Protein AF-A0A150T7B7-F1 (afdb_monomer_lite)

Organism: Sorangium cellulosum (NCBI:txid56)

Foldseek 3Di:
DDDDDDDDDPPDDDDDDDDWAKAKQWQFLVLADPPALQGALLSLLSLLLVLVVCVVVVQKAKAKEFFDAPPDDQLVLQQVRQLNSVVSLCLQALNCPSVVVRCVVVVVALLSVLRLLQLLPDPPPPQDRDDSPRDLDPSQLVSLLVQCVVVVHDSPSDCDPVSSSVSSSSSSCSNHVHHRDLVRQADAANDSYGYPGNQKAQDPDGPDRRRRIMMMMMTRNVLRDPDHQGDRSDCVSQVVQFDCPPDDDDPPPPGDRNRGNSVQVSQCSHPLHRNAPWDKDKDFDADPLRQTQAQWWKWKQFPSRRIDIDTAHRRRMDIDIDHAAWGWIWMWTAGPPGPDIDIAIQTDHPDDCQDPVVLLNLLVRLPLDDPVGDQLSSLQLQCVLVVHDRPSDCDPVNSVVSVCVVVDDDDRSSSSPPVVVD

Secondary structure (DSSP, 8-state):
---------TTS------PPPPEEEEEEGGGBPTTS-PBPHHHHHHHHHHHHHHHH-TT-EEEEEEE--S-S-HHHHHHHHHHHHHHHHHHHTT--HHHHHHHHHHT-HHHHHHHHHHHH--TT--PPPPP-SS---HHHHHHHHHHHHHHT----S---HHHHHHHHHHHHHHH-SSPPPGGGBPPBTTBS-EE-TTSS-SSSSTT-TTTSEEEEEEE-GGG-------BTTB-TTTGGGBS-SSSPPPTTS-S----BHHHHHHHTT-TTTTT--EEEEEEE-B-TTS-B-TT-EEEEE-TTS-EEEEE--TTSEEEEEEESSSEEEEEEE--TT-SS-EEEEEEE--S-TTSHHHHHHHHHHTT---TT--HHHHHHHHHHHTT----SS--HHHHHHHHHHHHT-TTSHHHHTSGGG-

pLDDT: mean 78.97, std 18.2, range [25.98, 98.62]

Sequence (422 aa):
MTDKQVSVATGKQHRFILAPKLECSELPGPHFDFDTTFIRPDGMAALGAITDTLRRKRDKRAAIFGHTDTVGDEAYNKKLSEERARIVLAALTHDPAPWEDRYQAERWGARVVQAMLNDVQPREDRSPRLAEDGVSGPLTRASIRRFQERAGLDQDGDAGPATRKELFLAYMKRSIEEPVDPGQLVDIGGAKYMGCGEYNPFTERSADDASRRVVVILFSPATVPSGLPCAIGDTGPCQPNLRGKDAPPAPADKTPHFRCNVYRGIAERCPCGPGTELMSFRVQLHDEIYAPCGGVAYRLTLPSGSVIHGEADASGWLRNAVPKGRQVVLVTYTPEGYDHEISLRVRLTDADPASDDAMLCHLFNFGFAHDDGSDRGMILRFQAAKGLELTGEIDDPTRAAIRQIVEGDDGSMRECLREDAA

Structure (mmCIF, N/CA/C/O backbone):
data_AF-A0A150T7B7-F1
#
_entry.id   AF-A0A150T7B7-F1
#
loop_
_atom_site.group_PDB
_atom_site.id
_atom_site.type_symbol
_atom_site.label_atom_id
_atom_site.label_alt_id
_atom_site.label_comp_id
_atom_site.label_asym_id
_atom_site.label_entity_id
_atom_site.label_seq_id
_atom_site.pdbx_PDB_ins_code
_atom_site.Cartn_x
_atom_site.Cartn_y
_atom_site.Cartn_z
_atom_site.occupancy
_atom_site.B_iso_or_equiv
_atom_site.auth_seq_id
_atom_site.auth_comp_id
_atom_site.auth_asym_id
_atom_site.auth_atom_id
_atom_site.pdbx_PDB_model_num
ATOM 1 N N . MET A 1 1 ? -0.469 -10.884 -21.287 1.00 25.98 1 MET A N 1
ATOM 2 C CA . MET A 1 1 ? -0.163 -12.313 -21.059 1.00 25.98 1 MET A CA 1
ATOM 3 C C . MET A 1 1 ? 0.941 -12.676 -22.029 1.00 25.98 1 MET A C 1
ATOM 5 O O . MET A 1 1 ? 0.778 -12.392 -23.203 1.00 25.98 1 MET A O 1
ATOM 9 N N . THR A 1 2 ? 2.073 -13.182 -21.558 1.00 27.16 2 THR A N 1
ATOM 10 C CA . THR A 1 2 ? 3.147 -13.689 -22.421 1.00 27.16 2 THR A CA 1
ATOM 11 C C . THR A 1 2 ? 2.935 -15.186 -22.629 1.00 27.16 2 THR A C 1
ATOM 13 O O . THR A 1 2 ? 2.843 -15.936 -21.653 1.00 27.16 2 THR A O 1
ATOM 16 N N . ASP A 1 3 ? 2.815 -15.611 -23.886 1.00 27.78 3 ASP A N 1
ATOM 17 C CA . ASP A 1 3 ? 2.698 -17.022 -24.254 1.00 27.78 3 ASP A CA 1
ATOM 18 C C . ASP A 1 3 ? 4.019 -17.743 -23.970 1.00 27.78 3 ASP A C 1
ATOM 20 O O . ASP A 1 3 ? 5.035 -17.513 -24.624 1.00 27.78 3 ASP A O 1
ATOM 24 N N . LYS A 1 4 ? 4.018 -18.633 -22.972 1.00 32.22 4 LYS A N 1
ATOM 25 C CA . LYS A 1 4 ? 5.113 -19.586 -22.766 1.00 32.22 4 LYS A CA 1
ATOM 26 C C . LYS A 1 4 ? 4.915 -20.754 -23.727 1.00 32.22 4 LYS A C 1
ATOM 28 O O . LYS A 1 4 ? 4.061 -21.604 -23.486 1.00 32.22 4 LYS A O 1
ATOM 33 N N . GLN A 1 5 ? 5.717 -20.818 -24.786 1.00 36.22 5 GLN A N 1
ATOM 34 C CA . GLN A 1 5 ? 5.813 -22.026 -25.603 1.00 36.22 5 GLN A CA 1
ATOM 35 C C . GLN A 1 5 ? 6.513 -23.135 -24.803 1.00 36.22 5 GLN A C 1
ATOM 37 O O . GLN A 1 5 ? 7.546 -22.906 -24.174 1.00 36.22 5 GLN A O 1
ATOM 42 N N . VAL A 1 6 ? 5.930 -24.337 -24.800 1.00 37.69 6 VAL A N 1
ATOM 43 C CA . VAL A 1 6 ? 6.494 -25.526 -24.145 1.00 37.69 6 VAL A CA 1
ATOM 44 C C . VAL A 1 6 ? 6.728 -26.594 -25.206 1.00 37.69 6 VAL A C 1
ATOM 46 O O . VAL A 1 6 ? 5.782 -27.068 -25.831 1.00 37.69 6 VAL A O 1
ATOM 49 N N . SER A 1 7 ? 7.985 -26.987 -25.395 1.00 38.31 7 SER A N 1
ATOM 50 C CA . SER A 1 7 ? 8.357 -28.068 -26.311 1.00 38.31 7 SER A CA 1
ATOM 51 C C . SER A 1 7 ? 8.071 -29.431 -25.676 1.00 38.31 7 SER A C 1
ATOM 53 O O . SER A 1 7 ? 8.529 -29.708 -24.567 1.00 38.31 7 SER A O 1
ATOM 55 N N . VAL A 1 8 ? 7.336 -30.299 -26.377 1.00 40.00 8 VAL A N 1
ATOM 56 C CA . VAL A 1 8 ? 7.019 -31.666 -25.929 1.00 40.00 8 VAL A CA 1
ATOM 57 C C . VAL A 1 8 ? 7.508 -32.720 -26.913 1.00 40.00 8 VAL A C 1
ATOM 59 O O . VAL A 1 8 ? 7.489 -32.521 -28.123 1.00 40.00 8 VAL A O 1
ATOM 62 N N . ALA A 1 9 ? 7.938 -33.868 -26.386 1.00 35.50 9 ALA A N 1
ATOM 63 C CA . ALA A 1 9 ? 8.411 -34.981 -27.203 1.00 35.50 9 ALA A CA 1
ATOM 64 C C . ALA A 1 9 ? 7.247 -35.689 -27.918 1.00 35.50 9 ALA A C 1
ATOM 66 O O . ALA A 1 9 ? 6.304 -36.15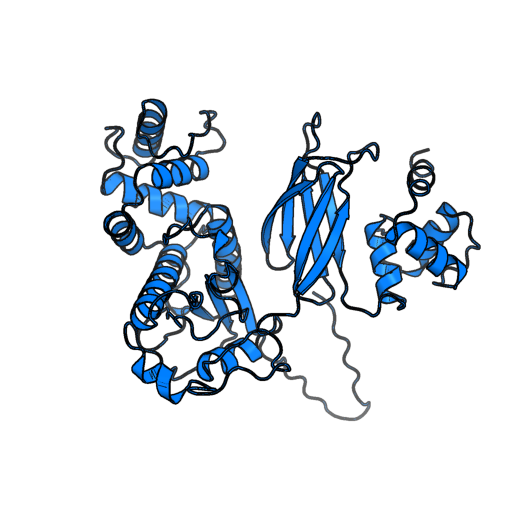6 -27.271 1.00 35.50 9 ALA A O 1
ATOM 67 N N . THR A 1 10 ? 7.340 -35.821 -29.239 1.00 31.45 10 THR A N 1
ATOM 68 C CA . THR A 1 10 ? 6.354 -36.500 -30.088 1.00 31.45 10 THR A CA 1
ATOM 69 C C . THR A 1 10 ? 6.228 -37.986 -29.718 1.00 31.45 10 THR A C 1
ATOM 71 O O . THR A 1 10 ? 7.227 -38.652 -29.452 1.00 31.45 10 THR A O 1
ATOM 74 N N . GLY A 1 11 ? 5.001 -38.522 -29.682 1.00 40.25 11 GLY A N 1
ATOM 75 C CA . GLY A 1 11 ? 4.739 -39.947 -29.407 1.00 40.25 11 GLY A CA 1
ATOM 76 C C . GLY A 1 11 ? 4.709 -40.357 -27.927 1.00 40.25 11 GLY A C 1
ATOM 77 O O . GLY A 1 11 ? 4.576 -41.542 -27.629 1.00 40.25 11 GLY A O 1
ATOM 78 N N . LYS A 1 12 ? 4.802 -39.406 -26.988 1.00 34.44 12 LYS A N 1
ATOM 79 C CA . LYS A 1 12 ? 4.625 -39.644 -25.545 1.00 34.44 12 LYS A CA 1
ATOM 80 C C . LYS A 1 12 ? 3.392 -38.913 -25.016 1.00 34.44 12 LYS A C 1
ATOM 82 O O . LYS A 1 12 ? 3.046 -37.841 -25.506 1.00 34.44 12 LYS A O 1
ATOM 87 N N . GLN A 1 13 ? 2.745 -39.475 -23.996 1.00 33.25 13 GLN A N 1
ATOM 88 C CA . GLN A 1 13 ? 1.724 -38.753 -23.236 1.00 33.25 13 GLN A CA 1
ATOM 89 C C . GLN A 1 13 ? 2.395 -37.769 -22.276 1.00 33.25 13 GLN A C 1
ATOM 91 O O . GLN A 1 13 ? 3.267 -38.151 -21.497 1.00 33.25 13 GLN A O 1
ATOM 96 N N . HIS A 1 14 ? 1.954 -36.512 -22.314 1.00 32.44 14 HIS A N 1
ATOM 97 C CA . HIS A 1 14 ? 2.411 -35.448 -21.421 1.00 32.44 14 HIS A CA 1
ATOM 98 C C . HIS A 1 14 ? 1.234 -34.940 -20.596 1.00 32.44 14 HIS A C 1
ATOM 100 O O . HIS A 1 14 ? 0.127 -34.787 -21.112 1.00 32.44 14 HIS A O 1
ATOM 106 N N . ARG A 1 15 ? 1.469 -34.660 -19.313 1.00 36.31 15 ARG A N 1
ATOM 107 C CA . ARG A 1 15 ? 0.502 -33.997 -18.434 1.00 36.31 15 ARG A CA 1
ATOM 108 C C . ARG A 1 15 ? 1.045 -32.622 -18.079 1.00 36.31 15 ARG A C 1
ATOM 110 O O . ARG A 1 15 ? 2.054 -32.520 -17.388 1.00 36.31 15 ARG A O 1
ATOM 117 N N . PHE A 1 16 ? 0.355 -31.579 -18.519 1.00 37.97 16 PHE A N 1
ATOM 118 C CA . PHE A 1 16 ? 0.671 -30.209 -18.138 1.00 37.97 16 PHE A CA 1
ATOM 119 C C . PHE A 1 16 ? -0.047 -29.879 -16.836 1.00 37.97 16 PHE A C 1
ATOM 121 O O . PHE A 1 16 ? -1.275 -29.872 -16.775 1.00 37.97 16 PHE A O 1
ATOM 128 N N . ILE A 1 17 ? 0.723 -29.630 -15.783 1.00 40.84 17 ILE A N 1
ATOM 129 C CA . ILE A 1 17 ? 0.203 -29.120 -14.518 1.00 40.84 17 ILE A CA 1
ATOM 130 C C . ILE A 1 17 ? 0.492 -27.624 -14.520 1.00 40.84 17 ILE A C 1
ATOM 132 O O . ILE A 1 17 ? 1.652 -27.213 -14.509 1.00 40.84 17 ILE A O 1
ATOM 136 N N . LEU A 1 18 ? -0.558 -26.804 -14.564 1.00 43.00 18 LEU A N 1
ATOM 137 C CA . LEU A 1 18 ? -0.406 -25.371 -14.348 1.00 43.00 18 LEU A CA 1
ATOM 138 C C . LEU A 1 18 ? 0.021 -25.170 -12.895 1.00 43.00 18 LEU A C 1
ATOM 140 O O . LEU A 1 18 ? -0.763 -25.407 -11.976 1.00 43.00 18 LEU A O 1
ATOM 144 N N . ALA A 1 19 ? 1.276 -24.770 -12.692 1.00 45.50 19 ALA A N 1
ATOM 145 C CA . ALA A 1 19 ? 1.755 -24.435 -11.364 1.00 45.50 19 ALA A CA 1
ATOM 146 C C . ALA A 1 19 ? 0.889 -23.288 -10.809 1.00 45.50 19 ALA A C 1
ATOM 148 O O . ALA A 1 19 ? 0.690 -22.283 -11.506 1.00 45.50 19 ALA A O 1
ATOM 149 N N . PRO A 1 20 ? 0.340 -23.425 -9.592 1.00 54.41 20 PRO A N 1
ATOM 150 C CA . PRO A 1 20 ? -0.451 -22.369 -8.984 1.00 54.41 20 PRO A CA 1
ATOM 151 C C . PRO A 1 20 ? 0.380 -21.085 -8.901 1.00 54.41 20 PRO A C 1
ATOM 153 O O . PRO A 1 20 ? 1.513 -21.088 -8.423 1.00 54.41 20 PRO A O 1
ATOM 156 N N . LYS A 1 21 ? -0.183 -19.982 -9.401 1.00 57.34 21 LYS A N 1
ATOM 157 C CA . LYS A 1 21 ? 0.488 -18.679 -9.411 1.00 57.34 21 LYS A CA 1
ATOM 158 C C . LYS A 1 21 ? 0.300 -17.992 -8.061 1.00 57.34 21 LYS A C 1
ATOM 160 O O . LYS A 1 21 ? -0.843 -17.842 -7.609 1.00 57.34 21 LYS A O 1
ATOM 165 N N . LEU A 1 22 ? 1.408 -17.578 -7.459 1.00 64.50 22 LEU A N 1
ATOM 166 C CA . LEU A 1 22 ? 1.449 -16.612 -6.367 1.00 64.50 22 LEU A CA 1
ATOM 167 C C . LEU A 1 22 ? 1.643 -15.222 -6.984 1.00 64.50 22 LEU A C 1
ATOM 169 O O . LEU A 1 22 ? 2.399 -15.073 -7.939 1.00 64.50 22 LEU A O 1
ATOM 173 N N . GLU A 1 23 ? 0.918 -14.229 -6.495 1.00 68.69 23 GLU A N 1
ATOM 174 C CA . GLU A 1 23 ? 1.043 -12.828 -6.907 1.00 68.69 23 GLU A CA 1
ATOM 175 C C . GLU A 1 23 ? 1.297 -12.034 -5.618 1.00 68.69 23 GLU A C 1
ATOM 177 O O . GLU A 1 23 ? 0.667 -12.307 -4.602 1.00 68.69 23 GLU A O 1
ATOM 182 N N . CYS A 1 24 ? 2.238 -11.097 -5.610 1.00 67.38 24 CYS A N 1
ATOM 183 C CA . CYS A 1 24 ? 2.499 -10.254 -4.444 1.00 67.38 24 CYS A CA 1
ATOM 184 C C . CYS A 1 24 ? 2.290 -8.808 -4.844 1.00 67.38 24 CYS A C 1
ATOM 186 O O . CYS A 1 24 ? 2.732 -8.395 -5.918 1.00 67.38 24 CYS A O 1
ATOM 188 N N . SER A 1 25 ? 1.624 -8.070 -3.970 1.00 67.38 25 SER A N 1
ATOM 189 C CA . SER A 1 25 ? 1.490 -6.634 -4.079 1.00 67.38 25 SER A CA 1
ATOM 190 C C . SER A 1 25 ? 2.004 -6.018 -2.794 1.00 67.38 25 SER A C 1
ATOM 192 O O . SER A 1 25 ? 1.561 -6.359 -1.698 1.00 67.38 25 SER A O 1
ATOM 194 N N . GLU A 1 26 ? 2.959 -5.119 -2.939 1.00 68.62 26 GLU A N 1
ATOM 195 C CA . GLU A 1 26 ? 3.577 -4.428 -1.825 1.00 68.62 26 GLU A CA 1
ATOM 196 C C . GLU A 1 26 ? 3.054 -2.999 -1.748 1.00 68.62 26 GLU A C 1
ATOM 198 O O . GLU A 1 26 ? 2.880 -2.338 -2.772 1.00 68.62 26 GLU A O 1
ATOM 203 N N . LEU A 1 27 ? 2.817 -2.544 -0.522 1.00 64.81 27 LEU A N 1
ATOM 204 C CA . LEU A 1 27 ? 2.579 -1.157 -0.175 1.00 64.81 27 LEU A CA 1
ATOM 205 C C . LEU A 1 27 ? 3.822 -0.624 0.565 1.00 64.81 27 LEU A C 1
ATOM 207 O O . LEU A 1 27 ? 3.949 -0.858 1.775 1.00 64.81 27 LEU A O 1
ATOM 211 N N . PRO A 1 28 ? 4.747 0.045 -0.149 1.00 62.12 28 PRO A N 1
ATOM 212 C CA . PRO A 1 28 ? 5.922 0.682 0.438 1.00 62.12 28 PRO A CA 1
ATOM 213 C C . PRO A 1 28 ? 5.609 1.675 1.561 1.00 62.12 28 PRO A C 1
ATOM 215 O O . PRO A 1 28 ? 4.551 2.301 1.600 1.00 62.12 28 PRO A O 1
ATOM 218 N N . GLY A 1 29 ? 6.584 1.875 2.440 1.00 58.47 29 GLY A N 1
ATOM 219 C CA . GLY A 1 29 ? 6.534 2.768 3.600 1.00 58.47 29 GLY A CA 1
ATOM 220 C C . GLY A 1 29 ? 6.203 4.219 3.300 1.00 58.47 29 GLY A C 1
ATOM 221 O O . GLY A 1 29 ? 5.428 4.790 4.059 1.00 58.47 29 GLY A O 1
ATOM 222 N N . PRO A 1 30 ? 6.702 4.806 2.198 1.00 56.56 30 PRO A N 1
ATOM 223 C CA . PRO A 1 30 ? 6.349 6.166 1.796 1.00 56.56 30 PRO A CA 1
ATOM 224 C C . PRO A 1 30 ? 4.851 6.403 1.546 1.00 56.56 30 PRO A C 1
ATOM 226 O O . PRO A 1 30 ? 4.427 7.552 1.494 1.00 56.56 30 PRO A O 1
ATOM 229 N N . HIS A 1 31 ? 4.039 5.347 1.418 1.00 66.75 31 HIS A N 1
ATOM 230 C CA . HIS A 1 31 ? 2.580 5.473 1.358 1.00 66.75 31 HIS A CA 1
ATOM 231 C C . HIS A 1 31 ? 1.922 5.684 2.728 1.00 66.75 31 HIS A C 1
ATOM 233 O O . HIS A 1 31 ? 0.708 5.883 2.798 1.00 66.75 31 HIS A O 1
ATOM 239 N N . PHE A 1 32 ? 2.695 5.630 3.811 1.00 68.19 32 PHE A N 1
ATOM 240 C CA . PHE A 1 32 ? 2.270 6.021 5.146 1.00 68.19 32 PHE A CA 1
ATOM 241 C C . PHE A 1 32 ? 2.823 7.415 5.465 1.00 68.19 32 PHE A C 1
ATOM 243 O O . PHE A 1 32 ? 3.975 7.713 5.145 1.00 68.19 32 PHE A O 1
ATOM 250 N N . ASP A 1 33 ? 2.026 8.274 6.106 1.00 62.03 33 ASP A N 1
ATOM 251 C CA . ASP A 1 33 ? 2.541 9.551 6.623 1.00 62.03 33 ASP A CA 1
ATOM 252 C C . ASP A 1 33 ? 3.641 9.293 7.672 1.00 62.03 33 ASP A C 1
ATOM 254 O O . ASP A 1 33 ? 3.581 8.313 8.422 1.00 62.03 33 ASP A O 1
ATOM 258 N N . PHE A 1 34 ? 4.640 10.183 7.737 1.00 61.16 34 PHE A N 1
ATOM 259 C CA . PHE A 1 34 ? 5.810 10.033 8.614 1.00 61.16 34 PHE A CA 1
ATOM 260 C C . PHE A 1 34 ? 5.412 9.716 10.062 1.00 61.16 34 PHE A C 1
ATOM 262 O O . PHE A 1 34 ? 4.670 10.477 10.675 1.00 61.16 34 PHE A O 1
ATOM 269 N N . ASP A 1 35 ? 5.949 8.614 10.595 1.00 65.69 35 ASP A N 1
ATOM 270 C CA . ASP A 1 35 ? 5.711 8.129 11.964 1.00 65.69 35 ASP A CA 1
ATOM 271 C C . ASP A 1 35 ? 4.229 7.881 12.314 1.00 65.69 35 ASP A C 1
ATOM 273 O O . ASP A 1 35 ? 3.823 7.915 13.473 1.00 65.69 35 ASP A O 1
ATOM 277 N N . THR A 1 36 ? 3.397 7.614 11.303 1.00 79.56 36 THR A N 1
ATOM 278 C CA . THR A 1 36 ? 1.982 7.275 11.491 1.00 79.56 36 THR A CA 1
ATOM 279 C C . THR A 1 36 ? 1.597 6.023 10.717 1.00 79.56 36 THR A C 1
ATOM 281 O O . THR A 1 36 ? 2.343 5.491 9.889 1.00 79.56 36 THR A O 1
ATOM 284 N N . THR A 1 37 ? 0.387 5.548 10.980 1.00 85.06 37 THR A N 1
ATOM 285 C CA . THR A 1 37 ? -0.280 4.531 10.181 1.00 85.06 37 THR A CA 1
ATOM 286 C C . THR A 1 37 ? -1.184 5.142 9.100 1.00 85.06 37 THR A C 1
ATOM 288 O O . THR A 1 37 ? -1.726 4.411 8.291 1.00 85.06 37 THR A O 1
ATOM 291 N N . PHE A 1 38 ? -1.350 6.460 8.970 1.00 90.88 38 PHE A N 1
ATOM 292 C CA . PHE A 1 38 ? -2.264 6.988 7.946 1.00 90.88 38 PHE A CA 1
ATOM 293 C C . PHE A 1 38 ? -1.811 6.644 6.510 1.00 90.88 38 PHE A C 1
ATOM 295 O O . PHE A 1 38 ? -0.705 7.000 6.111 1.00 90.88 38 PHE A O 1
ATOM 302 N N . ILE A 1 39 ? -2.680 5.983 5.728 1.00 89.88 39 ILE A N 1
ATOM 303 C CA . ILE A 1 39 ? -2.423 5.611 4.324 1.00 89.88 39 ILE A CA 1
ATOM 304 C C . ILE A 1 39 ? -2.760 6.785 3.401 1.00 89.88 39 ILE A C 1
ATOM 306 O O . ILE A 1 39 ? -3.919 7.202 3.302 1.00 89.88 39 ILE A O 1
ATOM 310 N N . ARG A 1 40 ? -1.757 7.281 2.680 1.00 86.25 40 ARG A N 1
ATOM 311 C CA . ARG A 1 40 ? -1.876 8.369 1.703 1.00 86.25 40 ARG A CA 1
ATOM 312 C C . ARG A 1 40 ? -2.679 7.950 0.458 1.00 86.25 40 ARG A C 1
ATOM 314 O O . ARG A 1 40 ? -2.852 6.752 0.217 1.00 86.25 40 ARG A O 1
ATOM 321 N N . PRO A 1 41 ? -3.197 8.908 -0.338 1.00 84.19 41 PRO A N 1
ATOM 322 C CA . PRO A 1 41 ? -4.088 8.590 -1.460 1.00 84.19 41 PRO A CA 1
ATOM 323 C C . PRO A 1 41 ? -3.481 7.648 -2.510 1.00 84.19 41 PRO A C 1
ATOM 325 O O . PRO A 1 41 ? -4.154 6.758 -3.022 1.00 84.19 41 PRO A O 1
ATOM 328 N N . ASP A 1 42 ? -2.192 7.798 -2.798 1.00 74.19 42 ASP A N 1
ATOM 329 C CA . ASP A 1 42 ? -1.419 6.906 -3.667 1.00 74.19 42 ASP A CA 1
ATOM 330 C C . ASP A 1 42 ? -1.336 5.477 -3.104 1.00 74.19 42 ASP A C 1
ATOM 332 O O . ASP A 1 42 ? -1.491 4.502 -3.844 1.00 74.19 42 ASP A O 1
ATOM 336 N N . GLY A 1 43 ? -1.202 5.341 -1.783 1.00 77.75 43 GLY A N 1
ATOM 337 C CA . GLY A 1 43 ? -1.282 4.049 -1.112 1.00 77.75 43 GLY A CA 1
ATOM 338 C C . GLY A 1 43 ? -2.668 3.408 -1.186 1.00 77.75 43 GLY A C 1
ATOM 339 O O . GLY A 1 43 ? -2.793 2.208 -1.439 1.00 77.75 43 GLY A O 1
ATOM 340 N N . MET A 1 44 ? -3.727 4.206 -1.032 1.00 85.19 44 MET A N 1
ATOM 341 C CA . MET A 1 44 ? -5.106 3.737 -1.196 1.00 85.19 44 MET A CA 1
ATOM 342 C C . MET A 1 44 ? -5.385 3.264 -2.626 1.00 85.19 44 MET A C 1
ATOM 344 O O . MET A 1 44 ? -6.015 2.219 -2.809 1.00 85.19 44 MET A O 1
ATOM 348 N N . ALA A 1 45 ? -4.859 3.961 -3.637 1.00 79.69 45 ALA A N 1
ATOM 349 C CA . ALA A 1 45 ? -4.967 3.548 -5.034 1.00 79.69 45 ALA A CA 1
ATOM 350 C C . ALA A 1 45 ? -4.311 2.174 -5.282 1.00 79.69 45 ALA A C 1
ATOM 352 O O . ALA A 1 45 ? -4.886 1.330 -5.977 1.00 79.69 45 ALA A O 1
ATOM 353 N N . ALA A 1 46 ? -3.159 1.901 -4.655 1.00 75.94 46 ALA A N 1
ATOM 354 C CA . ALA A 1 46 ? -2.515 0.587 -4.719 1.00 75.94 46 ALA A CA 1
ATOM 355 C C . ALA A 1 46 ? -3.386 -0.525 -4.096 1.00 75.94 46 ALA A C 1
ATOM 357 O O . ALA A 1 46 ? -3.495 -1.618 -4.660 1.00 75.94 46 ALA A O 1
ATOM 358 N N . LEU A 1 47 ? -4.071 -0.249 -2.977 1.00 84.81 47 LEU A N 1
ATOM 359 C CA . LEU A 1 47 ? -5.034 -1.187 -2.376 1.00 84.81 47 LEU A CA 1
ATOM 360 C C . LEU A 1 47 ? -6.259 -1.437 -3.270 1.00 84.81 47 LEU A C 1
ATOM 362 O O . LEU A 1 47 ? -6.784 -2.558 -3.302 1.00 84.81 47 LEU A O 1
ATOM 366 N N . GLY A 1 48 ? -6.683 -0.430 -4.036 1.00 81.44 48 GLY A N 1
ATOM 367 C CA . GLY A 1 48 ? -7.728 -0.560 -5.051 1.00 81.44 48 GLY A CA 1
ATOM 368 C C . GLY A 1 48 ? -7.408 -1.644 -6.080 1.00 81.44 48 GLY A C 1
ATOM 369 O O . GLY A 1 48 ? -8.199 -2.567 -6.272 1.00 81.44 48 GLY A O 1
ATOM 370 N N . ALA A 1 49 ? -6.202 -1.619 -6.659 1.00 74.50 49 ALA A N 1
ATOM 371 C CA . ALA A 1 49 ? -5.759 -2.604 -7.655 1.00 74.50 49 ALA A CA 1
ATOM 372 C C . ALA A 1 49 ? -5.724 -4.053 -7.114 1.00 74.50 49 ALA A C 1
ATOM 374 O O . ALA A 1 49 ? -6.065 -5.015 -7.821 1.00 74.50 49 ALA A O 1
ATOM 375 N N . ILE A 1 50 ? -5.347 -4.217 -5.841 1.00 78.12 50 ILE A N 1
ATOM 376 C CA . ILE A 1 50 ? -5.359 -5.510 -5.142 1.00 78.12 50 ILE A CA 1
ATOM 377 C C . ILE A 1 50 ? -6.794 -6.018 -4.989 1.00 78.12 50 ILE A C 1
ATOM 379 O O . ILE A 1 50 ? -7.086 -7.172 -5.322 1.00 78.12 50 ILE A O 1
ATOM 383 N N . THR A 1 51 ? -7.694 -5.156 -4.513 1.00 84.31 51 THR A N 1
ATOM 384 C CA . THR A 1 51 ? -9.099 -5.510 -4.278 1.00 84.31 51 THR A CA 1
ATOM 385 C C . THR A 1 51 ? -9.794 -5.888 -5.575 1.00 84.31 51 THR A C 1
ATOM 387 O O . THR A 1 51 ? -10.473 -6.908 -5.649 1.00 84.31 51 THR A O 1
ATOM 390 N N . ASP A 1 52 ? -9.532 -5.144 -6.639 1.00 79.44 52 ASP A N 1
ATOM 391 C CA . ASP A 1 52 ? -9.975 -5.437 -7.995 1.00 79.44 52 ASP A CA 1
ATOM 392 C C . ASP A 1 52 ? -9.563 -6.835 -8.475 1.00 79.44 52 ASP A C 1
ATOM 394 O O . ASP A 1 52 ? -10.343 -7.572 -9.089 1.00 79.44 52 ASP A O 1
ATOM 398 N N . THR A 1 53 ? -8.332 -7.239 -8.161 1.00 79.94 53 THR A N 1
ATOM 399 C CA . THR A 1 53 ? -7.831 -8.578 -8.483 1.00 79.94 53 THR A CA 1
ATOM 400 C C . THR A 1 53 ? -8.551 -9.654 -7.674 1.00 79.94 53 THR A C 1
ATOM 402 O O . THR A 1 53 ? -8.982 -10.656 -8.250 1.00 79.94 53 THR A O 1
ATOM 405 N N . LEU A 1 54 ? -8.733 -9.442 -6.368 1.00 85.06 54 LEU A N 1
ATOM 406 C CA . LEU A 1 54 ? -9.486 -10.344 -5.490 1.00 85.06 54 LEU A CA 1
ATOM 407 C C . LEU A 1 54 ? -10.962 -10.452 -5.894 1.00 85.06 54 LEU A C 1
ATOM 409 O O . LEU A 1 54 ? -11.532 -11.545 -5.828 1.00 85.06 54 LEU A O 1
ATOM 413 N N . ARG A 1 55 ? -11.558 -9.354 -6.379 1.00 84.62 55 ARG A N 1
ATOM 414 C CA . ARG A 1 55 ? -12.932 -9.321 -6.887 1.00 84.62 55 ARG A CA 1
ATOM 415 C C . ARG A 1 55 ? -13.091 -10.135 -8.161 1.00 84.62 55 ARG A C 1
ATOM 417 O O . ARG A 1 55 ? -14.005 -10.951 -8.265 1.00 84.62 55 ARG A O 1
ATOM 424 N N . ARG A 1 56 ? -12.185 -9.957 -9.123 1.00 80.88 56 ARG A N 1
ATOM 425 C CA . ARG A 1 56 ? -12.219 -10.701 -10.392 1.00 80.88 56 ARG A CA 1
ATOM 426 C C . ARG A 1 56 ? -11.868 -12.181 -10.221 1.00 80.88 56 ARG A C 1
ATOM 428 O O . ARG A 1 56 ? -12.375 -13.012 -10.968 1.00 80.88 56 ARG A O 1
ATOM 435 N N . LYS A 1 57 ? -11.016 -12.523 -9.249 1.00 82.25 57 LYS A N 1
ATOM 436 C CA . LYS A 1 57 ? -10.538 -13.891 -8.993 1.00 82.25 57 LYS A CA 1
ATOM 437 C C . LYS A 1 57 ? -10.972 -14.371 -7.599 1.00 82.25 57 LYS A C 1
ATOM 439 O O . LYS A 1 57 ? -10.166 -14.422 -6.673 1.00 82.25 57 LYS A O 1
ATOM 444 N N . ARG A 1 58 ? -12.253 -14.730 -7.442 1.00 85.94 58 ARG A N 1
ATOM 445 C CA . ARG A 1 58 ? -12.873 -15.114 -6.147 1.00 85.94 58 ARG A CA 1
ATOM 446 C C . ARG A 1 58 ? -12.241 -16.341 -5.469 1.00 85.94 58 ARG A C 1
ATOM 448 O O . ARG A 1 58 ? -12.387 -16.551 -4.265 1.00 85.94 58 ARG A O 1
ATOM 455 N N . ASP A 1 59 ? -11.532 -17.170 -6.226 1.00 84.25 59 ASP A N 1
ATOM 456 C CA . ASP A 1 59 ? -10.774 -18.310 -5.712 1.00 84.25 59 ASP A CA 1
ATOM 457 C C . ASP A 1 59 ? -9.459 -17.889 -5.040 1.00 84.25 59 ASP A C 1
ATOM 459 O O . ASP A 1 59 ? -8.932 -18.621 -4.204 1.00 84.25 59 ASP A O 1
ATOM 463 N N . LYS A 1 60 ? -8.930 -16.699 -5.342 1.00 87.38 60 LYS A N 1
ATOM 464 C CA . LYS A 1 60 ? -7.714 -16.201 -4.700 1.00 87.38 60 LYS A CA 1
ATOM 465 C C . LYS A 1 60 ? -7.932 -15.951 -3.213 1.00 87.38 60 LYS A C 1
ATOM 467 O O . LYS A 1 60 ? -9.042 -15.660 -2.754 1.00 87.38 60 LYS A O 1
ATOM 472 N N . ARG A 1 61 ? -6.839 -16.075 -2.465 1.00 91.31 61 ARG A N 1
ATOM 473 C CA . ARG A 1 61 ? -6.757 -15.752 -1.039 1.00 91.31 61 ARG A CA 1
ATOM 474 C C . ARG A 1 61 ? -5.678 -14.712 -0.794 1.00 91.31 61 ARG A C 1
ATOM 476 O O . ARG A 1 61 ? -4.661 -14.766 -1.471 1.00 91.31 61 ARG A O 1
ATOM 483 N N . ALA A 1 62 ? -5.868 -13.812 0.162 1.00 91.75 62 ALA A N 1
ATOM 484 C CA . ALA A 1 62 ? -4.912 -12.763 0.505 1.00 91.75 62 ALA A CA 1
ATOM 485 C C . ALA A 1 62 ? -4.386 -12.929 1.933 1.00 91.75 62 ALA A C 1
ATOM 487 O O . ALA A 1 62 ? -5.175 -13.084 2.862 1.00 91.75 62 ALA A O 1
ATOM 488 N N . ALA A 1 63 ? -3.068 -12.871 2.115 1.00 92.56 63 ALA A N 1
ATOM 489 C CA . ALA A 1 63 ? -2.435 -12.731 3.426 1.00 92.56 63 ALA A CA 1
ATOM 490 C C . ALA A 1 63 ? -1.794 -11.346 3.538 1.00 92.56 63 ALA A C 1
ATOM 492 O O . ALA A 1 63 ? -1.148 -10.901 2.591 1.00 92.56 63 ALA A O 1
ATOM 493 N N . ILE A 1 64 ? -1.966 -10.688 4.685 1.00 94.81 64 ILE A N 1
ATOM 494 C CA . ILE A 1 64 ? -1.509 -9.315 4.926 1.00 94.81 64 ILE A CA 1
ATOM 495 C C . ILE A 1 64 ? -0.402 -9.350 5.980 1.00 94.81 64 ILE A C 1
ATOM 497 O O . ILE A 1 64 ? -0.643 -9.777 7.112 1.00 94.81 64 ILE A O 1
ATOM 501 N N . PHE A 1 65 ? 0.793 -8.889 5.612 1.00 93.62 65 PHE A N 1
ATOM 502 C CA . PHE A 1 65 ? 1.968 -8.852 6.480 1.00 93.62 65 PHE A CA 1
ATOM 503 C C . PHE A 1 65 ? 2.511 -7.433 6.619 1.00 93.62 65 PHE A C 1
ATOM 505 O O . PHE A 1 65 ? 2.826 -6.794 5.622 1.00 93.62 65 PHE A O 1
ATOM 512 N N . GLY A 1 66 ? 2.643 -6.937 7.844 1.00 92.62 66 GLY A N 1
ATOM 513 C CA . GLY A 1 66 ? 3.300 -5.664 8.129 1.00 92.62 66 GLY A CA 1
ATOM 514 C C . GLY A 1 66 ? 4.770 -5.850 8.486 1.00 92.62 66 GLY A C 1
ATOM 515 O O . GLY A 1 66 ? 5.145 -6.850 9.102 1.00 92.62 66 GLY A O 1
ATOM 516 N N . HIS A 1 67 ? 5.591 -4.861 8.155 1.00 89.38 67 HIS A N 1
ATOM 517 C CA . HIS A 1 67 ? 7.027 -4.845 8.418 1.00 89.38 67 HIS A CA 1
ATOM 518 C C . HIS A 1 67 ? 7.489 -3.463 8.901 1.00 89.38 67 HIS A C 1
ATOM 520 O O . HIS A 1 67 ? 6.898 -2.427 8.561 1.00 89.38 67 HIS A O 1
ATOM 526 N N . THR A 1 68 ? 8.554 -3.455 9.697 1.00 85.62 68 THR A N 1
ATOM 527 C CA . THR A 1 68 ? 9.295 -2.253 10.097 1.00 85.62 68 THR A CA 1
ATOM 528 C C . THR A 1 68 ? 10.734 -2.329 9.592 1.00 85.62 68 THR A C 1
ATOM 530 O O . THR A 1 68 ? 11.190 -3.371 9.116 1.00 85.62 68 THR A O 1
ATOM 533 N N . ASP A 1 69 ? 11.452 -1.212 9.700 1.00 78.94 69 ASP A N 1
ATOM 534 C CA . ASP A 1 69 ? 12.913 -1.242 9.688 1.00 78.94 69 ASP A CA 1
ATOM 535 C C . ASP A 1 69 ? 13.447 -1.783 11.032 1.00 78.94 69 ASP A C 1
ATOM 537 O O . ASP A 1 69 ? 12.686 -2.292 11.860 1.00 78.94 69 ASP A O 1
ATOM 541 N N . THR A 1 70 ? 14.762 -1.698 11.224 1.00 81.12 70 THR A N 1
ATOM 542 C CA . THR A 1 70 ? 15.479 -2.166 12.422 1.00 81.12 70 THR A CA 1
ATOM 543 C C . THR A 1 70 ? 15.662 -1.091 13.498 1.00 81.12 70 THR A C 1
ATOM 545 O O . THR A 1 70 ? 16.508 -1.236 14.380 1.00 81.12 70 THR A O 1
ATOM 548 N N . VAL A 1 71 ? 14.931 0.026 13.422 1.00 78.88 71 VAL A N 1
ATOM 549 C CA . VAL A 1 71 ? 14.976 1.082 14.442 1.00 78.88 71 VAL A CA 1
ATOM 550 C C . VAL A 1 71 ? 13.938 0.789 15.520 1.00 78.88 71 VAL A C 1
ATOM 552 O O . VAL A 1 71 ? 12.779 0.527 15.219 1.00 78.88 71 VAL A O 1
ATOM 555 N N . GLY A 1 72 ? 14.342 0.889 16.787 1.00 80.38 72 GLY A N 1
ATOM 556 C CA . GLY A 1 72 ? 13.485 0.577 17.935 1.00 80.38 72 GLY A CA 1
ATOM 557 C C . GLY A 1 72 ? 13.708 -0.839 18.460 1.00 80.38 72 GLY A C 1
ATOM 558 O O . GLY A 1 72 ? 14.529 -1.585 17.937 1.00 80.38 72 GLY A O 1
ATOM 559 N N . ASP A 1 73 ? 13.031 -1.192 19.552 1.00 88.81 73 ASP A N 1
ATOM 560 C CA . ASP A 1 73 ? 13.054 -2.564 20.054 1.00 88.81 73 ASP A CA 1
ATOM 561 C C . ASP A 1 73 ? 12.039 -3.443 19.311 1.00 88.81 73 ASP A C 1
ATOM 563 O O . ASP A 1 73 ? 11.003 -2.985 18.829 1.00 88.81 73 ASP A O 1
ATOM 567 N N . GLU A 1 74 ? 12.313 -4.741 19.246 1.00 88.94 74 GLU A N 1
ATOM 568 C CA . GLU A 1 74 ? 11.492 -5.657 18.458 1.00 88.94 74 GLU A CA 1
ATOM 569 C C . GLU A 1 74 ? 10.067 -5.843 19.010 1.00 88.94 74 GLU A C 1
ATOM 571 O O . GLU A 1 74 ? 9.150 -6.137 18.248 1.00 88.94 74 GLU A O 1
ATOM 576 N N . ALA A 1 75 ? 9.820 -5.640 20.310 1.00 89.69 75 ALA A N 1
ATOM 577 C CA . ALA A 1 75 ? 8.452 -5.697 20.832 1.00 89.69 75 ALA A CA 1
ATOM 578 C C . ALA A 1 75 ? 7.633 -4.487 20.353 1.00 89.69 75 ALA A C 1
ATOM 580 O O . ALA A 1 75 ? 6.470 -4.631 19.960 1.00 89.69 75 ALA A O 1
ATOM 581 N N . TYR A 1 76 ? 8.256 -3.308 20.319 1.00 88.44 76 TYR A N 1
ATOM 582 C CA . TYR A 1 76 ? 7.696 -2.119 19.688 1.00 88.44 76 TYR A CA 1
ATOM 583 C C . TYR A 1 76 ? 7.468 -2.329 18.181 1.00 88.44 76 TYR A C 1
ATOM 585 O O . TYR A 1 76 ? 6.353 -2.120 17.698 1.00 88.44 76 TYR A O 1
ATOM 593 N N . ASN A 1 77 ? 8.467 -2.827 17.447 1.00 89.25 77 ASN A N 1
ATOM 594 C CA . ASN A 1 77 ? 8.376 -3.077 16.003 1.00 89.25 77 ASN A CA 1
ATOM 595 C C . ASN A 1 77 ? 7.314 -4.125 15.641 1.00 89.25 77 ASN A C 1
ATOM 597 O O . ASN A 1 77 ? 6.570 -3.976 14.661 1.00 89.25 77 ASN A O 1
ATOM 601 N N . LYS A 1 78 ? 7.164 -5.161 16.470 1.00 92.81 78 LYS A N 1
ATOM 602 C CA . LYS A 1 78 ? 6.079 -6.139 16.370 1.00 92.81 78 LYS A CA 1
ATOM 603 C C . LYS A 1 78 ? 4.712 -5.467 16.447 1.00 92.81 78 LYS A C 1
ATOM 605 O O . LYS A 1 78 ? 3.879 -5.689 15.570 1.00 92.81 78 LYS A O 1
ATOM 610 N N . LYS A 1 79 ? 4.500 -4.602 17.438 1.00 92.44 79 LYS A N 1
ATOM 611 C CA . LYS A 1 79 ? 3.245 -3.859 17.576 1.00 92.44 79 LYS A CA 1
ATOM 612 C C . LYS A 1 79 ? 3.020 -2.924 16.384 1.00 92.44 79 LYS A C 1
ATOM 614 O O . LYS A 1 79 ? 1.971 -2.996 15.756 1.00 92.44 79 LYS A O 1
ATOM 619 N N . LEU A 1 80 ? 4.003 -2.105 16.018 1.00 89.44 80 LEU A N 1
ATOM 620 C CA . LEU A 1 80 ? 3.861 -1.138 14.925 1.00 89.44 80 LEU A CA 1
ATOM 621 C C . LEU A 1 80 ? 3.544 -1.818 13.582 1.00 89.44 80 LEU A C 1
ATOM 623 O O . LEU A 1 80 ? 2.648 -1.392 12.851 1.00 89.44 80 LEU A O 1
ATOM 627 N N . SER A 1 81 ? 4.241 -2.911 13.259 1.00 92.19 81 SER A N 1
ATOM 628 C CA . SER A 1 81 ? 3.955 -3.687 12.046 1.00 92.19 81 SER A CA 1
ATOM 629 C C . SER A 1 81 ? 2.550 -4.302 12.049 1.00 92.19 81 SER A C 1
ATOM 631 O O . SER A 1 81 ? 1.895 -4.336 11.006 1.00 92.19 81 SER A O 1
ATOM 633 N N . GLU A 1 82 ? 2.048 -4.753 13.200 1.00 95.56 82 GLU A N 1
ATOM 634 C CA . GLU A 1 82 ? 0.668 -5.233 13.340 1.00 95.56 82 GLU A CA 1
ATOM 635 C C . GLU A 1 82 ? -0.352 -4.121 13.136 1.00 95.56 82 GLU A C 1
ATOM 637 O O . GLU A 1 82 ? -1.362 -4.338 12.470 1.00 95.56 82 GLU A O 1
ATOM 642 N N . GLU A 1 83 ? -0.092 -2.932 13.672 1.00 94.38 83 GLU A N 1
ATOM 643 C CA . GLU A 1 83 ? -0.979 -1.781 13.526 1.00 94.38 83 GLU A CA 1
ATOM 644 C C . GLU A 1 83 ? -1.072 -1.349 12.060 1.00 94.38 83 GLU A C 1
ATOM 646 O O . GLU A 1 83 ? -2.186 -1.193 11.559 1.00 94.38 83 GLU A O 1
ATOM 651 N N . ARG A 1 84 ? 0.060 -1.302 11.341 1.00 92.44 84 ARG A N 1
ATOM 652 C CA . ARG A 1 84 ? 0.108 -1.073 9.883 1.00 92.44 84 ARG A CA 1
ATOM 653 C C . ARG A 1 84 ? -0.659 -2.134 9.093 1.00 92.44 84 ARG A C 1
ATOM 655 O O . ARG A 1 84 ? -1.411 -1.812 8.181 1.00 92.44 84 ARG A O 1
ATOM 662 N N . ALA A 1 85 ? -0.509 -3.410 9.431 1.00 95.75 85 ALA A N 1
ATOM 663 C CA . ALA A 1 85 ? -1.239 -4.473 8.740 1.00 95.75 85 ALA A CA 1
ATOM 664 C C . ALA A 1 85 ? -2.752 -4.430 9.044 1.00 95.75 85 ALA A C 1
ATOM 666 O O . ALA A 1 85 ? -3.575 -4.677 8.160 1.00 95.75 85 ALA A O 1
ATOM 667 N N . ARG A 1 86 ? -3.130 -4.060 10.275 1.00 96.94 86 ARG A N 1
ATOM 668 C CA . ARG A 1 86 ? -4.525 -3.944 10.720 1.00 96.94 86 ARG A CA 1
ATOM 669 C C . ARG A 1 86 ? -5.279 -2.842 9.987 1.00 96.94 86 ARG A C 1
ATOM 671 O O . ARG A 1 86 ? -6.427 -3.052 9.614 1.00 96.94 86 ARG A O 1
ATOM 678 N N . ILE A 1 87 ? -4.671 -1.680 9.775 1.00 96.12 87 ILE A N 1
ATOM 679 C CA . ILE A 1 87 ? -5.342 -0.585 9.059 1.00 96.12 87 ILE A CA 1
ATOM 680 C C . ILE A 1 87 ? -5.516 -0.874 7.563 1.00 96.12 87 ILE A C 1
ATOM 682 O O . ILE A 1 87 ? -6.504 -0.430 6.983 1.00 96.12 87 ILE A O 1
ATOM 686 N N . VAL A 1 88 ? -4.610 -1.651 6.956 1.00 95.88 88 VAL A N 1
ATOM 687 C CA . VAL A 1 88 ? -4.740 -2.123 5.573 1.00 95.88 88 VAL A CA 1
ATOM 688 C C . VAL A 1 88 ? -5.885 -3.119 5.491 1.00 95.88 88 VAL A C 1
ATOM 690 O O . VAL A 1 88 ? -6.736 -2.987 4.619 1.00 95.88 88 VAL A O 1
ATOM 693 N N . LEU A 1 89 ? -5.967 -4.061 6.436 1.00 97.06 89 LEU A N 1
ATOM 694 C CA . LEU A 1 89 ? -7.130 -4.936 6.561 1.00 97.06 89 LEU A CA 1
ATOM 695 C C . LEU A 1 89 ? -8.427 -4.120 6.669 1.00 97.06 89 LEU A C 1
ATOM 697 O O . LEU A 1 89 ? -9.360 -4.367 5.914 1.00 97.06 89 LEU A O 1
ATOM 701 N N . ALA A 1 90 ? -8.457 -3.131 7.563 1.00 97.44 90 ALA A N 1
ATOM 702 C CA . ALA A 1 90 ? -9.618 -2.281 7.794 1.00 97.44 90 ALA A CA 1
ATOM 703 C C . ALA A 1 90 ? -10.049 -1.524 6.524 1.00 97.44 90 ALA A C 1
ATOM 705 O O . ALA A 1 90 ? -11.236 -1.488 6.203 1.00 97.44 90 ALA A O 1
ATOM 706 N N . ALA A 1 91 ? -9.088 -1.004 5.753 1.00 96.62 91 ALA A N 1
ATOM 707 C CA . ALA A 1 91 ? -9.348 -0.391 4.454 1.00 96.62 91 ALA A CA 1
ATOM 708 C C . ALA A 1 91 ? -9.932 -1.394 3.451 1.00 96.62 91 ALA A C 1
ATOM 710 O O . ALA A 1 91 ? -10.954 -1.113 2.832 1.00 96.62 91 ALA A O 1
ATOM 711 N N . LEU A 1 92 ? -9.334 -2.585 3.333 1.00 95.50 92 LEU A N 1
ATOM 712 C CA . LEU A 1 92 ? -9.801 -3.638 2.428 1.00 95.50 92 LEU A CA 1
ATOM 713 C C . LEU A 1 92 ? -11.209 -4.139 2.776 1.00 95.50 92 LEU A C 1
ATOM 715 O O . LEU A 1 92 ? -11.925 -4.577 1.882 1.00 95.50 92 LEU A O 1
ATOM 719 N N . THR A 1 93 ? -11.623 -4.087 4.045 1.00 96.50 93 THR A N 1
ATOM 720 C CA . THR A 1 93 ? -12.943 -4.560 4.498 1.00 96.50 93 THR A CA 1
ATOM 721 C C . THR A 1 93 ? -13.949 -3.442 4.770 1.00 96.50 93 THR A C 1
ATOM 723 O O . THR A 1 93 ? -15.045 -3.729 5.247 1.00 96.50 93 THR A O 1
ATOM 726 N N . HIS A 1 94 ? -13.606 -2.183 4.481 1.00 97.19 94 HIS A N 1
ATOM 727 C CA . HIS A 1 94 ? -14.420 -1.001 4.803 1.00 97.19 94 HIS A CA 1
ATOM 728 C C . HIS A 1 94 ? -14.824 -0.911 6.283 1.00 97.19 94 HIS A C 1
ATOM 730 O O . HIS A 1 94 ? -15.956 -0.547 6.607 1.00 97.19 94 HIS A O 1
ATOM 736 N N . ASP A 1 95 ? -13.903 -1.244 7.186 1.00 97.44 95 ASP A N 1
ATOM 737 C CA . ASP A 1 95 ? -14.098 -1.089 8.624 1.00 97.44 95 ASP A CA 1
ATOM 738 C C . ASP A 1 95 ? -13.445 0.219 9.109 1.00 97.44 95 ASP A C 1
ATOM 740 O O . ASP A 1 95 ? -12.219 0.306 9.183 1.00 97.44 95 ASP A O 1
ATOM 744 N N . PRO A 1 96 ? -14.222 1.261 9.455 1.00 97.81 96 PRO A N 1
ATOM 745 C CA . PRO A 1 96 ? -13.661 2.524 9.916 1.00 97.81 96 PRO A CA 1
ATOM 746 C C . PRO A 1 96 ? -13.187 2.475 11.376 1.00 97.81 96 PRO A C 1
ATOM 748 O O . PRO A 1 96 ? -12.473 3.383 11.800 1.00 97.81 96 PRO A O 1
ATOM 751 N N . ALA A 1 97 ? -13.565 1.465 12.171 1.00 98.06 97 ALA A N 1
ATOM 752 C CA . ALA A 1 97 ? -13.288 1.465 13.609 1.00 98.06 97 ALA A CA 1
ATOM 753 C C . ALA A 1 97 ? -11.781 1.412 13.939 1.00 98.06 97 ALA A C 1
ATOM 755 O O . ALA A 1 97 ? -11.328 2.246 14.725 1.00 98.06 97 ALA A O 1
ATOM 756 N N . PRO A 1 98 ? -10.954 0.557 13.298 1.00 97.62 98 PRO A N 1
ATOM 757 C CA . PRO A 1 98 ? -9.507 0.588 13.508 1.00 97.62 98 PRO A CA 1
ATOM 758 C C . PRO A 1 98 ? -8.856 1.925 13.128 1.00 97.62 98 PRO A C 1
ATOM 760 O O . PRO A 1 98 ? -7.855 2.305 13.730 1.00 97.62 98 PRO A O 1
ATOM 763 N N . TRP A 1 99 ? -9.409 2.641 12.144 1.00 97.50 99 TRP A N 1
ATOM 764 C CA . TRP A 1 99 ? -8.906 3.958 11.743 1.00 97.50 99 TRP A CA 1
ATOM 765 C C . TRP A 1 99 ? -9.260 5.030 12.774 1.00 97.50 99 TRP A C 1
ATOM 767 O O . TRP A 1 99 ? -8.426 5.882 13.060 1.00 97.50 99 TRP A O 1
ATOM 777 N N . GLU A 1 100 ? -10.437 4.958 13.400 1.00 98.00 100 GLU A N 1
ATOM 778 C CA . GLU A 1 100 ? -10.783 5.827 14.533 1.00 98.00 100 GLU A CA 1
ATOM 779 C C . GLU A 1 100 ? -9.859 5.578 15.733 1.00 98.00 100 GLU A C 1
ATOM 781 O O . GLU A 1 100 ? -9.340 6.533 16.313 1.00 98.00 100 GLU A O 1
ATOM 786 N N . ASP A 1 101 ? -9.568 4.313 16.054 1.00 97.06 101 ASP A N 1
ATOM 787 C CA . ASP A 1 101 ? -8.621 3.969 17.121 1.00 97.06 101 ASP A CA 1
ATOM 788 C C . ASP A 1 101 ? -7.232 4.581 16.865 1.00 97.06 101 ASP A C 1
ATOM 790 O O . ASP A 1 101 ? -6.580 5.065 17.794 1.00 97.06 101 ASP A O 1
ATOM 794 N N . ARG A 1 102 ? -6.749 4.552 15.612 1.00 95.00 102 ARG A N 1
ATOM 795 C CA . ARG A 1 102 ? -5.459 5.157 15.224 1.00 95.00 102 ARG A CA 1
ATOM 796 C C . ARG A 1 102 ? -5.502 6.671 15.197 1.00 95.00 102 ARG A C 1
ATOM 798 O O . ARG A 1 102 ? -4.594 7.291 15.743 1.00 95.00 102 ARG A O 1
ATOM 805 N N . TYR A 1 103 ? -6.575 7.262 14.680 1.00 95.44 103 TYR A N 1
ATOM 806 C CA . TYR A 1 103 ? -6.770 8.708 14.692 1.00 95.44 103 TYR A CA 1
ATOM 807 C C . TYR A 1 103 ? -6.599 9.283 16.106 1.00 95.44 103 TYR A C 1
ATOM 809 O O . TYR A 1 103 ? -5.915 10.294 16.281 1.00 95.44 103 TYR A O 1
ATOM 817 N N . GLN A 1 104 ? -7.173 8.621 17.119 1.00 96.12 104 GLN A N 1
ATOM 818 C CA . GLN A 1 104 ? -7.040 9.035 18.519 1.00 96.12 104 GLN A CA 1
ATOM 819 C C . GLN A 1 104 ? -5.647 8.757 19.092 1.00 96.12 104 GLN A C 1
ATOM 821 O O . GLN A 1 104 ? -5.052 9.637 19.716 1.00 96.12 104 GLN A O 1
ATOM 826 N N . ALA A 1 105 ? -5.129 7.540 18.896 1.00 94.25 105 ALA A N 1
ATOM 827 C CA . ALA A 1 105 ? -3.864 7.113 19.490 1.00 94.25 105 ALA A CA 1
ATOM 828 C C . ALA A 1 105 ? -2.660 7.899 18.943 1.00 94.25 105 ALA A C 1
ATOM 830 O O . ALA A 1 105 ? -1.798 8.315 19.714 1.00 94.25 105 ALA A O 1
ATOM 831 N N . GLU A 1 106 ? -2.631 8.135 17.632 1.00 92.19 106 GLU A N 1
ATOM 832 C CA . GLU A 1 106 ? -1.534 8.805 16.920 1.00 92.19 106 GLU A CA 1
ATOM 833 C C . GLU A 1 106 ? -1.786 10.304 16.714 1.00 92.19 106 GLU A C 1
ATOM 835 O O . G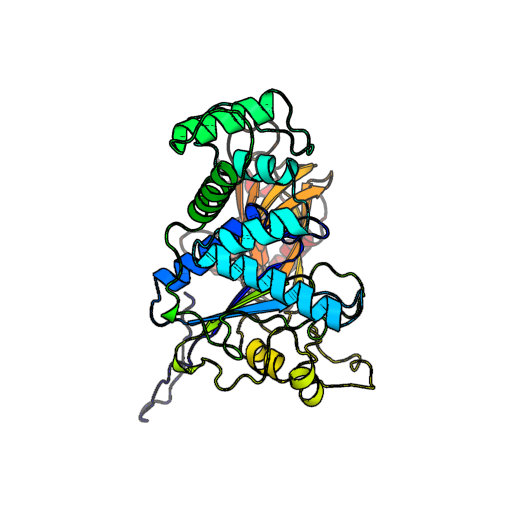LU A 1 106 ? -0.922 11.016 16.212 1.00 92.19 106 GLU A O 1
ATOM 840 N N . ARG A 1 107 ? -2.962 10.808 17.114 1.00 93.00 107 ARG A N 1
ATOM 841 C CA . ARG A 1 107 ? -3.348 12.223 16.991 1.00 93.00 107 ARG A CA 1
ATOM 842 C C . ARG A 1 107 ? -3.214 12.759 15.561 1.00 93.00 107 ARG A C 1
ATOM 844 O O . ARG A 1 107 ? -2.729 13.870 15.359 1.00 93.00 107 ARG A O 1
ATOM 851 N N . TRP A 1 108 ? -3.708 11.998 14.586 1.00 93.06 108 TRP A N 1
ATOM 852 C CA . TRP A 1 108 ? -3.698 12.348 13.155 1.00 93.06 108 TRP A CA 1
ATOM 853 C C . TRP A 1 108 ? -4.162 13.787 12.870 1.00 93.06 108 TRP A C 1
ATOM 855 O O . TRP A 1 108 ? -3.593 14.490 12.032 1.00 93.06 108 TRP A O 1
ATOM 865 N N . GLY A 1 109 ? -5.185 14.244 13.598 1.00 93.69 109 GLY A N 1
ATOM 866 C CA . GLY A 1 109 ? -5.603 15.642 13.611 1.00 93.69 109 GLY A CA 1
ATOM 867 C C . GLY A 1 109 ? -6.102 16.161 12.259 1.00 93.69 109 GLY A C 1
ATOM 868 O O . GLY A 1 109 ? -6.499 15.409 11.366 1.00 93.69 109 GLY A O 1
ATOM 869 N N . ALA A 1 110 ? -6.107 17.488 12.111 1.00 96.19 110 ALA A N 1
ATOM 870 C CA . ALA A 1 110 ? -6.703 18.143 10.948 1.00 96.19 110 ALA A CA 1
ATOM 871 C C . ALA A 1 110 ? -5.939 17.890 9.640 1.00 96.19 110 ALA A C 1
ATOM 873 O O . ALA A 1 110 ? -6.558 17.926 8.583 1.00 96.19 110 ALA A O 1
ATOM 874 N N . ARG A 1 111 ? -4.634 17.588 9.694 1.00 94.81 111 ARG A N 1
ATOM 875 C CA . ARG A 1 111 ? -3.819 17.348 8.493 1.00 94.81 111 ARG A CA 1
ATOM 876 C C . ARG A 1 111 ? -4.319 16.134 7.715 1.00 94.81 111 ARG A C 1
ATOM 878 O O . ARG A 1 111 ? -4.527 16.211 6.508 1.00 94.81 111 ARG A O 1
ATOM 885 N N . VAL A 1 112 ? -4.584 15.039 8.420 1.00 95.12 112 VAL A N 1
ATOM 886 C CA . VAL A 1 112 ? -5.129 13.821 7.813 1.00 95.12 112 VAL A CA 1
ATOM 887 C C . VAL A 1 112 ? -6.553 14.044 7.302 1.00 95.12 112 VAL A C 1
ATOM 889 O O . VAL A 1 112 ? -6.892 13.614 6.202 1.00 95.12 112 VAL A O 1
ATOM 892 N N . VAL A 1 113 ? -7.374 14.795 8.045 1.00 97.81 113 VAL A N 1
ATOM 893 C CA . VAL A 1 113 ? -8.717 15.189 7.588 1.00 97.81 113 VAL A CA 1
ATOM 894 C C . VAL A 1 113 ? -8.640 16.002 6.290 1.00 97.81 113 VAL A C 1
ATOM 896 O O . VAL A 1 113 ? -9.408 15.741 5.368 1.00 97.81 113 VAL A O 1
ATOM 899 N N . GLN A 1 114 ? -7.705 16.950 6.181 1.00 97.44 114 GLN A N 1
ATOM 900 C CA . GLN A 1 114 ? -7.482 17.742 4.966 1.00 97.44 114 GLN A CA 1
ATOM 901 C C . GLN A 1 114 ? -7.079 16.857 3.781 1.00 97.44 114 GLN A C 1
ATOM 903 O O . GLN A 1 114 ? -7.654 17.006 2.703 1.00 97.44 114 GLN A O 1
ATOM 908 N N . ALA A 1 115 ? -6.154 15.914 3.986 1.00 94.31 115 ALA A N 1
ATOM 909 C CA . ALA A 1 115 ? -5.725 14.969 2.956 1.00 94.31 115 ALA A CA 1
ATOM 910 C C . ALA A 1 115 ? -6.896 14.112 2.442 1.00 94.31 115 ALA A C 1
ATOM 912 O O . ALA A 1 115 ? -7.114 14.014 1.235 1.00 94.31 115 ALA A O 1
ATOM 913 N N . MET A 1 116 ? -7.706 13.561 3.352 1.00 97.19 116 MET A N 1
ATOM 914 C CA . MET A 1 116 ? -8.896 12.787 2.988 1.00 97.19 116 MET A CA 1
ATOM 915 C C . MET A 1 116 ? -9.928 13.641 2.251 1.00 97.19 116 MET A C 1
ATOM 917 O O . MET A 1 116 ? -10.432 13.215 1.218 1.00 97.19 116 MET A O 1
ATOM 921 N N . LEU A 1 117 ? -10.228 14.851 2.738 1.00 97.56 117 LEU A N 1
ATOM 922 C CA . LEU A 1 117 ? -11.177 15.767 2.094 1.00 97.56 117 LEU A CA 1
ATOM 923 C C . LEU A 1 117 ? -10.736 16.147 0.676 1.00 97.56 117 LEU A C 1
ATOM 925 O O . LEU A 1 117 ? -11.569 16.157 -0.227 1.00 97.56 117 LEU A O 1
ATOM 929 N N . ASN A 1 118 ? -9.442 16.412 0.479 1.00 94.94 118 ASN A N 1
ATOM 930 C CA . ASN A 1 118 ? -8.855 16.682 -0.834 1.00 94.94 118 ASN A CA 1
ATOM 931 C C . ASN A 1 118 ? -9.003 15.507 -1.803 1.00 94.94 118 ASN A C 1
ATOM 933 O O . ASN A 1 118 ? -9.103 15.723 -3.013 1.00 94.94 118 ASN A O 1
ATOM 937 N N . ASP A 1 119 ? -8.959 14.277 -1.291 1.00 93.88 119 ASP A N 1
ATOM 938 C CA . ASP A 1 119 ? -9.101 13.081 -2.109 1.00 93.88 119 ASP A CA 1
ATOM 939 C C . ASP A 1 119 ? -10.571 12.791 -2.429 1.00 93.88 119 ASP A C 1
ATOM 941 O O . ASP A 1 119 ? -10.925 12.654 -3.598 1.00 93.88 119 ASP A O 1
ATOM 945 N N . VAL A 1 120 ? -11.459 12.800 -1.427 1.00 95.44 120 VAL A N 1
ATOM 946 C CA . VAL A 1 120 ? -12.886 12.457 -1.594 1.00 95.44 120 VAL A CA 1
ATOM 947 C C . VAL A 1 120 ? -13.734 13.573 -2.204 1.00 95.44 120 VAL A C 1
ATOM 949 O O . VAL A 1 120 ? -14.928 13.370 -2.437 1.00 95.44 120 VAL A O 1
ATOM 952 N N . GLN A 1 121 ? -13.158 14.746 -2.473 1.00 92.88 121 GLN A N 1
ATOM 953 C CA . GLN A 1 121 ? -13.853 15.838 -3.150 1.00 92.88 121 GLN A CA 1
ATOM 954 C C . GLN A 1 121 ? -14.393 15.361 -4.519 1.00 92.88 121 GLN A C 1
ATOM 956 O O . GLN A 1 121 ? -13.624 14.807 -5.317 1.00 92.88 121 GLN A O 1
ATOM 961 N N . PRO A 1 122 ? -15.703 15.528 -4.802 1.00 90.44 122 PRO A N 1
ATOM 962 C CA . PRO A 1 122 ? -16.279 15.220 -6.111 1.00 90.44 122 PRO A CA 1
ATOM 963 C C . PRO A 1 122 ? -15.644 16.061 -7.220 1.00 90.44 122 PRO A C 1
ATOM 965 O O . PRO A 1 122 ? -15.246 17.200 -6.985 1.00 90.44 122 PRO A O 1
ATOM 968 N N . ARG A 1 123 ? -15.592 15.537 -8.449 1.00 85.56 123 ARG A N 1
ATOM 969 C CA . ARG A 1 123 ? -14.976 16.242 -9.592 1.00 85.56 123 ARG A CA 1
ATOM 970 C C . ARG A 1 123 ? -15.724 17.520 -9.974 1.00 85.56 123 ARG A C 1
ATOM 972 O O . ARG A 1 123 ? -15.132 18.446 -10.519 1.00 85.56 123 ARG A O 1
ATOM 979 N N . GLU A 1 124 ? -17.021 17.564 -9.698 1.00 88.62 124 GLU A N 1
ATOM 980 C CA . GLU A 1 124 ? -17.897 18.700 -9.965 1.00 88.62 124 GLU A CA 1
ATOM 981 C C . GLU A 1 124 ? -17.704 19.825 -8.936 1.00 88.62 124 GLU A C 1
ATOM 983 O O . GLU A 1 124 ? -18.000 20.987 -9.227 1.00 88.62 124 GLU A O 1
ATOM 988 N N . ASP A 1 125 ? -17.185 19.499 -7.747 1.00 87.69 125 ASP A N 1
ATOM 989 C CA . ASP A 1 125 ? -16.846 20.478 -6.720 1.00 87.69 125 ASP A CA 1
ATOM 990 C C . ASP A 1 125 ? -15.530 21.168 -7.102 1.00 87.69 125 ASP A C 1
ATOM 992 O O . ASP A 1 125 ? -14.445 20.600 -6.990 1.00 87.69 125 ASP A O 1
ATOM 996 N N . ARG A 1 126 ? -15.626 22.420 -7.563 1.00 88.00 126 ARG A N 1
ATOM 997 C CA . ARG A 1 126 ? -14.480 23.250 -7.977 1.00 88.00 126 ARG A CA 1
ATOM 998 C C . ARG A 1 126 ? -13.842 24.024 -6.820 1.00 88.00 126 ARG A C 1
ATOM 1000 O O . ARG A 1 126 ? -13.112 24.988 -7.058 1.00 88.00 126 ARG A O 1
ATOM 1007 N N . SER A 1 127 ? -14.139 23.657 -5.572 1.00 89.06 127 SER A N 1
ATOM 1008 C CA . SER A 1 127 ? -13.491 24.264 -4.410 1.00 89.06 127 SER A CA 1
ATOM 1009 C C . SER A 1 127 ? -11.967 24.081 -4.485 1.00 89.06 127 SER A C 1
ATOM 1011 O O . SER A 1 127 ? -11.507 23.008 -4.885 1.00 89.06 127 SER A O 1
ATOM 1013 N N . PRO A 1 128 ? -11.168 25.091 -4.090 1.00 87.44 128 PRO A N 1
ATOM 1014 C CA . PRO A 1 128 ? -9.719 24.946 -4.028 1.00 87.44 128 PRO A CA 1
ATOM 1015 C C . PRO A 1 128 ? -9.311 23.789 -3.116 1.00 87.44 128 PRO A C 1
ATOM 1017 O O . PRO A 1 128 ? -9.927 23.581 -2.067 1.00 87.44 128 PRO A O 1
ATOM 1020 N N . ARG A 1 129 ? -8.232 23.090 -3.487 1.00 91.19 129 ARG A N 1
ATOM 1021 C CA . ARG A 1 129 ? -7.607 22.100 -2.607 1.00 91.19 129 ARG A CA 1
ATOM 1022 C C . ARG A 1 129 ? -7.151 22.757 -1.306 1.00 91.19 129 ARG A C 1
ATOM 1024 O O . ARG A 1 129 ? -6.633 23.873 -1.303 1.00 91.19 129 ARG A O 1
ATOM 1031 N N . LEU A 1 130 ? -7.346 22.046 -0.205 1.00 93.12 130 LEU A N 1
ATOM 1032 C CA . LEU A 1 130 ? -6.887 22.449 1.114 1.00 93.12 130 LEU A CA 1
ATOM 1033 C C . LEU A 1 130 ? -5.367 22.305 1.191 1.00 93.12 130 LEU A C 1
ATOM 1035 O O . LEU A 1 130 ? -4.815 21.294 0.753 1.00 93.12 130 LEU A O 1
ATOM 1039 N N . ALA A 1 131 ? -4.706 23.282 1.807 1.00 91.75 131 ALA A N 1
ATOM 1040 C CA . ALA A 1 131 ? -3.362 23.068 2.317 1.00 91.75 131 ALA A CA 1
ATOM 1041 C C . ALA A 1 131 ? -3.429 22.035 3.453 1.00 91.75 131 ALA A C 1
ATOM 1043 O O . ALA A 1 131 ? -4.271 22.148 4.341 1.00 91.75 131 ALA A O 1
ATOM 1044 N N . GLU A 1 132 ? -2.553 21.033 3.430 1.00 93.50 132 GLU A N 1
ATOM 1045 C CA . GLU A 1 132 ? -2.433 20.012 4.484 1.00 93.50 132 GLU A CA 1
ATOM 1046 C C . GLU A 1 132 ? -1.565 20.537 5.643 1.00 93.50 132 GLU A C 1
ATOM 1048 O O . GLU A 1 132 ? -0.536 19.964 6.016 1.00 93.50 132 GLU A O 1
ATOM 1053 N N . ASP A 1 133 ? -1.953 21.697 6.167 1.00 91.88 133 ASP A N 1
ATOM 1054 C CA . ASP A 1 133 ? -1.218 22.469 7.172 1.00 91.88 133 ASP A CA 1
ATOM 1055 C C . ASP A 1 133 ? -1.533 22.051 8.619 1.00 91.88 133 ASP A C 1
ATOM 1057 O O . ASP A 1 133 ? -0.904 22.537 9.557 1.00 91.88 133 ASP A O 1
ATOM 1061 N N . GLY A 1 134 ? -2.495 21.145 8.821 1.00 94.88 134 GLY A N 1
ATOM 1062 C CA . GLY A 1 134 ? -2.922 20.717 10.150 1.00 94.88 134 GLY A CA 1
ATOM 1063 C C . GLY A 1 134 ? -3.753 21.754 10.906 1.00 94.88 134 GLY A C 1
ATOM 1064 O O . GLY A 1 134 ? -4.051 21.552 12.084 1.00 94.88 134 GLY A O 1
ATOM 1065 N N . VAL A 1 135 ? -4.170 22.838 10.249 1.00 96.12 135 VAL A N 1
ATOM 1066 C CA . VAL A 1 135 ? -4.977 23.902 10.843 1.00 96.12 135 VAL A CA 1
ATOM 1067 C C . VAL A 1 135 ? -6.422 23.783 10.363 1.00 96.12 135 VAL A C 1
ATOM 1069 O O . VAL A 1 135 ? -6.749 23.924 9.182 1.00 96.12 135 VAL A O 1
ATOM 1072 N N . SER A 1 136 ? -7.352 23.596 11.304 1.00 94.50 136 SER A N 1
ATOM 1073 C CA . SER A 1 136 ? -8.791 23.622 11.004 1.00 94.50 136 SER A CA 1
ATOM 1074 C C . SER A 1 136 ? -9.298 25.062 10.820 1.00 94.50 136 SER A C 1
ATOM 1076 O O . SER A 1 136 ? -10.087 25.580 11.612 1.00 94.50 136 SER A O 1
ATOM 1078 N N . GLY A 1 137 ? -8.784 25.754 9.798 1.00 96.12 137 GLY A N 1
ATOM 1079 C CA . GLY A 1 137 ? -9.134 27.127 9.436 1.00 96.12 137 GLY A CA 1
ATOM 1080 C C . GLY A 1 137 ? -10.483 27.250 8.708 1.00 96.12 137 GLY A C 1
ATOM 1081 O O . GLY A 1 137 ? -11.191 26.259 8.522 1.00 96.12 137 GLY A O 1
ATOM 1082 N N . PRO A 1 138 ? -10.865 28.462 8.261 1.00 96.94 138 PRO A N 1
ATOM 1083 C CA . PRO A 1 138 ? -12.152 28.699 7.601 1.00 96.94 138 PRO A CA 1
ATOM 1084 C C . PRO A 1 138 ? -12.399 27.820 6.367 1.00 96.94 138 PRO A C 1
ATOM 1086 O O . PRO A 1 138 ? -13.515 27.333 6.194 1.00 96.94 138 PRO A O 1
ATOM 1089 N N . LEU A 1 139 ? -11.367 27.580 5.547 1.00 95.94 139 LEU A N 1
ATOM 1090 C CA . LEU A 1 139 ? -11.461 26.719 4.362 1.00 95.94 139 LEU A CA 1
ATOM 1091 C C . LEU A 1 139 ? -11.660 25.248 4.742 1.00 95.94 139 LEU A C 1
ATOM 1093 O O . LEU A 1 139 ? -12.561 24.605 4.209 1.00 95.94 139 LEU A O 1
ATOM 1097 N N . THR A 1 140 ? -10.890 24.744 5.713 1.00 97.56 140 THR A N 1
ATOM 1098 C CA . THR A 1 140 ? -11.040 23.378 6.236 1.00 97.56 140 THR A CA 1
ATOM 1099 C C . THR A 1 140 ? -12.447 23.166 6.794 1.00 97.56 140 THR A C 1
ATOM 1101 O O . THR A 1 140 ? -13.137 22.247 6.366 1.00 97.56 140 THR A O 1
ATOM 1104 N N . ARG A 1 141 ? -12.936 24.068 7.659 1.00 98.06 141 ARG A N 1
ATOM 1105 C CA . ARG A 1 141 ? -14.294 23.977 8.231 1.00 98.06 141 ARG A CA 1
ATOM 1106 C C . ARG A 1 141 ? -15.394 24.074 7.173 1.00 98.06 141 ARG A C 1
ATOM 1108 O O . ARG A 1 141 ? -16.417 23.408 7.285 1.00 98.06 141 ARG A O 1
ATOM 1115 N N . ALA A 1 142 ? -15.206 24.894 6.137 1.00 97.56 142 ALA A N 1
ATOM 1116 C CA . ALA A 1 142 ? -16.143 24.958 5.018 1.00 97.56 142 ALA A CA 1
ATOM 1117 C C . ALA A 1 142 ? -16.162 23.651 4.209 1.00 97.56 142 ALA A C 1
ATOM 1119 O O . ALA A 1 142 ? -17.238 23.188 3.838 1.00 97.56 142 ALA A O 1
ATOM 1120 N N . SER A 1 143 ? -14.999 23.038 3.973 1.00 97.94 143 SER A N 1
ATOM 1121 C CA . SER A 1 143 ? -14.900 21.733 3.309 1.00 97.94 143 SER A CA 1
ATOM 1122 C C . SER A 1 143 ? -15.537 20.617 4.144 1.00 97.94 143 SER A C 1
ATOM 1124 O O . SER A 1 143 ? -16.305 19.818 3.608 1.00 97.94 143 SER A O 1
ATOM 1126 N N . ILE A 1 144 ? -15.330 20.630 5.469 1.00 98.44 144 ILE A N 1
ATOM 1127 C CA . ILE A 1 144 ? -15.997 19.710 6.399 1.00 98.44 144 ILE A CA 1
ATOM 1128 C C . ILE A 1 144 ? -17.522 19.857 6.308 1.00 98.44 144 ILE A C 1
ATOM 1130 O O . ILE A 1 144 ? -18.194 18.850 6.119 1.00 98.44 144 ILE A O 1
ATOM 1134 N N . ARG A 1 145 ? -18.075 21.081 6.337 1.00 98.44 145 ARG A N 1
ATOM 1135 C CA . ARG A 1 145 ? -19.531 21.294 6.194 1.00 98.44 145 ARG A CA 1
ATOM 1136 C C . ARG A 1 145 ? -20.095 20.747 4.888 1.00 98.44 145 ARG A C 1
ATOM 1138 O O . ARG A 1 145 ? -21.130 20.092 4.904 1.00 98.44 145 ARG A O 1
ATOM 1145 N N . ARG A 1 146 ? -19.402 20.962 3.766 1.00 97.62 146 ARG A N 1
ATOM 1146 C CA . ARG A 1 146 ? -19.811 20.401 2.465 1.00 97.62 146 ARG A CA 1
ATOM 1147 C C . ARG A 1 146 ? -19.775 18.877 2.469 1.00 97.62 146 ARG A C 1
ATOM 1149 O O . ARG A 1 146 ? -20.645 18.236 1.890 1.00 97.62 146 ARG A O 1
ATOM 1156 N N . PHE A 1 147 ? -18.762 18.285 3.099 1.00 98.12 147 PHE A N 1
ATOM 1157 C CA . PHE A 1 147 ? -18.703 16.838 3.264 1.00 98.12 147 PHE A CA 1
ATOM 1158 C C . PHE A 1 147 ? -19.856 16.327 4.138 1.00 98.12 147 PHE A C 1
ATOM 1160 O O . PHE A 1 147 ? -20.542 15.395 3.732 1.00 98.12 147 PHE A O 1
ATOM 1167 N N . GLN A 1 148 ? -20.106 16.968 5.282 1.00 98.62 148 GLN A N 1
ATOM 1168 C CA . GLN A 1 148 ? -21.207 16.647 6.193 1.00 98.62 148 GLN A CA 1
ATOM 1169 C C . GLN A 1 148 ? -22.563 16.719 5.492 1.00 98.62 148 GLN A C 1
ATOM 1171 O O . GLN A 1 148 ? -23.343 15.782 5.606 1.00 98.62 148 GLN A O 1
ATOM 1176 N N . GLU A 1 149 ? -22.810 17.764 4.699 1.00 97.88 149 GLU A N 1
ATOM 1177 C CA . GLU A 1 149 ? -24.023 17.900 3.888 1.00 97.88 149 GLU A CA 1
ATOM 1178 C C . GLU A 1 149 ? -24.233 16.688 2.971 1.00 97.88 149 GLU A C 1
ATOM 1180 O O . GLU A 1 149 ? -25.292 16.062 2.998 1.00 97.88 149 GLU A O 1
ATOM 1185 N N . ARG A 1 150 ? -23.202 16.301 2.208 1.00 96.38 150 ARG A N 1
ATOM 1186 C CA . ARG A 1 150 ? -23.261 15.133 1.311 1.00 96.38 150 ARG A CA 1
ATOM 1187 C C . ARG A 1 150 ? -23.411 13.811 2.062 1.00 96.38 150 ARG A C 1
ATOM 1189 O O . ARG A 1 150 ? -24.007 12.879 1.530 1.00 96.38 150 ARG A O 1
ATOM 1196 N N . ALA A 1 151 ? -22.854 13.725 3.265 1.00 97.19 151 ALA A N 1
ATOM 1197 C CA . ALA A 1 151 ? -22.934 12.553 4.129 1.00 97.19 151 ALA A CA 1
ATOM 1198 C C . ALA A 1 151 ? -24.234 12.498 4.958 1.00 97.19 151 ALA A C 1
ATOM 1200 O O . ALA A 1 151 ? -24.451 11.518 5.667 1.00 97.19 151 ALA A O 1
ATOM 1201 N N . GLY A 1 152 ? -25.098 13.520 4.885 1.00 97.88 152 GLY A N 1
ATOM 1202 C CA . GLY A 1 152 ? -26.330 13.595 5.677 1.00 97.88 152 GLY A CA 1
ATOM 1203 C C . GLY A 1 152 ? -26.089 13.805 7.177 1.00 97.88 152 GLY A C 1
ATOM 1204 O O . GLY A 1 152 ? -26.859 13.306 7.995 1.00 97.88 152 GLY A O 1
ATOM 1205 N N . LEU A 1 153 ? -25.012 14.505 7.536 1.00 98.31 153 LEU A N 1
ATOM 1206 C CA . LEU A 1 153 ? -24.612 14.817 8.909 1.00 98.31 153 LEU A CA 1
ATOM 1207 C C . LEU A 1 153 ? -24.918 16.278 9.272 1.00 98.31 153 LEU A C 1
ATOM 1209 O O . LEU A 1 153 ? -25.083 17.132 8.396 1.00 98.31 153 LEU A O 1
ATOM 1213 N N . ASP A 1 154 ? -24.914 16.576 10.573 1.00 97.50 154 ASP A N 1
ATOM 1214 C CA . ASP A 1 154 ? -24.961 17.951 11.073 1.00 97.50 154 ASP A CA 1
ATOM 1215 C C . ASP A 1 154 ? -23.758 18.748 10.546 1.00 97.50 154 ASP A C 1
ATOM 1217 O O . ASP A 1 154 ? -22.610 18.322 10.653 1.00 97.50 154 ASP A O 1
ATOM 1221 N N . GLN A 1 155 ? -24.022 19.917 9.961 1.00 98.19 155 GLN A N 1
ATOM 1222 C CA . GLN A 1 155 ? -23.012 20.753 9.304 1.00 98.19 155 GLN A CA 1
ATOM 1223 C C . GLN A 1 155 ? -22.329 21.714 10.293 1.00 98.19 155 GLN A C 1
ATOM 1225 O O . GLN A 1 155 ? -22.313 22.932 10.090 1.00 98.19 155 GLN A O 1
ATOM 1230 N N . ASP A 1 156 ? -21.776 21.189 11.385 1.00 97.69 156 ASP A N 1
ATOM 1231 C CA . ASP A 1 156 ? -21.062 21.991 12.391 1.00 97.69 156 ASP A CA 1
ATOM 1232 C C . ASP A 1 156 ? -19.685 22.488 11.892 1.00 97.69 156 ASP A C 1
ATOM 1234 O O . ASP A 1 156 ? -19.179 23.523 12.333 1.00 97.69 156 ASP A O 1
ATOM 1238 N N . GLY A 1 157 ? -19.126 21.845 10.862 1.00 97.69 157 GLY A N 1
ATOM 1239 C CA . GLY A 1 157 ? -17.799 22.141 10.328 1.00 97.69 157 GLY A CA 1
ATOM 1240 C C . GLY A 1 157 ? -16.651 21.559 11.143 1.00 97.69 157 GLY A C 1
ATOM 1241 O O . GLY A 1 157 ? -15.503 21.922 10.879 1.00 97.69 157 GLY A O 1
ATOM 1242 N N . ASP A 1 158 ? -16.949 20.652 12.070 1.00 97.81 158 ASP A N 1
ATOM 1243 C CA . ASP A 1 158 ? -15.991 19.941 12.896 1.00 97.81 158 ASP A CA 1
ATOM 1244 C C . ASP A 1 158 ? -15.903 18.461 12.489 1.00 97.81 158 ASP A C 1
ATOM 1246 O O . ASP A 1 158 ? -16.882 17.745 12.264 1.00 97.81 158 ASP A O 1
ATOM 1250 N N . ALA A 1 159 ? -14.675 17.953 12.406 1.00 97.44 159 ALA A N 1
ATOM 1251 C CA . ALA A 1 159 ? -14.426 16.550 12.099 1.00 97.44 159 ALA A CA 1
ATOM 1252 C C . ALA A 1 159 ? -14.566 15.683 13.362 1.00 97.44 159 ALA A C 1
ATOM 1254 O O . ALA A 1 159 ? -13.594 15.067 13.796 1.00 97.44 159 ALA A O 1
ATOM 1255 N N . GLY A 1 160 ? -15.752 15.671 13.982 1.00 97.88 160 GLY A N 1
ATOM 1256 C CA . GLY A 1 160 ? -16.094 14.815 15.127 1.00 97.88 160 GLY A CA 1
ATOM 1257 C C . GLY A 1 160 ? -16.172 13.318 14.770 1.00 97.88 160 GLY A C 1
ATOM 1258 O O . GLY A 1 160 ? -16.040 12.967 13.598 1.00 97.88 160 GLY A O 1
ATOM 1259 N N . PRO A 1 161 ? -16.399 12.411 15.744 1.00 98.19 161 PRO A N 1
ATOM 1260 C CA . PRO A 1 161 ? -16.418 10.962 15.496 1.00 98.19 161 PRO A CA 1
ATOM 1261 C C . PRO A 1 161 ? -17.387 10.520 14.389 1.00 98.19 161 PRO A C 1
ATOM 1263 O O . PRO A 1 161 ? -17.038 9.672 13.571 1.00 98.19 161 PRO A O 1
ATOM 1266 N N . ALA A 1 162 ? -18.581 11.123 14.320 1.00 98.31 162 ALA A N 1
ATOM 1267 C CA . ALA A 1 162 ? -19.553 10.835 13.263 1.00 98.31 162 ALA A CA 1
ATOM 1268 C C . ALA A 1 162 ? -19.032 11.264 11.880 1.00 98.31 162 ALA A C 1
ATOM 1270 O O . ALA A 1 162 ? -19.028 10.463 10.948 1.00 98.31 162 ALA A O 1
ATOM 1271 N N . THR A 1 163 ? -18.503 12.488 11.772 1.00 98.62 163 THR A N 1
ATOM 1272 C CA . THR A 1 163 ? -17.875 13.001 10.546 1.00 98.62 163 THR A CA 1
ATOM 1273 C C . THR A 1 163 ? -16.697 12.134 10.109 1.00 98.62 163 THR A C 1
ATOM 1275 O O . THR A 1 163 ? -16.597 11.787 8.935 1.00 98.62 163 THR A O 1
ATOM 1278 N N . ARG A 1 164 ? -15.813 11.748 11.038 1.00 98.56 164 ARG A N 1
ATOM 1279 C CA . ARG A 1 164 ? -14.636 10.922 10.738 1.00 98.56 164 ARG A CA 1
ATOM 1280 C C . ARG A 1 164 ? -15.013 9.535 10.254 1.00 98.56 164 ARG A C 1
ATOM 1282 O O . ARG A 1 164 ? -14.449 9.092 9.264 1.00 98.56 164 ARG A O 1
ATOM 1289 N N . LYS A 1 165 ? -15.992 8.881 10.884 1.00 98.62 165 LYS A N 1
ATOM 1290 C CA . LYS A 1 165 ? -16.485 7.574 10.435 1.00 98.62 165 LYS A CA 1
ATOM 1291 C C . LYS A 1 165 ? -16.906 7.614 8.964 1.00 98.62 165 LYS A C 1
ATOM 1293 O O . LYS A 1 165 ? -16.448 6.785 8.178 1.00 98.62 165 LYS A O 1
ATOM 1298 N N . GLU A 1 166 ? -17.746 8.579 8.591 1.00 98.62 166 GLU A N 1
ATOM 1299 C CA . GLU A 1 166 ? -18.206 8.707 7.205 1.00 98.62 166 GLU A CA 1
ATOM 1300 C C . GLU A 1 166 ? -17.073 9.137 6.266 1.00 98.62 166 GLU A C 1
ATOM 1302 O O . GLU A 1 166 ? -16.997 8.653 5.138 1.00 98.62 166 GLU A O 1
ATOM 1307 N N . LEU A 1 167 ? -16.144 9.982 6.726 1.00 98.62 167 LEU A N 1
ATOM 1308 C CA . LEU A 1 167 ? -14.975 10.393 5.945 1.00 98.62 167 LEU A CA 1
ATOM 1309 C C . LEU A 1 167 ? -14.026 9.223 5.666 1.00 98.62 167 LEU A C 1
ATOM 1311 O O . LEU A 1 167 ? -13.601 9.056 4.526 1.00 98.62 167 LEU A O 1
ATOM 1315 N N . PHE A 1 168 ? -13.738 8.381 6.662 1.00 98.56 168 PHE A N 1
ATOM 1316 C CA . PHE A 1 168 ? -12.927 7.173 6.494 1.00 98.56 168 PHE A CA 1
ATOM 1317 C C . PHE A 1 168 ? -13.582 6.217 5.500 1.00 98.56 168 PHE A C 1
ATOM 1319 O O . PHE A 1 168 ? -12.922 5.748 4.578 1.00 98.56 168 PHE A O 1
ATOM 1326 N N . LEU A 1 169 ? -14.893 5.986 5.629 1.00 98.31 169 LEU A N 1
ATOM 1327 C CA . LEU A 1 169 ? -15.640 5.151 4.689 1.00 98.31 169 LEU A CA 1
ATOM 1328 C C . LEU A 1 169 ? -15.628 5.723 3.268 1.00 98.31 169 LEU A C 1
ATOM 1330 O O . LEU A 1 169 ? -15.429 4.969 2.319 1.00 98.31 169 LEU A O 1
ATOM 1334 N N . ALA A 1 170 ? -15.830 7.032 3.103 1.00 98.00 170 ALA A N 1
ATOM 1335 C CA . ALA A 1 170 ? -15.775 7.686 1.799 1.00 98.00 170 ALA A CA 1
ATOM 1336 C C . ALA A 1 170 ? -14.375 7.584 1.174 1.00 98.00 170 ALA A C 1
ATOM 1338 O O . ALA A 1 170 ? -14.251 7.303 -0.016 1.00 98.00 170 ALA A O 1
ATOM 1339 N N . TYR A 1 171 ? -13.331 7.759 1.984 1.00 97.38 171 TYR A N 1
ATOM 1340 C CA . TYR A 1 171 ? -11.937 7.664 1.562 1.00 97.38 171 TYR A CA 1
ATOM 1341 C C . TYR A 1 171 ? -11.549 6.239 1.153 1.00 97.38 171 TYR A C 1
ATOM 1343 O O . TYR A 1 171 ? -10.973 6.038 0.087 1.00 97.38 171 TYR A O 1
ATOM 1351 N N . MET A 1 172 ? -11.955 5.229 1.929 1.00 97.12 172 MET A N 1
ATOM 1352 C CA . MET A 1 172 ? -11.790 3.820 1.556 1.00 97.12 172 MET A CA 1
ATOM 1353 C C . MET A 1 172 ? -12.502 3.513 0.235 1.00 97.12 172 MET A C 1
ATOM 1355 O O . MET A 1 172 ? -11.872 3.036 -0.709 1.00 97.12 172 MET A O 1
ATOM 1359 N N . LYS A 1 173 ? -13.784 3.887 0.130 1.00 95.69 173 LYS A N 1
ATOM 1360 C CA . LYS A 1 173 ? -14.627 3.614 -1.043 1.00 95.69 173 LYS A CA 1
ATOM 1361 C C . LYS A 1 173 ? -14.169 4.308 -2.321 1.00 95.69 173 LYS A C 1
ATOM 1363 O O . LYS A 1 173 ? -14.489 3.851 -3.415 1.00 95.69 173 LYS A O 1
ATOM 1368 N N . ARG A 1 174 ? -13.427 5.411 -2.198 1.00 93.62 174 ARG A N 1
ATOM 1369 C CA . ARG A 1 174 ? -12.889 6.153 -3.341 1.00 93.62 174 ARG A CA 1
ATOM 1370 C C . ARG A 1 174 ? -11.903 5.318 -4.158 1.00 93.62 174 ARG A C 1
ATOM 1372 O O . ARG A 1 174 ? -11.905 5.430 -5.380 1.00 93.62 174 ARG A O 1
ATOM 1379 N N . SER A 1 175 ? -11.088 4.498 -3.492 1.00 86.75 175 SER A N 1
ATOM 1380 C CA . SER A 1 175 ? -10.114 3.615 -4.150 1.00 86.75 175 SER A CA 1
ATOM 1381 C C . SER A 1 175 ? -10.544 2.147 -4.163 1.00 86.75 175 SER A C 1
ATOM 1383 O O . SER A 1 175 ? -10.096 1.384 -5.014 1.00 86.75 175 SER A O 1
ATOM 1385 N N . ILE A 1 176 ? -11.411 1.743 -3.234 1.00 91.62 176 ILE A N 1
ATOM 1386 C CA . ILE A 1 176 ? -11.875 0.368 -3.052 1.00 91.62 176 ILE A CA 1
ATOM 1387 C C . ILE A 1 176 ? -13.400 0.369 -3.192 1.00 91.62 176 ILE A C 1
ATOM 1389 O O . ILE A 1 176 ? -14.124 0.609 -2.241 1.00 91.62 176 ILE A O 1
ATOM 1393 N N . GLU A 1 177 ? -13.922 0.139 -4.395 1.00 88.75 177 GLU A N 1
ATOM 1394 C CA . GLU A 1 177 ? -15.370 0.263 -4.645 1.00 88.75 177 GLU A CA 1
ATOM 1395 C C . GLU A 1 177 ? -16.212 -0.698 -3.777 1.00 88.75 177 GLU A C 1
ATOM 1397 O O . GLU A 1 177 ? -17.228 -0.313 -3.195 1.00 88.75 177 GLU A O 1
ATOM 1402 N N . GLU A 1 178 ? -15.761 -1.946 -3.642 1.00 90.88 178 GLU A N 1
ATOM 1403 C CA . GLU A 1 178 ? -16.394 -2.974 -2.813 1.00 90.88 178 GLU A CA 1
ATOM 1404 C C . GLU A 1 178 ? -15.374 -3.591 -1.855 1.00 90.88 178 GLU A C 1
ATOM 1406 O O . GLU A 1 178 ? -14.237 -3.842 -2.267 1.00 90.88 178 GLU A O 1
ATOM 1411 N N . PRO A 1 179 ? -15.781 -3.915 -0.614 1.00 94.81 179 PRO A N 1
ATOM 1412 C CA . PRO A 1 179 ? -14.886 -4.541 0.342 1.00 94.81 179 PRO A CA 1
ATOM 1413 C C . PRO A 1 179 ? -14.518 -5.965 -0.091 1.00 94.81 179 PRO A C 1
ATOM 1415 O O . PRO A 1 179 ? -15.297 -6.686 -0.722 1.00 94.81 179 PRO A O 1
ATOM 1418 N N . VAL A 1 180 ? -13.326 -6.395 0.307 1.00 93.19 180 VAL A N 1
ATOM 1419 C CA . VAL A 1 180 ? -12.860 -7.774 0.177 1.00 93.19 180 VAL A CA 1
ATOM 1420 C C . VAL A 1 180 ? -13.714 -8.691 1.054 1.00 93.19 180 VAL A C 1
ATOM 1422 O O . VAL A 1 180 ? -13.957 -8.402 2.226 1.00 93.19 180 VAL A O 1
ATOM 1425 N N . ASP A 1 181 ? -14.127 -9.834 0.500 1.00 92.62 181 ASP A N 1
ATOM 1426 C CA . ASP A 1 181 ? -14.798 -10.892 1.257 1.00 92.62 181 ASP A CA 1
ATOM 1427 C C . ASP A 1 181 ? -13.847 -11.442 2.344 1.00 92.62 181 ASP A C 1
ATOM 1429 O O . ASP A 1 181 ? -12.768 -11.947 2.009 1.00 92.62 181 ASP A O 1
ATOM 1433 N N . PRO A 1 182 ? -14.224 -11.412 3.639 1.00 91.56 182 PRO A N 1
ATOM 1434 C CA . PRO A 1 182 ? -13.416 -11.980 4.716 1.00 91.56 182 PRO A CA 1
ATOM 1435 C C . PRO A 1 182 ? -13.040 -13.458 4.517 1.00 91.56 182 PRO A C 1
ATOM 1437 O O . PRO A 1 182 ? -12.009 -13.902 5.027 1.00 91.56 182 PRO A O 1
ATOM 1440 N N . GLY A 1 183 ? -13.831 -14.223 3.755 1.00 92.31 183 GLY A N 1
ATOM 1441 C CA . GLY A 1 183 ? -13.524 -15.603 3.366 1.00 92.31 183 GLY A CA 1
ATOM 1442 C C . GLY A 1 183 ? -12.330 -15.732 2.412 1.00 92.31 183 GLY A C 1
ATOM 1443 O O . GLY A 1 183 ? -11.717 -16.801 2.323 1.00 92.31 183 GLY A O 1
ATOM 1444 N N . GLN A 1 184 ? -11.952 -14.647 1.730 1.00 93.38 184 GLN A N 1
ATOM 1445 C CA . GLN A 1 184 ? -10.737 -14.578 0.921 1.00 93.38 184 GLN A CA 1
ATOM 1446 C C . GLN A 1 184 ? -9.490 -14.253 1.758 1.00 93.38 184 GLN A C 1
ATOM 1448 O O . GLN A 1 184 ? -8.376 -14.439 1.272 1.00 93.38 184 GLN A O 1
ATOM 1453 N N . LEU A 1 185 ? -9.632 -13.815 3.010 1.00 94.62 185 LEU A N 1
ATOM 1454 C CA . LEU A 1 185 ? -8.500 -13.453 3.862 1.00 94.62 185 LEU A CA 1
ATOM 1455 C C . LEU A 1 185 ? -7.944 -14.674 4.605 1.00 94.62 185 LEU A C 1
ATOM 1457 O O . LEU A 1 185 ? -8.661 -15.389 5.317 1.00 94.62 185 LEU A O 1
ATOM 1461 N N . VAL A 1 186 ? -6.641 -14.899 4.451 1.00 93.94 186 VAL A N 1
ATOM 1462 C CA . VAL A 1 186 ? -5.903 -15.987 5.099 1.00 93.94 186 VAL A CA 1
ATOM 1463 C C . VAL A 1 186 ? -5.869 -15.756 6.607 1.00 93.94 186 VAL A C 1
ATOM 1465 O O . VAL A 1 186 ? -5.643 -14.643 7.073 1.00 93.94 186 VAL A O 1
ATOM 1468 N N . ASP A 1 187 ? -6.116 -16.823 7.363 1.00 93.69 187 ASP A N 1
ATOM 1469 C CA . ASP A 1 187 ? -5.944 -16.821 8.812 1.00 93.69 187 ASP A CA 1
ATOM 1470 C C . ASP A 1 187 ? -4.467 -17.010 9.177 1.00 93.69 187 ASP A C 1
ATOM 1472 O O . ASP A 1 187 ? -3.796 -17.915 8.672 1.00 93.69 187 ASP A O 1
ATOM 1476 N N . ILE A 1 188 ? -3.965 -16.137 10.041 1.00 93.00 188 ILE A N 1
ATOM 1477 C CA . ILE A 1 188 ? -2.595 -16.117 10.530 1.00 93.00 188 ILE A CA 1
ATOM 1478 C C . ILE A 1 188 ? -2.668 -16.027 12.054 1.00 93.00 188 ILE A C 1
ATOM 1480 O O . ILE A 1 188 ? -2.836 -14.945 12.614 1.00 93.00 188 ILE A O 1
ATOM 1484 N N . GLY A 1 189 ? -2.590 -17.174 12.728 1.00 87.81 189 GLY A N 1
ATOM 1485 C CA . GLY A 1 189 ? -2.646 -17.227 14.190 1.00 87.81 189 GLY A CA 1
ATOM 1486 C C . GLY A 1 189 ? -3.963 -16.730 14.788 1.00 87.81 189 GLY A C 1
ATOM 1487 O O . GLY A 1 189 ? -3.944 -16.101 15.843 1.00 87.81 189 GLY A O 1
ATOM 1488 N N . GLY A 1 190 ? -5.093 -16.953 14.109 1.00 90.25 190 GLY A N 1
ATOM 1489 C CA . GLY A 1 190 ? -6.412 -16.477 14.533 1.00 90.25 190 GLY A CA 1
ATOM 1490 C C . GLY A 1 190 ? -6.731 -15.031 14.138 1.00 90.25 190 GLY A C 1
ATOM 1491 O O . GLY A 1 190 ? -7.792 -14.523 14.500 1.00 90.25 190 GLY A O 1
ATOM 1492 N N . ALA A 1 191 ? -5.840 -14.357 13.403 1.00 93.69 191 ALA A N 1
ATOM 1493 C CA . ALA A 1 191 ? -6.060 -13.023 12.847 1.00 93.69 191 ALA A CA 1
ATOM 1494 C C . ALA A 1 191 ? -6.073 -13.047 11.309 1.00 93.69 191 ALA A C 1
ATOM 1496 O O . ALA A 1 191 ? -5.559 -13.965 10.678 1.00 93.69 191 ALA A O 1
ATOM 1497 N N . LYS A 1 192 ? -6.638 -12.011 10.676 1.00 95.69 192 LYS A N 1
ATOM 1498 C CA . LYS A 1 192 ? -6.628 -11.830 9.204 1.00 95.69 192 LYS A CA 1
ATOM 1499 C C . LYS A 1 192 ? -5.457 -10.985 8.689 1.00 95.69 192 LYS A C 1
ATOM 1501 O O . LYS A 1 192 ? -5.439 -10.564 7.536 1.00 95.69 192 LYS A O 1
ATOM 1506 N N . TYR A 1 193 ? -4.498 -10.715 9.563 1.00 96.50 193 TYR A N 1
ATOM 1507 C CA . TYR A 1 193 ? -3.303 -9.924 9.313 1.00 96.50 193 TYR A CA 1
ATOM 1508 C C . TYR A 1 193 ? -2.214 -10.355 10.297 1.00 96.50 193 TYR A C 1
ATOM 1510 O O . TYR A 1 193 ? -2.509 -10.993 11.309 1.00 96.50 193 TYR A O 1
ATOM 1518 N N . MET A 1 194 ? -0.963 -9.993 10.027 1.00 96.25 194 MET A N 1
ATOM 1519 C CA . MET A 1 194 ? 0.138 -10.245 10.951 1.00 96.25 194 MET A CA 1
ATOM 1520 C C . MET A 1 194 ? 1.240 -9.200 10.805 1.00 96.25 194 MET A C 1
ATOM 1522 O O . MET A 1 194 ? 1.591 -8.827 9.692 1.00 96.25 194 MET A O 1
ATOM 1526 N N . GLY A 1 195 ? 1.828 -8.752 11.912 1.00 94.50 195 GLY A N 1
ATOM 1527 C CA . GLY A 1 195 ? 3.079 -7.993 11.885 1.00 94.50 195 GLY A CA 1
ATOM 1528 C C . GLY A 1 195 ? 4.281 -8.914 12.047 1.00 94.50 195 GLY A C 1
ATOM 1529 O O . GLY A 1 195 ? 4.277 -9.834 12.873 1.00 94.50 195 GLY A O 1
ATOM 1530 N N . CYS A 1 196 ? 5.306 -8.685 11.237 1.00 92.56 196 CYS A N 1
ATOM 1531 C CA . CYS A 1 196 ? 6.549 -9.446 11.235 1.00 92.56 196 CYS A CA 1
ATOM 1532 C C . CYS A 1 196 ? 7.727 -8.696 11.875 1.00 92.56 196 CYS A C 1
ATOM 1534 O O . CYS A 1 196 ? 8.847 -9.207 11.791 1.00 92.56 196 CYS A O 1
ATOM 1536 N N . GLY A 1 197 ? 7.475 -7.526 12.474 1.00 90.19 197 GLY A N 1
ATOM 1537 C CA . GLY A 1 197 ? 8.490 -6.696 13.120 1.00 90.19 197 GLY A CA 1
ATOM 1538 C C . GLY A 1 197 ? 9.641 -6.340 12.183 1.00 90.19 197 GLY A C 1
ATOM 1539 O O . GLY A 1 197 ? 9.451 -6.195 10.967 1.00 90.19 197 GLY A O 1
ATOM 1540 N N . GLU A 1 198 ? 10.839 -6.275 12.756 1.00 87.00 198 GLU A N 1
ATOM 1541 C CA . GLU A 1 198 ? 12.074 -5.928 12.051 1.00 87.00 198 GLU A CA 1
ATOM 1542 C C . GLU A 1 198 ? 12.752 -7.134 11.387 1.00 87.00 198 GLU A C 1
ATOM 1544 O O . GLU A 1 198 ? 13.828 -7.018 10.808 1.00 87.00 198 GLU A O 1
ATOM 1549 N N . TYR A 1 199 ? 12.170 -8.335 11.477 1.00 87.44 199 TYR A N 1
ATOM 1550 C CA . TYR A 1 199 ? 12.854 -9.574 11.091 1.00 87.44 199 TYR A CA 1
ATOM 1551 C C . TYR A 1 199 ? 13.010 -9.790 9.582 1.00 87.44 199 TYR A C 1
ATOM 1553 O O . TYR A 1 199 ? 13.638 -10.767 9.172 1.00 87.44 199 TYR A O 1
ATOM 1561 N N . ASN A 1 200 ? 12.414 -8.949 8.737 1.00 83.25 200 ASN A N 1
ATOM 1562 C CA . ASN A 1 200 ? 12.438 -9.140 7.284 1.00 83.25 200 ASN A CA 1
ATOM 1563 C C . ASN A 1 200 ? 12.739 -7.834 6.521 1.00 83.25 200 ASN A C 1
ATOM 1565 O O . ASN A 1 200 ? 11.918 -7.434 5.678 1.00 83.25 200 ASN A O 1
ATOM 1569 N N . PRO A 1 201 ? 13.875 -7.166 6.804 1.00 76.06 201 PRO A N 1
ATOM 1570 C CA . PRO A 1 201 ? 14.237 -5.927 6.140 1.00 76.06 201 PRO A CA 1
ATOM 1571 C C . PRO A 1 201 ? 14.691 -6.193 4.699 1.00 76.06 201 PRO A C 1
ATOM 1573 O O . PRO A 1 201 ? 15.222 -7.262 4.374 1.00 76.06 201 PRO A O 1
ATOM 1576 N N . PHE A 1 202 ? 14.472 -5.214 3.821 1.00 68.56 202 PHE A N 1
ATOM 1577 C CA . PHE A 1 202 ? 14.983 -5.266 2.448 1.00 68.56 202 PHE A CA 1
ATOM 1578 C C . PHE A 1 202 ? 16.471 -4.948 2.374 1.00 68.56 202 PHE A C 1
ATOM 1580 O O . PHE A 1 202 ? 17.156 -5.465 1.493 1.00 68.56 202 PHE A O 1
ATOM 1587 N N . THR A 1 203 ? 16.967 -4.131 3.301 1.00 63.09 203 THR A N 1
ATOM 1588 C CA . THR A 1 203 ? 18.353 -3.667 3.321 1.00 63.09 203 THR A CA 1
ATOM 1589 C C . THR A 1 203 ? 19.015 -3.977 4.660 1.00 63.09 203 THR A C 1
ATOM 1591 O O . THR A 1 203 ? 18.341 -4.188 5.664 1.00 63.09 203 THR A O 1
ATOM 1594 N N . GLU A 1 204 ? 20.347 -3.986 4.692 1.00 62.16 204 GLU A N 1
ATOM 1595 C CA . GLU A 1 204 ? 21.108 -4.043 5.951 1.00 62.16 204 GLU A CA 1
ATOM 1596 C C . GLU A 1 204 ? 21.159 -2.685 6.670 1.00 62.16 204 GLU A C 1
ATOM 1598 O O . GLU A 1 204 ? 21.673 -2.591 7.785 1.00 62.16 204 GLU A O 1
ATOM 1603 N N . ARG A 1 205 ? 20.668 -1.611 6.035 1.00 59.09 205 ARG A N 1
ATOM 1604 C CA . ARG A 1 205 ? 20.690 -0.271 6.620 1.00 59.09 205 ARG A CA 1
ATOM 1605 C C . ARG A 1 205 ? 19.605 -0.167 7.682 1.00 59.09 205 ARG A C 1
ATOM 1607 O O . ARG A 1 205 ? 18.473 -0.588 7.472 1.00 59.09 205 ARG A O 1
ATOM 1614 N N . SER A 1 206 ? 19.944 0.445 8.810 1.00 60.88 206 SER A N 1
ATOM 1615 C CA . SER A 1 206 ? 18.926 0.933 9.732 1.00 60.88 206 SER A CA 1
ATOM 1616 C C . SER A 1 206 ? 18.192 2.129 9.122 1.00 60.88 206 SER A C 1
ATOM 1618 O O . SER A 1 206 ? 18.738 2.844 8.278 1.00 60.88 206 SER A O 1
ATOM 1620 N N . ALA A 1 207 ? 16.954 2.343 9.570 1.00 68.38 207 ALA A N 1
ATOM 1621 C CA . ALA A 1 207 ? 16.112 3.469 9.168 1.00 68.38 207 ALA A CA 1
ATOM 1622 C C . ALA A 1 207 ? 15.812 3.544 7.655 1.00 68.38 207 ALA A C 1
ATOM 1624 O O . ALA A 1 207 ? 15.773 4.639 7.095 1.00 68.38 207 ALA A O 1
ATOM 1625 N N . ASP A 1 208 ? 15.619 2.403 6.984 1.00 69.75 208 ASP A N 1
ATOM 1626 C CA . ASP A 1 208 ? 15.320 2.369 5.551 1.00 69.75 208 ASP A CA 1
ATOM 1627 C C . ASP A 1 208 ? 13.808 2.342 5.251 1.00 69.75 208 ASP A C 1
ATOM 1629 O O . ASP A 1 208 ? 13.038 1.587 5.849 1.00 69.75 208 ASP A O 1
ATOM 1633 N N . ASP A 1 209 ? 13.381 3.163 4.289 1.00 67.62 209 ASP A N 1
ATOM 1634 C CA . ASP A 1 209 ? 11.964 3.304 3.929 1.00 67.62 209 ASP A CA 1
ATOM 1635 C C . ASP A 1 209 ? 11.388 2.084 3.200 1.00 67.62 209 ASP A C 1
ATOM 1637 O O . ASP A 1 209 ? 10.177 1.873 3.233 1.00 67.62 209 ASP A O 1
ATOM 1641 N N . ALA A 1 210 ? 12.230 1.260 2.567 1.00 67.56 210 ALA A N 1
ATOM 1642 C CA . ALA A 1 210 ? 11.776 0.060 1.867 1.00 67.56 210 ALA A CA 1
ATOM 1643 C C . ALA A 1 210 ? 11.317 -1.026 2.859 1.00 67.56 210 ALA A C 1
ATOM 1645 O O . ALA A 1 210 ? 10.357 -1.757 2.612 1.00 67.56 210 ALA A O 1
ATOM 1646 N N . SER A 1 211 ? 11.971 -1.138 4.015 1.00 72.12 211 SER A N 1
ATOM 1647 C CA . SER A 1 211 ? 11.626 -2.118 5.049 1.00 72.12 211 SER A CA 1
ATOM 1648 C C . SER A 1 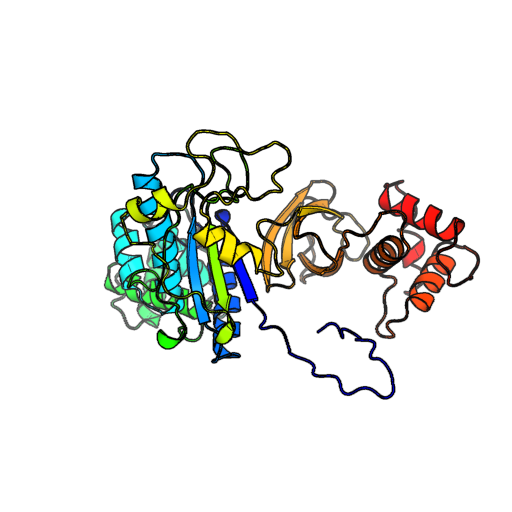211 ? 10.331 -1.784 5.790 1.00 72.12 211 SER A C 1
ATOM 1650 O O . SER A 1 211 ? 9.622 -2.690 6.232 1.00 72.12 211 SER A O 1
ATOM 1652 N N . ARG A 1 212 ? 9.973 -0.501 5.885 1.00 80.38 212 ARG A N 1
ATOM 1653 C CA . ARG A 1 212 ? 8.677 -0.050 6.406 1.00 80.38 212 ARG A CA 1
ATOM 1654 C C . ARG A 1 212 ? 7.627 -0.378 5.354 1.00 80.38 212 ARG A C 1
ATOM 1656 O O . ARG A 1 212 ? 7.577 0.309 4.360 1.00 80.38 212 ARG A O 1
ATOM 1663 N N . ARG A 1 213 ? 6.809 -1.418 5.490 1.00 84.94 213 ARG A N 1
ATOM 1664 C CA . ARG A 1 213 ? 5.836 -1.757 4.428 1.00 84.94 213 ARG A CA 1
ATOM 1665 C C . ARG A 1 213 ? 4.698 -2.625 4.922 1.00 84.94 213 ARG A C 1
ATOM 1667 O O . ARG A 1 213 ? 4.802 -3.264 5.970 1.00 84.94 213 ARG A O 1
ATOM 1674 N N . VAL A 1 214 ? 3.651 -2.720 4.111 1.00 88.44 214 VAL A N 1
ATOM 1675 C CA . VAL A 1 214 ? 2.657 -3.791 4.213 1.00 88.44 214 VAL A CA 1
ATOM 1676 C C . VAL A 1 214 ? 2.640 -4.574 2.911 1.00 88.44 214 VAL A C 1
ATOM 1678 O O . VAL A 1 214 ? 2.547 -4.009 1.830 1.00 88.44 214 VAL A O 1
ATOM 1681 N N . VAL A 1 215 ? 2.731 -5.892 3.006 1.00 86.75 215 VAL A N 1
ATOM 1682 C CA . VAL A 1 215 ? 2.721 -6.797 1.863 1.00 86.75 215 VAL A CA 1
ATOM 1683 C C . VAL A 1 215 ? 1.408 -7.563 1.859 1.00 86.75 215 VAL A C 1
ATOM 1685 O O . VAL A 1 215 ? 1.066 -8.224 2.842 1.00 86.75 215 VAL A O 1
ATOM 1688 N N . VAL A 1 216 ? 0.687 -7.506 0.742 1.00 87.81 216 VAL A N 1
ATOM 1689 C CA . VAL A 1 216 ? -0.485 -8.343 0.490 1.00 87.81 216 VAL A CA 1
ATOM 1690 C C . VAL A 1 216 ? -0.105 -9.419 -0.517 1.00 87.81 216 VAL A C 1
ATOM 1692 O O . VAL A 1 216 ? 0.149 -9.154 -1.693 1.00 87.81 216 VAL A O 1
ATOM 1695 N N . ILE A 1 217 ? -0.074 -10.663 -0.052 1.00 86.38 217 ILE A N 1
ATOM 1696 C CA . ILE A 1 217 ? 0.280 -11.814 -0.879 1.00 86.38 217 ILE A CA 1
ATOM 1697 C C . ILE A 1 217 ? -0.992 -12.531 -1.310 1.00 86.38 217 ILE A C 1
ATOM 1699 O O . ILE A 1 217 ? -1.766 -12.990 -0.471 1.00 86.38 217 ILE A O 1
ATOM 1703 N N . LEU A 1 218 ? -1.189 -12.650 -2.620 1.00 85.56 218 LEU A N 1
ATOM 1704 C CA . LEU A 1 218 ? -2.304 -13.348 -3.242 1.00 85.56 218 LEU A CA 1
ATOM 1705 C C . LEU A 1 218 ? -1.910 -14.783 -3.611 1.00 85.56 218 LEU A C 1
ATOM 1707 O O . LEU A 1 218 ? -1.031 -15.039 -4.437 1.00 85.56 218 LEU A O 1
ATOM 1711 N N . PHE A 1 219 ? -2.633 -15.741 -3.049 1.00 84.00 219 PHE A N 1
ATOM 1712 C CA . PHE A 1 219 ? -2.441 -17.169 -3.240 1.00 84.00 219 PHE A CA 1
ATOM 1713 C C . PHE A 1 219 ? -3.535 -17.742 -4.126 1.00 84.00 219 PHE A C 1
ATOM 1715 O O . PHE A 1 219 ? -4.710 -17.397 -4.000 1.00 84.00 219 PHE A O 1
ATOM 1722 N N . SER A 1 220 ? -3.160 -18.694 -4.976 1.00 82.62 220 SER A N 1
ATOM 1723 C CA . SER A 1 220 ? -4.136 -19.673 -5.463 1.00 82.62 220 SER A CA 1
ATOM 1724 C C . SER A 1 220 ? -4.500 -20.618 -4.302 1.00 82.62 220 SER A C 1
ATOM 1726 O O . SER A 1 220 ? -3.625 -20.866 -3.464 1.00 82.62 220 SER A O 1
ATOM 1728 N N . PRO A 1 221 ? -5.715 -21.198 -4.241 1.00 80.88 221 PRO A N 1
ATOM 1729 C CA . PRO A 1 221 ? -6.144 -22.053 -3.125 1.00 80.88 221 PRO A CA 1
ATOM 1730 C C . PRO A 1 221 ? -5.127 -23.128 -2.716 1.00 80.88 221 PRO A C 1
ATOM 1732 O O . PRO A 1 221 ? -4.851 -23.308 -1.536 1.00 80.88 221 PRO A O 1
ATOM 1735 N N . ALA A 1 222 ? -4.498 -23.784 -3.695 1.00 78.06 222 ALA A N 1
ATOM 1736 C CA . ALA A 1 222 ? -3.517 -24.849 -3.470 1.00 78.06 222 ALA A CA 1
ATOM 1737 C C . ALA A 1 222 ? -2.180 -24.382 -2.854 1.00 78.06 222 ALA A C 1
ATOM 1739 O O . ALA A 1 222 ? -1.360 -25.210 -2.471 1.00 78.06 222 ALA A O 1
ATOM 1740 N N . THR A 1 223 ? -1.931 -23.072 -2.796 1.00 80.06 223 THR A N 1
ATOM 1741 C CA . THR A 1 223 ? -0.674 -22.475 -2.296 1.00 80.06 223 THR A CA 1
ATOM 1742 C C . THR 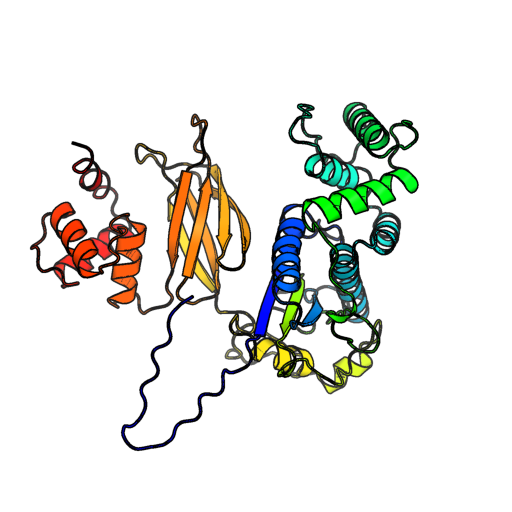A 1 223 ? -0.836 -21.723 -0.989 1.00 80.06 223 THR A C 1
ATOM 1744 O O . THR A 1 223 ? 0.145 -21.175 -0.491 1.00 80.06 223 THR A O 1
ATOM 1747 N N . VAL A 1 224 ? -2.055 -21.675 -0.447 1.00 86.50 224 VAL A N 1
ATOM 1748 C CA . VAL A 1 224 ? -2.333 -20.977 0.806 1.00 86.50 224 VAL A CA 1
ATOM 1749 C C . VAL A 1 224 ? -1.508 -21.624 1.919 1.00 86.50 224 VAL A C 1
ATOM 1751 O O . VAL A 1 224 ? -1.603 -22.839 2.111 1.00 86.50 224 VAL A O 1
ATOM 1754 N N . PRO A 1 225 ? -0.681 -20.855 2.644 1.00 84.38 225 PRO A N 1
ATOM 1755 C CA . PRO A 1 225 ? 0.058 -21.396 3.768 1.00 84.38 225 PRO A CA 1
ATOM 1756 C C . PRO A 1 225 ? -0.914 -21.820 4.874 1.00 84.38 225 PRO A C 1
ATOM 1758 O O . PRO A 1 225 ? -1.855 -21.101 5.201 1.00 84.38 225 PRO A O 1
ATOM 1761 N N . SER A 1 226 ? -0.672 -22.987 5.463 1.00 82.56 226 SER A N 1
ATOM 1762 C CA . SER A 1 226 ? -1.451 -23.523 6.582 1.00 82.56 226 SER A CA 1
ATOM 1763 C C . SER A 1 226 ? -0.597 -23.603 7.842 1.00 82.56 226 SER A C 1
ATOM 1765 O O . SER A 1 226 ? 0.590 -23.915 7.752 1.00 82.56 226 SER A O 1
ATOM 1767 N N . GLY A 1 227 ? -1.207 -23.400 9.013 1.00 84.00 227 GLY A N 1
ATOM 1768 C CA . GLY A 1 227 ? -0.534 -23.606 10.301 1.00 84.00 227 GLY A CA 1
ATOM 1769 C C . GLY A 1 227 ? 0.593 -22.609 10.568 1.00 84.00 227 GLY A C 1
ATOM 1770 O O . GLY A 1 227 ? 1.632 -22.983 11.107 1.00 84.00 227 GLY A O 1
ATOM 1771 N N . LEU A 1 228 ? 0.414 -21.351 10.154 1.00 90.81 228 LEU A N 1
ATOM 1772 C CA . LEU A 1 228 ? 1.380 -20.296 10.442 1.00 90.81 228 LEU A CA 1
ATOM 1773 C C . LEU A 1 228 ? 1.486 -20.101 11.966 1.00 90.81 228 LEU A C 1
ATOM 1775 O O . LEU A 1 228 ? 0.463 -19.844 12.597 1.00 90.81 228 LEU A O 1
ATOM 1779 N N . PRO A 1 229 ? 2.689 -20.205 12.565 1.00 92.25 229 PRO A N 1
ATOM 1780 C CA . PRO A 1 229 ? 2.856 -20.173 14.019 1.00 92.25 229 PRO A CA 1
ATOM 1781 C C . PRO A 1 229 ? 2.750 -18.759 14.607 1.00 92.25 229 PRO A C 1
ATOM 1783 O O . PRO A 1 229 ? 2.807 -18.596 15.818 1.00 92.25 229 PRO A O 1
ATOM 1786 N N . CYS A 1 230 ? 2.672 -17.732 13.759 1.00 93.50 230 CYS A N 1
ATOM 1787 C CA . CYS A 1 230 ? 2.700 -16.332 14.159 1.00 93.50 230 CYS A CA 1
ATOM 1788 C C . CYS A 1 230 ? 1.522 -15.986 15.077 1.00 93.50 230 CYS A C 1
ATOM 1790 O O . CYS A 1 230 ? 0.409 -16.432 14.826 1.00 93.50 230 CYS A O 1
ATOM 1792 N N . ALA A 1 231 ? 1.752 -15.135 16.076 1.00 95.56 231 ALA A N 1
ATOM 1793 C CA . ALA A 1 231 ? 0.722 -14.650 16.989 1.00 95.56 231 ALA A CA 1
ATOM 1794 C C . ALA A 1 231 ? 0.776 -13.119 17.099 1.00 95.56 231 ALA A C 1
ATOM 1796 O O . ALA A 1 231 ? 1.846 -12.518 16.961 1.00 95.56 231 ALA A O 1
ATOM 1797 N N . ILE A 1 232 ? -0.387 -12.495 17.305 1.00 96.12 232 ILE A N 1
ATOM 1798 C CA . ILE A 1 232 ? -0.508 -11.044 17.498 1.00 96.12 232 ILE A CA 1
ATOM 1799 C C . ILE A 1 232 ? 0.079 -10.655 18.859 1.00 96.12 232 ILE A C 1
ATOM 1801 O O . ILE A 1 232 ? -0.213 -11.303 19.862 1.00 96.12 232 ILE A O 1
ATOM 1805 N N . GLY A 1 233 ? 0.901 -9.608 18.895 1.00 95.00 233 GLY A N 1
ATOM 1806 C CA . GLY A 1 233 ? 1.534 -9.077 20.102 1.00 95.00 233 GLY A CA 1
ATOM 1807 C C . GLY A 1 233 ? 2.620 -9.966 20.715 1.00 95.00 233 GLY A C 1
ATOM 1808 O O . GLY A 1 233 ? 3.164 -9.606 21.756 1.00 95.00 233 GLY A O 1
ATOM 1809 N N . ASP A 1 234 ? 2.951 -11.104 20.096 1.00 93.94 234 ASP A N 1
ATOM 1810 C CA . ASP A 1 234 ? 3.900 -12.079 20.637 1.00 93.94 234 ASP A CA 1
ATOM 1811 C C . ASP A 1 234 ? 4.998 -12.424 19.619 1.00 93.94 234 ASP A C 1
ATOM 1813 O O . ASP A 1 234 ? 4.741 -12.883 18.501 1.00 93.94 234 ASP A O 1
ATOM 1817 N N . THR A 1 235 ? 6.251 -12.197 20.014 1.00 91.75 235 THR A N 1
ATOM 1818 C CA . THR A 1 235 ? 7.444 -12.535 19.224 1.00 91.75 235 THR A CA 1
ATOM 1819 C C . THR A 1 235 ? 7.978 -13.933 19.543 1.00 91.75 235 THR A C 1
ATOM 1821 O O . THR A 1 235 ? 8.817 -14.447 18.801 1.00 91.75 235 THR A O 1
ATOM 1824 N N . GLY A 1 236 ? 7.474 -14.594 20.589 1.00 91.94 236 GLY A N 1
ATOM 1825 C CA . GLY A 1 236 ? 7.848 -15.946 21.002 1.00 91.94 236 GLY A CA 1
ATOM 1826 C C . GLY A 1 236 ? 7.809 -16.965 19.857 1.00 91.94 236 GLY A C 1
ATOM 1827 O O . GLY A 1 236 ? 8.813 -17.647 19.637 1.00 91.94 236 GLY A O 1
ATOM 1828 N N . PRO A 1 237 ? 6.735 -17.029 19.047 1.00 92.25 237 PRO A N 1
ATOM 1829 C CA . PRO A 1 237 ? 6.682 -17.922 17.891 1.00 92.25 237 PRO A CA 1
ATOM 1830 C C . PRO A 1 237 ? 7.641 -17.550 16.752 1.00 92.25 237 PRO A C 1
ATOM 1832 O O . PRO A 1 237 ? 8.008 -18.410 15.945 1.00 92.25 237 PRO A O 1
ATOM 1835 N N . CYS A 1 238 ? 8.080 -16.291 16.666 1.00 89.12 238 CYS A N 1
ATOM 1836 C CA . CYS A 1 238 ? 9.066 -15.856 15.676 1.00 89.12 238 CYS A CA 1
ATOM 1837 C C . CYS A 1 238 ? 10.458 -16.397 16.019 1.00 89.12 238 CYS A C 1
ATOM 1839 O O . CYS A 1 238 ? 11.151 -16.897 15.138 1.00 89.12 238 CYS A O 1
ATOM 1841 N N . GLN A 1 239 ? 10.839 -16.360 17.299 1.00 87.69 239 GLN A N 1
ATOM 1842 C CA . GLN A 1 239 ? 12.172 -16.706 17.807 1.00 87.69 239 GLN A CA 1
ATOM 1843 C C . GLN A 1 239 ? 12.755 -18.047 17.311 1.00 87.69 239 GLN A C 1
ATOM 1845 O O . GLN A 1 239 ? 13.899 -18.039 16.852 1.00 87.69 239 GLN A O 1
ATOM 1850 N N . PRO A 1 240 ? 12.047 -19.196 17.362 1.00 89.06 240 PRO A N 1
ATOM 1851 C CA . PRO A 1 240 ? 12.575 -20.463 16.842 1.00 89.06 240 PRO A CA 1
ATOM 1852 C C . PRO A 1 240 ? 12.665 -20.497 15.308 1.00 89.06 240 PRO A C 1
ATOM 1854 O O . PRO A 1 240 ? 13.341 -21.353 14.746 1.00 89.06 240 PRO A O 1
ATOM 1857 N N . ASN A 1 241 ? 11.995 -19.568 14.623 1.00 87.44 241 ASN A N 1
ATOM 1858 C CA . ASN A 1 241 ? 11.958 -19.472 13.169 1.00 87.44 241 ASN A CA 1
ATOM 1859 C C . ASN A 1 241 ? 12.976 -18.472 12.600 1.00 87.44 241 ASN A C 1
ATOM 1861 O O . ASN A 1 241 ? 13.057 -18.344 11.377 1.00 87.44 241 ASN A O 1
ATOM 1865 N N . LEU A 1 242 ? 13.756 -17.783 13.439 1.00 85.31 242 LEU A N 1
ATOM 1866 C CA . LEU A 1 242 ? 14.784 -16.840 12.993 1.00 85.31 242 LEU A CA 1
ATOM 1867 C C . LEU A 1 242 ? 16.075 -17.556 12.591 1.00 85.31 242 LEU A C 1
ATOM 1869 O O . LEU A 1 242 ? 16.585 -18.408 13.318 1.00 85.31 242 LEU A O 1
ATOM 1873 N N . ARG A 1 243 ? 16.647 -17.165 11.451 1.00 74.62 243 ARG A N 1
ATOM 1874 C CA . ARG A 1 243 ? 18.045 -17.461 11.110 1.00 74.62 243 ARG A CA 1
ATOM 1875 C C . ARG A 1 243 ? 18.977 -16.397 11.681 1.00 74.62 243 ARG A C 1
ATOM 1877 O O . ARG A 1 243 ? 18.606 -15.227 11.748 1.00 74.62 243 ARG A O 1
ATOM 1884 N N . GLY A 1 244 ? 20.193 -16.817 12.037 1.00 62.12 244 GLY A N 1
ATOM 1885 C CA . GLY A 1 244 ? 21.259 -15.904 12.453 1.00 62.12 244 GLY A CA 1
ATOM 1886 C C . GLY A 1 244 ? 20.887 -15.106 13.701 1.00 62.12 244 GLY A C 1
ATOM 1887 O O . GLY A 1 244 ? 20.875 -13.879 13.664 1.00 62.12 244 GLY A O 1
ATOM 1888 N N . LYS A 1 245 ? 20.543 -15.790 14.803 1.00 49.22 245 LYS A N 1
ATOM 1889 C CA . LYS A 1 245 ? 20.367 -15.115 16.101 1.00 49.22 245 LYS A CA 1
ATOM 1890 C C . LYS A 1 245 ? 21.642 -14.386 16.549 1.00 49.22 245 LYS A C 1
ATOM 1892 O O . LYS A 1 245 ? 21.520 -13.326 17.145 1.00 49.22 245 LYS A O 1
ATOM 1897 N N . ASP A 1 246 ? 22.810 -14.899 16.148 1.00 45.94 246 ASP A N 1
ATOM 1898 C CA . ASP A 1 246 ? 24.133 -14.427 16.586 1.00 45.94 246 ASP A CA 1
ATOM 1899 C C . ASP A 1 246 ? 25.125 -14.157 15.431 1.00 45.94 246 ASP A C 1
ATOM 1901 O O . ASP A 1 246 ? 26.313 -13.959 15.676 1.00 45.94 246 ASP A O 1
ATOM 1905 N N . ALA A 1 247 ? 24.683 -14.175 14.166 1.00 46.03 247 ALA A N 1
ATOM 1906 C CA . ALA A 1 247 ? 25.568 -13.987 13.012 1.00 46.03 247 ALA A CA 1
ATOM 1907 C C . ALA A 1 247 ? 24.986 -12.957 12.030 1.00 46.03 247 ALA A C 1
ATOM 1909 O O . ALA A 1 247 ? 23.830 -13.123 11.625 1.00 46.03 247 ALA A O 1
ATOM 1910 N N . PRO A 1 248 ? 25.753 -11.918 11.634 1.00 42.88 248 PRO A N 1
ATOM 1911 C CA . PRO A 1 248 ? 25.349 -11.040 10.543 1.00 42.88 248 PRO A CA 1
ATOM 1912 C C . PRO A 1 248 ? 25.167 -11.862 9.253 1.00 42.88 248 PRO A C 1
ATOM 1914 O O . PRO A 1 248 ? 25.829 -12.897 9.099 1.00 42.88 248 PRO A O 1
ATOM 1917 N N . PRO A 1 249 ? 24.257 -11.450 8.352 1.00 46.88 249 PRO A N 1
ATOM 1918 C CA . PRO A 1 249 ? 24.069 -12.119 7.067 1.00 46.88 249 PRO A CA 1
ATOM 1919 C C . PRO A 1 249 ? 25.404 -12.230 6.321 1.00 46.88 249 PRO A C 1
ATOM 1921 O O . PRO A 1 249 ? 26.282 -11.372 6.441 1.00 46.88 249 PRO A O 1
ATOM 1924 N N . ALA A 1 250 ? 25.593 -13.326 5.585 1.00 48.59 250 ALA A N 1
ATOM 1925 C CA . ALA A 1 250 ? 26.802 -13.471 4.787 1.00 48.59 250 ALA A CA 1
ATOM 1926 C C . ALA A 1 250 ? 26.783 -12.406 3.671 1.00 48.59 250 ALA A C 1
ATOM 1928 O O . ALA A 1 250 ? 25.716 -12.164 3.112 1.00 48.59 250 ALA A O 1
ATOM 1929 N N . PRO A 1 251 ? 27.929 -11.840 3.246 1.00 45.12 251 PRO A N 1
ATOM 1930 C CA . PRO A 1 251 ? 27.986 -10.830 2.174 1.00 45.12 251 PRO A CA 1
ATOM 1931 C C . PRO A 1 251 ? 27.397 -11.274 0.819 1.00 45.12 251 PRO A C 1
ATOM 1933 O O . PRO A 1 251 ? 27.290 -10.473 -0.104 1.00 45.12 251 PRO A O 1
ATOM 1936 N N . ALA A 1 252 ? 27.073 -12.563 0.677 1.00 47.91 252 ALA A N 1
ATOM 1937 C CA . ALA A 1 252 ? 26.480 -13.174 -0.508 1.00 47.91 252 ALA A CA 1
ATOM 1938 C C . ALA A 1 252 ? 24.983 -13.506 -0.350 1.00 47.91 252 ALA A C 1
ATOM 1940 O O . ALA A 1 252 ? 24.389 -14.054 -1.284 1.00 47.91 252 ALA A O 1
ATOM 1941 N N . ASP A 1 253 ? 24.367 -13.210 0.801 1.00 50.09 253 ASP A N 1
ATOM 1942 C CA . ASP A 1 253 ? 22.919 -13.318 0.952 1.00 50.09 253 ASP A CA 1
ATOM 1943 C C . ASP A 1 253 ? 22.283 -12.244 0.071 1.00 50.09 253 ASP A C 1
ATOM 1945 O O . ASP A 1 253 ? 22.327 -11.051 0.367 1.00 50.09 253 ASP A O 1
ATOM 1949 N N . LYS A 1 254 ? 21.735 -12.682 -1.067 1.00 47.88 254 LYS A N 1
ATOM 1950 C CA . LYS A 1 254 ? 20.972 -11.820 -1.967 1.00 47.88 254 LYS A CA 1
ATOM 1951 C C . LYS A 1 254 ? 19.901 -11.116 -1.141 1.00 47.88 254 LYS A C 1
ATOM 1953 O O . LYS A 1 254 ? 19.125 -11.781 -0.453 1.00 47.88 254 LYS A O 1
ATOM 1958 N N . THR A 1 255 ? 19.872 -9.787 -1.226 1.00 49.25 255 THR A N 1
ATOM 1959 C CA . THR A 1 255 ? 18.758 -8.974 -0.739 1.00 49.25 255 THR A CA 1
ATOM 1960 C C . THR A 1 255 ? 17.464 -9.627 -1.197 1.00 49.25 255 THR A C 1
ATOM 1962 O O . THR A 1 255 ? 17.397 -10.053 -2.357 1.00 49.25 255 THR A O 1
ATOM 1965 N N . PRO A 1 256 ? 16.459 -9.757 -0.320 1.00 57.19 256 PRO A N 1
ATOM 1966 C CA . PRO A 1 256 ? 16.291 -9.218 1.022 1.00 57.19 256 PRO A CA 1
ATOM 1967 C C . PRO A 1 256 ? 16.709 -10.169 2.131 1.00 57.19 256 PRO A C 1
ATOM 1969 O O . PRO A 1 256 ? 16.597 -11.392 2.030 1.00 57.19 256 PRO A O 1
ATOM 1972 N N . HIS A 1 257 ? 17.035 -9.576 3.273 1.00 68.25 257 HIS A N 1
ATOM 1973 C CA . HIS A 1 257 ? 17.453 -10.288 4.473 1.00 68.25 257 HIS A CA 1
ATOM 1974 C C . HIS A 1 257 ? 16.241 -10.812 5.257 1.00 68.25 257 HIS A C 1
ATOM 1976 O O . HIS A 1 257 ? 15.993 -10.436 6.397 1.00 68.25 257 HIS A O 1
ATOM 1982 N N . PHE A 1 258 ? 15.451 -11.706 4.659 1.00 79.94 258 PHE A N 1
ATOM 1983 C CA . PHE A 1 258 ? 14.322 -12.345 5.342 1.00 79.94 258 PHE A CA 1
ATOM 1984 C C . PHE A 1 258 ? 14.812 -13.352 6.393 1.00 79.94 258 PHE A C 1
ATOM 1986 O O . PHE A 1 258 ? 15.086 -14.521 6.093 1.00 79.94 258 PHE A O 1
ATOM 1993 N N . ARG A 1 259 ? 14.923 -12.904 7.652 1.00 82.25 259 ARG A N 1
ATOM 1994 C CA . ARG A 1 259 ? 15.433 -13.718 8.769 1.00 82.25 259 ARG A CA 1
ATOM 1995 C C . ARG A 1 259 ? 14.401 -14.730 9.252 1.00 82.25 259 ARG A C 1
ATOM 1997 O O . ARG A 1 259 ? 14.785 -15.797 9.728 1.00 82.25 259 ARG A O 1
ATOM 2004 N N . CYS A 1 260 ? 13.106 -14.436 9.117 1.00 87.06 260 CYS A N 1
ATOM 2005 C CA . CYS A 1 260 ? 12.039 -15.360 9.494 1.00 87.06 260 CYS A CA 1
ATOM 2006 C C . CYS A 1 260 ? 11.850 -16.446 8.425 1.00 87.06 260 CYS A C 1
ATOM 2008 O O . CYS A 1 260 ? 11.385 -16.175 7.320 1.00 87.06 260 CYS A O 1
ATOM 2010 N N . ASN A 1 261 ? 12.146 -17.704 8.769 1.00 85.88 261 ASN A N 1
ATOM 2011 C CA . ASN A 1 261 ? 11.998 -18.852 7.867 1.00 85.88 261 ASN A CA 1
ATOM 2012 C C . ASN A 1 261 ? 10.561 -19.035 7.353 1.00 85.88 261 ASN A C 1
ATOM 2014 O O . ASN A 1 261 ? 10.380 -19.468 6.216 1.00 85.88 261 ASN A O 1
ATOM 2018 N N . VAL A 1 262 ? 9.555 -18.697 8.168 1.00 89.00 262 VAL A N 1
ATOM 2019 C CA . VAL A 1 262 ? 8.137 -18.794 7.792 1.00 89.00 262 VAL A CA 1
ATOM 2020 C C . VAL A 1 262 ? 7.819 -17.798 6.681 1.00 89.00 262 VAL A C 1
ATOM 2022 O O . VAL A 1 262 ? 7.358 -18.196 5.614 1.00 89.00 262 VAL A O 1
ATOM 2025 N N . TYR A 1 263 ? 8.112 -16.514 6.909 1.00 87.69 263 TYR A N 1
ATOM 2026 C CA . TYR A 1 263 ? 7.844 -15.467 5.926 1.00 87.69 263 TYR A CA 1
ATOM 2027 C C . TYR A 1 263 ? 8.689 -15.660 4.665 1.00 87.69 263 TYR A C 1
ATOM 2029 O O . TYR A 1 263 ? 8.158 -15.611 3.558 1.00 87.69 263 TYR A O 1
ATOM 2037 N N . ARG A 1 264 ? 9.981 -15.982 4.814 1.00 83.00 264 ARG A N 1
ATOM 2038 C CA . ARG A 1 264 ? 10.861 -16.254 3.674 1.00 83.00 264 ARG A CA 1
ATOM 2039 C C . ARG A 1 264 ? 10.326 -17.391 2.806 1.00 83.00 264 ARG A C 1
ATOM 2041 O O . ARG A 1 264 ? 10.249 -17.232 1.596 1.00 83.00 264 ARG A O 1
ATOM 2048 N N . GLY A 1 265 ? 9.884 -18.497 3.409 1.00 80.75 265 GLY A N 1
ATOM 2049 C CA . GLY A 1 265 ? 9.328 -19.630 2.667 1.00 80.75 265 GLY A CA 1
ATOM 2050 C C . GLY A 1 265 ? 8.051 -19.301 1.885 1.00 80.75 265 GLY A C 1
ATOM 2051 O O . GLY A 1 265 ? 7.748 -19.993 0.912 1.00 80.75 265 GLY A O 1
ATOM 2052 N N . ILE A 1 266 ? 7.311 -18.261 2.286 1.00 83.12 266 ILE A N 1
ATOM 2053 C CA . ILE A 1 266 ? 6.183 -17.706 1.529 1.00 83.12 266 ILE A CA 1
ATOM 2054 C C . ILE A 1 266 ? 6.704 -16.791 0.414 1.00 83.12 266 ILE A C 1
ATOM 2056 O O . ILE A 1 266 ? 6.342 -16.968 -0.748 1.00 83.12 266 ILE A O 1
ATOM 2060 N N . ALA A 1 267 ? 7.565 -15.835 0.762 1.00 75.81 267 ALA A N 1
ATOM 2061 C CA . ALA A 1 267 ? 8.035 -14.794 -0.143 1.00 75.81 267 ALA A CA 1
ATOM 2062 C C . ALA A 1 267 ? 8.930 -15.329 -1.279 1.00 75.81 267 ALA A C 1
ATOM 2064 O O . ALA A 1 267 ? 8.815 -14.867 -2.409 1.00 75.81 267 ALA A O 1
ATOM 2065 N N . GLU A 1 268 ? 9.743 -16.361 -1.032 1.00 73.06 268 GLU A N 1
ATOM 2066 C CA . GLU A 1 268 ? 10.565 -17.050 -2.047 1.00 73.06 268 GLU A CA 1
ATOM 2067 C C . GLU A 1 268 ? 9.729 -17.719 -3.148 1.00 73.06 268 GLU A C 1
ATOM 2069 O O . GLU A 1 268 ? 10.222 -17.955 -4.248 1.00 73.06 268 GLU A O 1
ATOM 2074 N N . ARG A 1 269 ? 8.453 -18.020 -2.879 1.00 69.88 269 ARG A N 1
ATOM 2075 C CA . ARG A 1 269 ? 7.527 -18.572 -3.882 1.00 69.88 269 ARG A CA 1
ATOM 2076 C C . ARG A 1 269 ? 6.901 -17.482 -4.748 1.00 69.88 269 ARG A C 1
ATOM 2078 O O . ARG A 1 269 ? 6.157 -17.804 -5.676 1.00 69.88 269 ARG A O 1
ATOM 2085 N N . CYS A 1 270 ? 7.163 -16.209 -4.447 1.00 62.81 270 CYS A N 1
ATOM 2086 C CA . CYS A 1 270 ? 6.685 -15.109 -5.262 1.00 62.81 270 CYS A CA 1
ATOM 2087 C C . CYS A 1 270 ? 7.473 -15.008 -6.565 1.00 62.81 270 CYS A C 1
ATOM 2089 O O . CYS A 1 270 ? 8.694 -14.892 -6.520 1.00 62.81 270 CYS A O 1
ATOM 2091 N N . PRO A 1 271 ? 6.803 -14.946 -7.729 1.00 51.41 271 PRO A N 1
ATOM 2092 C CA . PRO A 1 271 ? 7.467 -14.624 -8.989 1.00 51.41 271 PRO A CA 1
ATOM 2093 C C . PRO A 1 271 ? 7.985 -13.177 -9.036 1.00 51.41 271 PRO A C 1
ATOM 2095 O O . PRO A 1 271 ? 8.842 -12.882 -9.856 1.00 51.41 271 PRO A O 1
ATOM 2098 N N . CYS A 1 272 ? 7.501 -12.299 -8.150 1.00 48.22 272 CYS A N 1
ATOM 2099 C CA . CYS A 1 272 ? 8.087 -10.986 -7.870 1.00 48.22 272 CYS A CA 1
ATOM 2100 C C . CYS A 1 272 ? 9.420 -11.057 -7.103 1.00 48.22 272 CYS A C 1
ATOM 2102 O O . CYS A 1 272 ? 10.079 -10.038 -6.960 1.00 48.22 272 CYS A O 1
ATOM 2104 N N . GLY A 1 273 ? 9.793 -12.242 -6.605 1.00 52.91 273 GLY A N 1
ATOM 2105 C CA . GLY A 1 273 ? 10.994 -12.504 -5.824 1.00 52.91 273 GLY A CA 1
ATOM 2106 C C . GLY A 1 273 ? 10.936 -11.975 -4.385 1.00 52.91 273 GLY A C 1
ATOM 2107 O O . GLY A 1 273 ? 10.282 -10.971 -4.099 1.00 52.91 273 GLY A O 1
ATOM 2108 N N . PRO A 1 274 ? 11.646 -12.622 -3.446 1.00 41.25 274 PRO A N 1
ATOM 2109 C CA . PRO A 1 274 ? 12.040 -11.952 -2.225 1.00 41.25 274 PRO A CA 1
ATOM 2110 C C . PRO A 1 274 ? 12.978 -10.825 -2.680 1.00 41.25 274 PRO A C 1
ATOM 2112 O O . PRO A 1 274 ? 14.020 -11.134 -3.245 1.00 41.25 274 PRO A O 1
ATOM 2115 N N . GLY A 1 275 ? 12.583 -9.552 -2.524 1.00 43.94 275 GLY A N 1
ATOM 2116 C CA . GLY A 1 275 ? 13.425 -8.352 -2.711 1.00 43.94 275 GLY A CA 1
ATOM 2117 C C . GLY A 1 275 ? 14.328 -8.402 -3.931 1.00 43.94 275 GLY A C 1
ATOM 2118 O O . GLY A 1 275 ? 15.550 -8.429 -3.822 1.00 43.94 275 GLY A O 1
ATOM 2119 N N . THR A 1 276 ? 13.688 -8.410 -5.094 1.00 48.00 276 THR A N 1
ATOM 2120 C CA . THR A 1 276 ? 14.344 -8.269 -6.388 1.00 48.00 276 THR A CA 1
ATOM 2121 C C . THR A 1 276 ? 15.508 -7.299 -6.319 1.00 48.00 276 THR A C 1
ATOM 2123 O O . THR A 1 276 ? 15.323 -6.143 -5.935 1.00 48.00 276 THR A O 1
ATOM 2126 N N . GLU A 1 277 ? 16.682 -7.762 -6.759 1.00 45.69 277 GLU A N 1
ATOM 2127 C CA . GLU A 1 277 ? 17.688 -6.863 -7.307 1.00 45.69 277 GLU A CA 1
ATOM 2128 C C . GLU A 1 277 ? 16.943 -5.861 -8.186 1.00 45.69 277 GLU A C 1
ATOM 2130 O O . GLU A 1 277 ? 16.233 -6.242 -9.122 1.00 45.69 277 GLU A O 1
ATOM 2135 N N . LEU A 1 278 ? 17.013 -4.591 -7.816 1.00 50.66 278 LEU A N 1
ATOM 2136 C CA . LEU A 1 278 ? 16.384 -3.548 -8.595 1.00 50.66 278 LEU A CA 1
ATOM 2137 C C . LEU A 1 278 ? 17.300 -3.248 -9.777 1.00 50.66 278 LEU A C 1
ATOM 2139 O O . LEU A 1 278 ? 18.524 -3.196 -9.632 1.00 50.66 278 LEU A O 1
ATOM 2143 N N . MET A 1 279 ? 16.718 -3.053 -10.954 1.00 55.41 279 MET A N 1
ATOM 2144 C CA . MET A 1 279 ? 17.425 -2.377 -12.030 1.00 55.41 279 MET A CA 1
ATOM 2145 C C . MET A 1 279 ? 17.109 -0.891 -11.945 1.00 55.41 279 MET A C 1
ATOM 2147 O O . MET A 1 279 ? 15.949 -0.474 -11.998 1.00 55.41 279 MET A O 1
ATOM 2151 N N . SER A 1 280 ? 18.161 -0.098 -11.784 1.00 56.50 280 SER A N 1
ATOM 2152 C CA . SER A 1 280 ? 18.071 1.349 -11.901 1.00 56.50 280 SER A CA 1
ATOM 2153 C C . SER A 1 280 ? 17.980 1.725 -13.369 1.00 56.50 280 SER A C 1
ATOM 2155 O O . SER A 1 280 ? 18.695 1.178 -14.208 1.00 56.50 280 SER A O 1
ATOM 2157 N N . PHE A 1 281 ? 17.141 2.702 -13.670 1.00 66.00 281 PHE A N 1
ATOM 2158 C CA . PHE A 1 281 ? 17.049 3.278 -14.997 1.00 66.00 281 PHE A CA 1
ATOM 2159 C C . PHE A 1 281 ? 16.903 4.793 -14.895 1.00 66.00 281 PHE A C 1
ATOM 2161 O O . PHE A 1 281 ? 16.519 5.351 -13.861 1.00 66.00 281 PHE A O 1
ATOM 2168 N N . ARG A 1 282 ? 17.242 5.465 -15.991 1.00 69.56 282 ARG A N 1
ATOM 2169 C CA . ARG A 1 282 ? 17.022 6.896 -16.161 1.00 69.56 282 ARG A CA 1
ATOM 2170 C C . ARG A 1 282 ? 16.357 7.140 -17.502 1.00 69.56 282 ARG A C 1
ATOM 2172 O O . ARG A 1 282 ? 16.674 6.458 -18.474 1.00 69.56 282 ARG A O 1
ATOM 2179 N N . VAL A 1 283 ? 15.454 8.107 -17.539 1.00 73.12 283 VAL A N 1
ATOM 2180 C CA . VAL A 1 283 ? 14.785 8.561 -18.762 1.00 73.12 283 VAL A CA 1
ATOM 2181 C C . VAL A 1 283 ? 14.796 10.076 -18.738 1.00 73.12 283 VAL A C 1
ATOM 2183 O O . VAL A 1 283 ? 14.542 10.670 -17.693 1.00 73.12 283 VAL A O 1
ATOM 2186 N N . GLN A 1 284 ? 15.116 10.699 -19.865 1.00 80.06 284 GLN A N 1
ATOM 2187 C CA . GLN A 1 284 ? 14.993 12.142 -20.000 1.00 80.06 284 GLN A CA 1
ATOM 2188 C C . GLN A 1 284 ? 13.620 12.463 -20.587 1.00 80.06 284 GLN A C 1
ATOM 2190 O O . GLN A 1 284 ? 13.273 11.989 -21.671 1.00 80.06 284 GLN A O 1
ATOM 2195 N N . LEU A 1 285 ? 12.830 13.222 -19.837 1.00 81.50 285 LEU A N 1
ATOM 2196 C CA . LEU A 1 285 ? 11.503 13.672 -20.226 1.00 81.50 285 LEU A CA 1
ATOM 2197 C C . LEU A 1 285 ? 11.622 14.853 -21.181 1.00 81.50 285 LEU A C 1
ATOM 2199 O O . LEU A 1 285 ? 12.445 15.741 -20.961 1.00 81.50 285 LEU A O 1
ATOM 2203 N N . HIS A 1 286 ? 10.803 14.845 -22.227 1.00 80.56 286 HIS A N 1
ATOM 2204 C CA . HIS A 1 286 ? 10.830 15.842 -23.286 1.00 80.56 286 HIS A CA 1
ATOM 2205 C C . HIS A 1 286 ? 9.413 16.285 -23.638 1.00 80.56 286 HIS A C 1
ATOM 2207 O O . HIS A 1 286 ? 8.478 15.496 -23.575 1.00 80.56 286 HIS A O 1
ATOM 2213 N N . ASP A 1 287 ? 9.247 17.534 -24.040 1.00 79.75 287 ASP A N 1
ATOM 2214 C CA . ASP A 1 287 ? 7.969 17.995 -24.569 1.00 79.75 287 ASP A CA 1
ATOM 2215 C C . ASP A 1 287 ? 7.755 17.534 -26.025 1.00 79.75 287 ASP A C 1
ATOM 2217 O O . ASP A 1 287 ? 8.583 16.825 -26.607 1.00 79.75 287 ASP A O 1
ATOM 2221 N N . GLU A 1 288 ? 6.642 17.945 -26.637 1.00 75.44 288 GLU A N 1
ATOM 2222 C CA . GLU A 1 288 ? 6.297 17.556 -28.013 1.00 75.44 288 GLU A CA 1
ATOM 2223 C C . GLU A 1 288 ? 7.285 18.081 -29.072 1.00 75.44 288 GLU A C 1
ATOM 2225 O O . GLU A 1 288 ? 7.298 17.591 -30.201 1.00 75.44 288 GLU A O 1
ATOM 2230 N N . ILE A 1 289 ? 8.142 19.050 -28.724 1.00 76.69 289 ILE A N 1
ATOM 2231 C CA . ILE A 1 289 ? 9.188 19.591 -29.604 1.00 76.69 289 ILE A CA 1
ATOM 2232 C C . ILE A 1 289 ? 10.597 19.104 -29.230 1.00 76.69 289 ILE A C 1
ATOM 2234 O O . ILE A 1 289 ? 11.592 19.623 -29.750 1.00 76.69 289 ILE A O 1
ATOM 2238 N N . TYR A 1 290 ? 10.701 18.079 -28.379 1.00 70.56 290 TYR A N 1
ATOM 2239 C CA . TYR A 1 290 ? 11.958 17.472 -27.935 1.00 70.56 290 TYR A CA 1
ATOM 2240 C C . TYR A 1 290 ? 12.861 18.427 -27.128 1.00 70.56 290 TYR A C 1
ATOM 2242 O O . TYR A 1 290 ? 14.097 18.387 -27.229 1.00 70.56 290 TYR A O 1
ATOM 2250 N N . ALA A 1 291 ? 12.272 19.317 -26.329 1.00 75.69 291 ALA A N 1
ATOM 2251 C CA . ALA A 1 291 ? 12.969 20.090 -25.306 1.00 75.69 291 ALA A CA 1
ATOM 2252 C C . ALA A 1 291 ? 12.902 19.364 -23.945 1.00 75.69 291 ALA A C 1
ATOM 2254 O O . ALA A 1 291 ? 11.822 18.912 -23.567 1.00 75.69 291 ALA A O 1
ATOM 2255 N N . PRO A 1 292 ? 14.018 19.226 -23.198 1.00 80.56 292 PRO A N 1
ATOM 2256 C CA . PRO A 1 292 ? 13.997 18.562 -21.895 1.00 80.56 292 PRO A CA 1
ATOM 2257 C C . PRO A 1 292 ? 13.083 19.262 -20.877 1.00 80.56 292 PRO A C 1
ATOM 2259 O O . PRO A 1 292 ? 13.178 20.473 -20.683 1.00 80.56 292 PRO A O 1
ATOM 2262 N N . CYS A 1 293 ? 12.240 18.496 -20.181 1.00 82.69 293 CYS A N 1
ATOM 2263 C CA . CYS A 1 293 ? 11.287 19.005 -19.190 1.00 82.69 293 CYS A CA 1
ATOM 2264 C C . CYS A 1 293 ? 11.888 19.010 -17.777 1.00 82.69 293 CYS A C 1
ATOM 2266 O O . CYS A 1 293 ? 11.648 18.094 -16.989 1.00 82.69 293 CYS A O 1
ATOM 2268 N N . GLY A 1 294 ? 12.687 20.027 -17.451 1.00 87.75 294 GLY A N 1
ATOM 2269 C CA . GLY A 1 294 ? 13.279 20.161 -16.118 1.00 87.75 294 GLY A CA 1
ATOM 2270 C C . GLY A 1 294 ? 12.243 20.411 -15.015 1.00 87.75 294 GLY A C 1
ATOM 2271 O O . GLY A 1 294 ? 11.310 21.180 -15.222 1.00 87.75 294 GLY A O 1
ATOM 2272 N N . GLY A 1 295 ? 12.393 19.774 -13.847 1.00 85.19 295 GLY A N 1
ATOM 2273 C CA . GLY A 1 295 ? 11.518 20.006 -12.682 1.00 85.19 295 GLY A CA 1
ATOM 2274 C C . GLY A 1 295 ? 10.069 19.528 -12.846 1.00 85.19 295 GLY A C 1
ATOM 2275 O O . GLY A 1 295 ? 9.213 19.834 -12.018 1.00 85.19 295 GLY A O 1
ATOM 2276 N N . VAL A 1 296 ? 9.752 18.799 -13.923 1.00 90.88 296 VAL A N 1
ATOM 2277 C CA . VAL A 1 296 ? 8.382 18.345 -14.172 1.00 90.88 296 VAL A CA 1
ATOM 2278 C C . VAL A 1 296 ? 8.011 17.203 -13.224 1.00 90.88 296 VAL A C 1
ATOM 2280 O O . VAL A 1 296 ? 8.762 16.235 -13.057 1.00 90.88 296 VAL A O 1
ATOM 2283 N N . ALA A 1 297 ? 6.827 17.292 -12.619 1.00 90.69 297 ALA A N 1
ATOM 2284 C CA . ALA A 1 297 ? 6.256 16.191 -11.857 1.00 90.69 297 ALA A CA 1
ATOM 2285 C C . ALA A 1 297 ? 5.817 15.061 -12.802 1.00 90.69 297 ALA A C 1
ATOM 2287 O O . ALA A 1 297 ? 5.164 15.303 -13.820 1.00 90.69 297 ALA A O 1
ATOM 2288 N N . TYR A 1 298 ? 6.133 13.818 -12.445 1.00 85.88 298 TYR A N 1
ATOM 2289 C CA . TYR A 1 298 ? 5.782 12.632 -13.220 1.00 85.88 298 TYR A CA 1
ATOM 2290 C C . TYR A 1 298 ? 5.095 11.560 -12.367 1.00 85.88 298 TYR A C 1
ATOM 2292 O O . TYR A 1 298 ? 5.257 11.491 -11.143 1.00 85.88 298 TYR A O 1
ATOM 2300 N N . ARG A 1 299 ? 4.347 10.678 -13.039 1.00 89.38 299 ARG A N 1
ATOM 2301 C CA . ARG A 1 299 ? 3.821 9.422 -12.492 1.00 89.38 299 ARG A CA 1
ATOM 2302 C C . ARG A 1 299 ? 4.384 8.242 -13.270 1.00 89.38 299 ARG A C 1
ATOM 2304 O O . ARG A 1 299 ? 4.250 8.177 -14.483 1.00 89.38 299 ARG A O 1
ATOM 2311 N N . LEU A 1 300 ? 4.976 7.288 -12.568 1.00 76.19 300 LEU A N 1
ATOM 2312 C CA . LEU A 1 300 ? 5.512 6.043 -13.104 1.00 76.19 300 LEU A CA 1
ATOM 2313 C C . LEU A 1 300 ? 4.605 4.886 -12.673 1.00 76.19 300 LEU A C 1
ATOM 2315 O O . LEU A 1 300 ? 4.603 4.496 -11.513 1.00 76.19 300 LEU A O 1
ATOM 2319 N N . THR A 1 301 ? 3.834 4.328 -13.599 1.00 76.31 301 THR A N 1
ATOM 2320 C CA . THR A 1 301 ? 2.957 3.177 -13.353 1.00 76.31 301 THR A CA 1
ATOM 2321 C C . THR A 1 301 ? 3.660 1.880 -13.744 1.00 76.31 301 THR A C 1
ATOM 2323 O O . THR A 1 301 ? 4.065 1.691 -14.894 1.00 76.31 301 THR A O 1
ATOM 2326 N N . LEU A 1 302 ? 3.800 0.976 -12.779 1.00 71.88 302 LEU A N 1
ATOM 2327 C CA . LEU A 1 302 ? 4.372 -0.356 -12.954 1.00 71.88 302 LEU A CA 1
ATOM 2328 C C . LEU A 1 302 ? 3.338 -1.327 -13.551 1.00 71.88 302 LEU A C 1
ATOM 2330 O O . LEU A 1 302 ? 2.134 -1.111 -13.402 1.00 71.88 302 LEU A O 1
ATOM 2334 N N . PRO A 1 303 ? 3.760 -2.459 -14.151 1.00 54.75 303 PRO A N 1
ATOM 2335 C CA . PRO A 1 303 ? 2.832 -3.494 -14.621 1.00 54.75 303 PRO A CA 1
ATOM 2336 C C . PRO A 1 303 ? 1.904 -4.056 -13.537 1.00 54.75 303 PRO A C 1
ATOM 2338 O O . PRO A 1 303 ? 0.846 -4.594 -13.856 1.00 54.75 303 PRO A O 1
ATOM 2341 N N . SER A 1 304 ? 2.302 -3.959 -12.264 1.00 57.88 304 SER A N 1
ATOM 2342 C CA . SER A 1 304 ? 1.475 -4.325 -11.109 1.00 57.88 304 SER A CA 1
ATOM 2343 C C . SER A 1 304 ? 0.275 -3.393 -10.904 1.00 57.88 304 SER A C 1
ATOM 2345 O O . SER A 1 304 ? -0.627 -3.737 -10.147 1.00 57.88 304 SER A O 1
ATOM 2347 N N . GLY A 1 305 ? 0.266 -2.221 -11.546 1.00 56.84 305 GLY A N 1
ATOM 2348 C CA . GLY A 1 305 ? -0.660 -1.123 -11.273 1.00 56.84 305 GLY A CA 1
ATOM 2349 C C . GLY A 1 305 ? -0.169 -0.159 -10.189 1.00 56.84 305 GLY A C 1
ATOM 2350 O O . GLY A 1 305 ? -0.799 0.871 -9.977 1.00 56.84 305 GLY A O 1
ATOM 2351 N N . SER A 1 306 ? 0.954 -0.453 -9.523 1.00 62.88 306 SER A N 1
ATOM 2352 C CA . SER A 1 306 ? 1.579 0.459 -8.556 1.00 62.88 306 SER A CA 1
ATOM 2353 C C . SER A 1 306 ? 2.032 1.744 -9.249 1.00 62.88 306 SER A C 1
ATOM 2355 O O . SER A 1 306 ? 2.590 1.679 -10.345 1.00 62.88 306 SER A O 1
ATOM 2357 N N . VAL A 1 307 ? 1.840 2.895 -8.604 1.00 73.25 307 VAL A N 1
ATOM 2358 C CA . VAL A 1 307 ? 2.228 4.205 -9.141 1.00 73.25 307 VAL A CA 1
ATOM 2359 C C . VAL A 1 307 ? 3.291 4.831 -8.246 1.00 73.25 307 VAL A C 1
ATOM 2361 O O . VAL A 1 307 ? 3.115 4.919 -7.035 1.00 73.25 307 VAL A O 1
ATOM 2364 N N . ILE A 1 308 ? 4.390 5.271 -8.849 1.00 72.75 308 ILE A N 1
ATOM 2365 C CA . ILE A 1 308 ? 5.474 6.003 -8.198 1.00 72.75 308 ILE A CA 1
ATOM 2366 C C . ILE A 1 308 ? 5.413 7.453 -8.677 1.00 72.75 308 ILE A C 1
ATOM 2368 O O . ILE A 1 308 ? 5.442 7.714 -9.879 1.00 72.75 308 ILE A O 1
ATOM 2372 N N . HIS A 1 309 ? 5.330 8.396 -7.746 1.00 86.19 309 HIS A N 1
ATOM 2373 C CA . HIS A 1 309 ? 5.379 9.826 -8.041 1.00 86.19 309 HIS A CA 1
ATOM 2374 C C . HIS A 1 309 ? 6.808 10.346 -7.894 1.00 86.19 309 HIS A C 1
ATOM 2376 O O . HIS A 1 309 ? 7.545 9.903 -7.014 1.00 86.19 309 HIS A O 1
ATOM 2382 N N . GLY A 1 310 ? 7.197 11.300 -8.732 1.00 78.50 310 GLY A N 1
ATOM 2383 C CA . GLY A 1 310 ? 8.487 11.962 -8.601 1.00 78.50 310 GLY A CA 1
ATOM 2384 C C . GLY A 1 310 ? 8.553 13.268 -9.373 1.00 78.50 310 GLY A C 1
ATOM 2385 O O . GLY A 1 310 ? 7.597 13.665 -10.033 1.00 78.50 310 GLY A O 1
ATOM 2386 N N . GLU A 1 311 ? 9.704 13.919 -9.282 1.00 88.88 311 GLU A N 1
ATOM 2387 C CA . GLU A 1 311 ? 10.037 15.132 -10.021 1.00 88.88 311 GLU A CA 1
ATOM 2388 C C . GLU A 1 311 ? 11.318 14.873 -10.819 1.00 88.88 311 GLU A C 1
ATOM 2390 O O . GLU A 1 311 ? 12.238 14.208 -10.326 1.00 88.88 311 GLU A O 1
ATOM 2395 N N . ALA A 1 312 ? 11.351 15.310 -12.076 1.00 78.12 312 ALA A N 1
ATOM 2396 C CA . ALA A 1 312 ? 12.555 15.243 -12.893 1.00 78.12 312 ALA A CA 1
ATOM 2397 C C . ALA A 1 312 ? 13.581 16.289 -12.431 1.00 78.12 312 ALA A C 1
ATOM 2399 O O . ALA A 1 312 ? 13.215 17.347 -11.927 1.00 78.12 312 ALA A O 1
ATOM 2400 N N . ASP A 1 313 ? 14.874 16.026 -12.626 1.00 75.06 313 ASP A N 1
ATOM 2401 C CA . ASP A 1 313 ? 15.907 17.021 -12.322 1.00 75.06 313 ASP A CA 1
ATOM 2402 C C . ASP A 1 313 ? 15.841 18.240 -13.262 1.00 75.06 313 ASP A C 1
ATOM 2404 O O . ASP A 1 313 ? 15.037 18.294 -14.192 1.00 75.06 313 ASP A O 1
ATOM 2408 N N . ALA A 1 314 ? 16.701 19.239 -13.047 1.00 80.94 314 ALA A N 1
ATOM 2409 C CA . ALA A 1 314 ? 16.722 20.465 -13.853 1.00 80.94 314 ALA A CA 1
ATOM 2410 C C . ALA A 1 314 ? 16.991 20.230 -15.354 1.00 80.94 314 ALA A C 1
ATOM 2412 O O . ALA A 1 314 ? 16.716 21.101 -16.172 1.00 80.94 314 ALA A O 1
ATOM 2413 N N . SER A 1 315 ? 17.538 19.069 -15.723 1.00 75.88 315 SER A N 1
ATOM 2414 C CA . SER A 1 315 ? 17.793 18.659 -17.109 1.00 75.88 315 SER A CA 1
ATOM 2415 C C . SER A 1 315 ? 16.728 17.692 -17.642 1.00 75.88 315 SER A C 1
ATOM 2417 O O . SER A 1 315 ? 16.907 17.116 -18.714 1.00 75.88 315 SER A O 1
ATOM 2419 N N . GLY A 1 316 ? 15.634 17.492 -16.905 1.00 76.44 316 GLY A N 1
ATOM 2420 C CA . GLY A 1 316 ? 14.521 16.626 -17.277 1.00 76.44 316 GLY A CA 1
ATOM 2421 C C . GLY A 1 316 ? 14.777 15.139 -17.059 1.00 76.44 316 GLY A C 1
ATOM 2422 O O . GLY A 1 316 ? 13.990 14.319 -17.528 1.00 76.44 316 GLY A O 1
ATOM 2423 N N . TRP A 1 317 ? 15.841 14.744 -16.353 1.00 75.06 317 TRP A N 1
ATOM 2424 C CA . TRP A 1 317 ? 16.065 13.332 -16.048 1.00 75.06 317 TRP A CA 1
ATOM 2425 C C . TRP A 1 317 ? 15.230 12.883 -14.858 1.00 75.06 317 TRP A C 1
ATOM 2427 O O . TRP A 1 317 ? 15.369 13.400 -13.749 1.00 75.06 317 TRP A O 1
ATOM 2437 N N . LEU A 1 318 ? 14.450 11.824 -15.057 1.00 80.94 318 LEU A N 1
ATOM 2438 C CA . LEU A 1 318 ? 13.981 10.992 -13.958 1.00 80.94 318 LEU A CA 1
ATOM 2439 C C . LEU A 1 318 ? 14.971 9.859 -13.704 1.00 80.94 318 LEU A C 1
ATOM 2441 O O . LEU A 1 318 ? 15.596 9.325 -14.627 1.00 80.94 318 LEU A O 1
ATOM 2445 N N . ARG A 1 319 ? 15.082 9.461 -12.438 1.00 69.44 319 ARG A N 1
ATOM 2446 C CA . ARG A 1 319 ? 15.845 8.294 -11.993 1.00 69.44 319 ARG A CA 1
ATOM 2447 C C . ARG A 1 319 ? 14.951 7.471 -11.095 1.00 69.44 319 ARG A C 1
ATOM 2449 O O . ARG A 1 319 ? 14.389 7.995 -10.137 1.00 69.44 319 ARG A O 1
ATOM 2456 N N . ASN A 1 320 ? 14.809 6.195 -11.414 1.00 65.81 320 ASN A N 1
ATOM 2457 C CA . ASN A 1 320 ? 14.007 5.294 -10.608 1.00 65.81 320 ASN A CA 1
ATOM 2458 C C . ASN A 1 320 ? 14.578 3.877 -10.663 1.00 65.81 320 ASN A C 1
ATOM 2460 O O . ASN A 1 320 ? 15.503 3.591 -11.429 1.00 65.81 320 ASN A O 1
ATOM 2464 N N . ALA A 1 321 ? 14.043 3.000 -9.826 1.00 60.78 321 ALA A N 1
ATOM 2465 C CA . ALA A 1 321 ? 14.477 1.622 -9.733 1.00 60.78 321 ALA A CA 1
ATOM 2466 C C . ALA A 1 321 ? 13.248 0.718 -9.687 1.00 60.78 321 ALA A C 1
ATOM 2468 O O . ALA A 1 321 ? 12.294 0.988 -8.962 1.00 60.78 321 ALA A O 1
ATOM 2469 N N . VAL A 1 322 ? 13.265 -0.346 -10.483 1.00 59.53 322 VAL A N 1
ATOM 2470 C CA . VAL A 1 322 ? 12.160 -1.310 -10.563 1.00 59.53 322 VAL A CA 1
ATOM 2471 C C . VAL A 1 322 ? 12.684 -2.726 -10.377 1.00 59.53 322 VAL A C 1
ATOM 2473 O O . VAL A 1 322 ? 13.876 -2.959 -10.603 1.00 59.53 322 VAL A O 1
ATOM 2476 N N . PRO A 1 323 ? 11.827 -3.687 -9.991 1.00 62.47 323 PRO A N 1
ATOM 2477 C CA . PRO A 1 323 ? 12.205 -5.096 -9.941 1.00 62.47 323 PRO A CA 1
ATOM 2478 C C . PRO A 1 323 ? 12.918 -5.530 -11.227 1.00 62.47 323 PRO A C 1
ATOM 2480 O O . PRO A 1 323 ? 12.424 -5.220 -12.308 1.00 62.47 323 PRO A O 1
ATOM 2483 N N . LYS A 1 324 ? 14.065 -6.220 -11.155 1.00 60.88 324 LYS A N 1
ATOM 2484 C CA . LYS A 1 324 ? 14.703 -6.782 -12.359 1.00 60.88 324 LYS A CA 1
ATOM 2485 C C . LYS A 1 324 ? 13.738 -7.673 -13.142 1.00 60.88 324 LYS A C 1
ATOM 2487 O O . LYS A 1 324 ? 12.879 -8.348 -12.575 1.00 60.88 324 LYS A O 1
ATOM 2492 N N . GLY A 1 325 ? 13.914 -7.675 -14.457 1.00 58.19 325 GLY A N 1
ATOM 2493 C CA . GLY A 1 325 ? 13.121 -8.462 -15.390 1.00 58.19 325 GLY A CA 1
ATOM 2494 C C . GLY A 1 325 ? 12.522 -7.610 -16.501 1.00 58.19 325 GLY A C 1
ATOM 2495 O O . GLY A 1 325 ? 12.304 -6.403 -16.355 1.00 58.19 325 GLY A O 1
ATOM 2496 N N . ARG A 1 326 ? 12.222 -8.261 -17.628 1.00 63.12 326 ARG A N 1
ATOM 2497 C CA . ARG A 1 326 ? 11.605 -7.612 -18.788 1.00 63.12 326 ARG A CA 1
ATOM 2498 C C . ARG A 1 326 ? 10.209 -7.092 -18.446 1.00 63.12 326 ARG A C 1
ATOM 2500 O O . ARG A 1 326 ? 9.302 -7.875 -18.165 1.00 63.12 326 ARG A O 1
ATOM 2507 N N . GLN A 1 327 ? 10.020 -5.779 -18.528 1.00 72.38 327 GLN A N 1
ATOM 2508 C CA . GLN A 1 327 ? 8.741 -5.135 -18.229 1.00 72.38 327 GLN A CA 1
ATOM 2509 C C . GLN A 1 327 ? 8.538 -3.849 -19.026 1.00 72.38 327 GLN A C 1
ATOM 2511 O O . GLN A 1 327 ? 9.473 -3.321 -19.622 1.00 72.38 327 GLN A O 1
ATOM 2516 N N . VAL A 1 328 ? 7.302 -3.354 -19.042 1.00 75.81 328 VAL A N 1
ATOM 2517 C CA . VAL A 1 328 ? 6.963 -2.044 -19.603 1.00 75.81 328 VAL A CA 1
ATOM 2518 C C . VAL A 1 328 ? 6.330 -1.219 -18.499 1.00 75.81 328 VAL A C 1
ATOM 2520 O O . VAL A 1 328 ? 5.308 -1.620 -17.948 1.00 75.81 328 VAL A O 1
ATOM 2523 N N . VAL A 1 329 ? 6.940 -0.084 -18.194 1.00 76.25 329 VAL A N 1
ATOM 2524 C CA . VAL A 1 329 ? 6.395 0.913 -17.276 1.00 76.25 329 VAL A CA 1
ATOM 2525 C C . VAL A 1 329 ? 5.796 2.063 -18.079 1.00 76.25 329 VAL A C 1
ATOM 2527 O O . VAL A 1 329 ? 6.214 2.328 -19.209 1.00 76.25 329 VAL A O 1
ATOM 2530 N N . LEU A 1 330 ? 4.794 2.728 -17.518 1.00 82.19 330 LEU A N 1
ATOM 2531 C CA . LEU A 1 330 ? 4.171 3.904 -18.119 1.00 82.19 330 LEU A CA 1
ATOM 2532 C C . LEU A 1 330 ? 4.604 5.141 -17.340 1.00 82.19 330 LEU A C 1
ATOM 2534 O O . LEU A 1 330 ? 4.369 5.207 -16.139 1.00 82.19 330 LEU A O 1
ATOM 2538 N N . VAL A 1 331 ? 5.211 6.113 -18.008 1.00 82.94 331 VAL A N 1
ATOM 2539 C CA . VAL A 1 331 ? 5.547 7.409 -17.417 1.00 82.94 331 VAL A CA 1
ATOM 2540 C C . VAL A 1 331 ? 4.584 8.452 -17.959 1.00 82.94 331 VAL A C 1
ATOM 2542 O O . VAL A 1 331 ? 4.517 8.634 -19.172 1.00 82.94 331 VAL A O 1
ATOM 2545 N N . THR A 1 332 ? 3.851 9.133 -17.083 1.00 89.44 332 THR A N 1
ATOM 2546 C CA . THR A 1 332 ? 2.953 10.229 -17.456 1.00 89.44 332 THR A CA 1
ATOM 2547 C C . THR A 1 332 ? 3.387 11.539 -16.812 1.00 89.44 332 THR A C 1
ATOM 2549 O O . THR A 1 332 ? 3.816 11.551 -15.657 1.00 89.44 332 THR A O 1
ATOM 2552 N N . TYR A 1 333 ? 3.325 12.635 -17.562 1.00 90.69 333 TYR A N 1
ATOM 2553 C CA . TYR A 1 333 ? 3.722 13.972 -17.111 1.00 90.69 333 TYR A CA 1
ATOM 2554 C C . TYR A 1 333 ? 3.072 15.046 -17.985 1.00 90.69 333 TYR A C 1
ATOM 2556 O O . TYR A 1 333 ? 2.695 14.790 -19.127 1.00 90.69 333 TYR A O 1
ATOM 2564 N N . THR A 1 334 ? 2.955 16.257 -17.451 1.00 92.81 334 THR A N 1
ATOM 2565 C CA . THR A 1 334 ? 2.419 17.417 -18.172 1.00 92.81 334 THR A CA 1
ATOM 2566 C C . THR A 1 334 ? 3.517 18.471 -18.235 1.00 92.81 334 THR A C 1
ATOM 2568 O O . THR A 1 334 ? 3.847 19.034 -17.189 1.00 92.81 334 THR A O 1
ATOM 2571 N N . PRO A 1 335 ? 4.131 18.708 -19.407 1.00 87.44 335 PRO A N 1
ATOM 2572 C CA . PRO A 1 335 ? 5.154 19.736 -19.533 1.00 87.44 335 PRO A CA 1
ATOM 2573 C C . PRO A 1 335 ? 4.598 21.129 -19.219 1.00 87.44 335 PRO A C 1
ATOM 2575 O O . PRO A 1 335 ? 3.409 21.407 -19.396 1.00 87.44 335 PRO A O 1
ATOM 2578 N N . GLU A 1 336 ? 5.468 22.025 -18.758 1.00 86.62 336 GLU A N 1
ATOM 2579 C CA . GLU A 1 336 ? 5.081 23.404 -18.474 1.00 86.62 336 GLU A CA 1
ATOM 2580 C C . GLU A 1 336 ? 4.563 24.093 -19.746 1.00 86.62 336 GLU A C 1
ATOM 2582 O O . GLU A 1 336 ? 5.203 24.054 -20.795 1.00 86.62 336 GLU A O 1
ATOM 2587 N N . GLY A 1 337 ? 3.385 24.715 -19.656 1.00 85.56 337 GLY A N 1
ATOM 2588 C CA . GLY A 1 337 ? 2.739 25.386 -20.789 1.00 85.56 337 GLY A CA 1
ATOM 2589 C C . GLY A 1 337 ? 1.860 24.491 -21.669 1.00 85.56 337 GLY A C 1
ATOM 2590 O O . GLY A 1 337 ? 1.217 25.015 -22.576 1.00 85.56 337 GLY A O 1
ATOM 2591 N N . TYR A 1 338 ? 1.773 23.188 -21.384 1.00 82.31 338 TYR A N 1
ATOM 2592 C CA . TYR A 1 338 ? 0.891 22.249 -22.084 1.00 82.31 338 TYR A CA 1
ATOM 2593 C C . TYR A 1 338 ? -0.367 21.966 -21.248 1.00 82.31 338 TYR A C 1
ATOM 2595 O O . TYR A 1 338 ? -0.331 21.961 -20.016 1.00 82.31 338 TYR A O 1
ATOM 2603 N N . ASP A 1 339 ? -1.500 21.743 -21.914 1.00 89.00 339 ASP A N 1
ATOM 2604 C CA . ASP A 1 339 ? -2.813 21.516 -21.290 1.00 89.00 339 ASP A CA 1
ATOM 2605 C C . ASP A 1 339 ? -3.223 20.035 -21.224 1.00 89.00 339 ASP A C 1
ATOM 2607 O O . ASP A 1 339 ? -4.291 19.699 -20.705 1.00 89.00 339 ASP A O 1
ATOM 2611 N N . HIS A 1 340 ? -2.369 19.143 -21.723 1.00 80.75 340 HIS A N 1
ATOM 2612 C CA . HIS A 1 340 ? -2.616 17.712 -21.794 1.00 80.75 340 HIS A CA 1
ATOM 2613 C C . HIS A 1 340 ? -1.401 16.902 -21.322 1.00 80.75 340 HIS A C 1
ATOM 2615 O O . HIS A 1 340 ? -0.274 17.385 -21.236 1.00 80.75 340 HIS A O 1
ATOM 2621 N N . GLU A 1 341 ? -1.655 15.649 -20.953 1.00 87.44 341 GLU A N 1
ATOM 2622 C CA . GLU A 1 341 ? -0.652 14.745 -20.395 1.00 87.44 341 GLU A CA 1
ATOM 2623 C C . GLU A 1 341 ? 0.047 13.939 -21.496 1.00 87.44 341 GLU A C 1
ATOM 2625 O O . GLU A 1 341 ? -0.603 13.288 -22.314 1.00 87.44 341 GLU A O 1
ATOM 2630 N N . ILE A 1 342 ? 1.378 13.926 -21.462 1.00 82.12 342 ILE A N 1
ATOM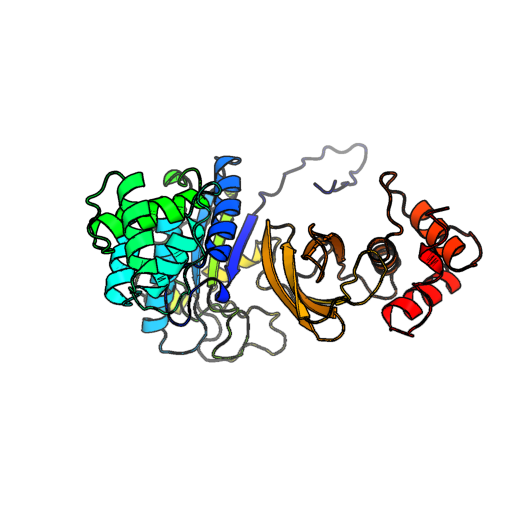 2631 C CA . ILE A 1 342 ? 2.210 13.050 -22.284 1.00 82.12 342 ILE A CA 1
ATOM 2632 C C . ILE A 1 342 ? 2.337 11.697 -21.581 1.00 82.12 342 ILE A C 1
ATOM 2634 O O . ILE A 1 342 ? 2.553 11.625 -20.371 1.00 82.12 342 ILE A O 1
ATOM 2638 N N . SER A 1 343 ? 2.217 10.613 -22.351 1.00 83.06 343 SER A N 1
ATOM 2639 C CA . SER A 1 343 ? 2.312 9.229 -21.875 1.00 83.06 343 SER A CA 1
ATOM 2640 C C . SER A 1 343 ? 3.403 8.460 -22.620 1.00 83.06 343 SER A C 1
ATOM 2642 O O . SER A 1 343 ? 3.267 8.157 -23.803 1.00 83.06 343 SER A O 1
ATOM 2644 N N . LEU A 1 344 ? 4.469 8.090 -21.913 1.00 79.56 344 LEU A N 1
ATOM 2645 C CA . LEU A 1 344 ? 5.614 7.358 -22.446 1.00 79.56 344 LEU A CA 1
ATOM 2646 C C . LEU A 1 344 ? 5.605 5.904 -21.961 1.00 79.56 344 LEU A C 1
ATOM 2648 O O . LEU A 1 344 ? 5.626 5.633 -20.760 1.00 79.56 344 LEU A O 1
ATOM 2652 N N . ARG A 1 345 ? 5.642 4.947 -22.890 1.00 81.50 345 ARG A N 1
ATOM 2653 C CA . ARG A 1 345 ? 5.858 3.529 -22.564 1.00 81.50 345 ARG A CA 1
ATOM 2654 C C . ARG A 1 345 ? 7.352 3.239 -22.571 1.00 81.50 345 ARG A C 1
ATOM 2656 O O . ARG A 1 345 ? 7.971 3.268 -23.626 1.00 81.50 345 ARG A O 1
ATOM 2663 N N . VAL A 1 346 ? 7.911 2.901 -21.415 1.00 80.62 346 VAL A N 1
ATOM 2664 C CA . VAL A 1 346 ? 9.334 2.581 -21.270 1.00 80.62 346 VAL A CA 1
ATOM 2665 C C . VAL A 1 346 ? 9.481 1.082 -21.062 1.00 80.62 346 VAL A C 1
ATOM 2667 O O . VAL A 1 346 ? 9.026 0.526 -20.062 1.00 80.62 346 VAL A O 1
ATOM 2670 N N . ARG A 1 347 ? 10.105 0.405 -22.020 1.00 79.94 347 ARG A N 1
ATOM 2671 C CA . ARG A 1 347 ? 10.504 -0.994 -21.896 1.00 79.94 347 ARG A CA 1
ATOM 2672 C C . ARG A 1 347 ? 11.822 -1.063 -21.133 1.00 79.94 347 ARG A C 1
ATOM 2674 O O . ARG A 1 347 ? 12.754 -0.318 -21.413 1.00 79.94 347 ARG A O 1
ATOM 2681 N N . LEU A 1 348 ? 11.892 -1.963 -20.167 1.00 76.69 348 LEU A N 1
ATOM 2682 C CA . LEU A 1 348 ? 13.068 -2.190 -19.340 1.00 76.69 348 LEU A CA 1
ATOM 2683 C C . LEU A 1 348 ? 13.451 -3.668 -19.421 1.00 76.69 348 LEU A C 1
ATOM 2685 O O . LEU A 1 348 ? 12.576 -4.532 -19.540 1.00 76.69 348 LEU A O 1
ATOM 2689 N N . THR A 1 349 ? 14.748 -3.957 -19.366 1.00 74.75 349 THR A N 1
ATOM 2690 C CA . THR A 1 349 ? 15.290 -5.317 -19.405 1.00 74.75 349 THR A CA 1
ATOM 2691 C C . THR A 1 349 ? 16.539 -5.424 -18.540 1.00 74.75 349 THR A C 1
ATOM 2693 O O . THR A 1 349 ? 17.307 -4.476 -18.415 1.00 74.75 349 THR A O 1
ATOM 2696 N N . ASP A 1 350 ? 16.718 -6.596 -17.946 1.00 66.25 350 ASP A N 1
ATOM 2697 C CA . ASP A 1 350 ? 17.891 -7.026 -17.192 1.00 66.25 350 ASP A CA 1
ATOM 2698 C C . ASP A 1 350 ? 18.848 -7.896 -18.029 1.00 66.25 350 ASP A C 1
ATOM 2700 O O . ASP A 1 350 ? 19.758 -8.515 -17.478 1.00 66.25 350 ASP A O 1
ATOM 2704 N N . ALA A 1 351 ? 18.637 -7.962 -19.349 1.00 66.56 351 ALA A N 1
ATOM 2705 C CA . ALA A 1 351 ? 19.523 -8.658 -20.272 1.00 66.56 351 ALA A CA 1
ATOM 2706 C C . ALA A 1 351 ? 20.925 -8.023 -20.296 1.00 66.56 351 ALA A C 1
ATOM 2708 O O . ALA A 1 351 ? 21.107 -6.857 -19.940 1.00 66.56 351 ALA A O 1
ATOM 2709 N N . ASP A 1 352 ? 21.913 -8.795 -20.756 1.00 73.19 352 ASP A N 1
ATOM 2710 C CA . ASP A 1 352 ? 23.263 -8.286 -21.006 1.00 73.19 352 ASP A CA 1
ATOM 2711 C C . ASP A 1 352 ? 23.176 -7.027 -21.898 1.00 73.19 352 ASP A C 1
ATOM 2713 O O . ASP A 1 352 ? 22.559 -7.103 -22.967 1.00 73.19 352 ASP A O 1
ATOM 2717 N N . PRO A 1 353 ? 23.767 -5.879 -21.508 1.00 70.00 353 PRO A N 1
ATOM 2718 C CA . PRO A 1 353 ? 23.748 -4.654 -22.309 1.00 70.00 353 PRO A CA 1
ATOM 2719 C C . PRO A 1 353 ? 24.298 -4.816 -23.732 1.00 70.00 353 PRO A C 1
ATOM 2721 O O . PRO A 1 353 ? 24.008 -3.994 -24.597 1.00 70.00 353 PRO A O 1
ATOM 2724 N N . ALA A 1 354 ? 25.103 -5.846 -24.000 1.00 75.00 354 ALA A N 1
ATOM 2725 C CA . ALA A 1 354 ? 25.598 -6.159 -25.335 1.00 75.00 354 ALA A CA 1
ATOM 2726 C C . ALA A 1 354 ? 24.638 -7.029 -26.169 1.00 75.00 354 ALA A C 1
ATOM 2728 O O . ALA A 1 354 ? 24.849 -7.152 -27.378 1.00 75.00 354 ALA A O 1
ATOM 2729 N N . SER A 1 355 ? 23.606 -7.615 -25.556 1.00 83.62 355 SER A N 1
ATOM 2730 C CA . SER A 1 355 ? 22.660 -8.526 -26.209 1.00 83.62 355 SER A CA 1
ATOM 2731 C C . SER A 1 355 ? 21.685 -7.824 -27.153 1.00 83.62 355 SER A C 1
ATOM 2733 O O . SER A 1 355 ? 21.351 -6.650 -26.994 1.00 83.62 355 SER A O 1
ATOM 2735 N N . ASP A 1 356 ? 21.166 -8.585 -28.110 1.00 84.94 356 ASP A N 1
ATOM 2736 C CA . ASP A 1 356 ? 20.149 -8.139 -29.066 1.00 84.94 356 ASP A CA 1
ATOM 2737 C C . ASP A 1 356 ? 18.867 -7.711 -28.351 1.00 84.94 356 ASP A C 1
ATOM 2739 O O . ASP A 1 356 ? 18.261 -6.709 -28.712 1.00 84.94 356 ASP A O 1
ATOM 2743 N N . ASP A 1 357 ? 18.500 -8.408 -27.273 1.00 78.81 357 ASP A N 1
ATOM 2744 C CA . ASP A 1 357 ? 17.348 -8.062 -26.440 1.00 78.81 357 ASP A CA 1
ATOM 2745 C C . ASP A 1 357 ? 17.478 -6.664 -25.813 1.00 78.81 357 ASP A C 1
ATOM 2747 O O . ASP A 1 357 ? 16.501 -5.907 -25.787 1.00 78.81 357 ASP A O 1
ATOM 2751 N N . ALA A 1 358 ? 18.676 -6.292 -25.345 1.00 77.00 358 ALA A N 1
ATOM 2752 C CA . ALA A 1 358 ? 18.945 -4.950 -24.832 1.00 77.00 358 ALA A CA 1
ATOM 2753 C C . ALA A 1 358 ? 18.874 -3.897 -25.949 1.00 77.00 358 ALA A C 1
ATOM 2755 O O . ALA A 1 358 ? 18.247 -2.850 -25.776 1.00 77.00 358 ALA A O 1
ATOM 2756 N N . MET A 1 359 ? 19.429 -4.200 -27.124 1.00 86.00 359 MET A N 1
ATOM 2757 C CA . MET A 1 359 ? 19.383 -3.312 -28.291 1.00 86.00 359 MET A CA 1
ATOM 2758 C C . MET A 1 359 ? 17.941 -3.062 -28.758 1.00 86.00 359 MET A C 1
ATOM 2760 O O . MET A 1 359 ? 17.535 -1.911 -28.914 1.00 86.00 359 MET A O 1
ATOM 2764 N N . LEU A 1 360 ? 17.121 -4.110 -28.873 1.00 84.56 360 LEU A N 1
ATOM 2765 C CA . LEU A 1 360 ? 15.692 -3.998 -29.192 1.00 84.56 360 LEU A CA 1
ATOM 2766 C C . LEU A 1 360 ? 14.926 -3.198 -28.133 1.00 84.56 360 LEU A C 1
ATOM 2768 O O . LEU A 1 360 ? 13.990 -2.463 -28.452 1.00 84.56 360 LEU A O 1
ATOM 2772 N N . CYS A 1 361 ? 15.308 -3.329 -26.862 1.00 81.31 361 CYS A N 1
ATOM 2773 C CA . CYS A 1 361 ? 14.725 -2.545 -25.782 1.00 81.31 361 CYS A CA 1
ATOM 2774 C C . CYS A 1 361 ? 15.000 -1.044 -25.956 1.00 81.31 361 CYS A C 1
ATOM 2776 O O . CYS A 1 361 ? 14.087 -0.235 -25.786 1.00 81.31 361 CYS A O 1
ATOM 2778 N N . HIS A 1 362 ? 16.223 -0.670 -26.340 1.00 81.88 362 HIS A N 1
ATOM 2779 C CA . HIS A 1 362 ? 16.574 0.719 -26.631 1.00 81.88 362 HIS A CA 1
ATOM 2780 C C . HIS A 1 362 ? 15.818 1.265 -27.840 1.00 81.88 362 HIS A C 1
ATOM 2782 O O . HIS A 1 362 ? 15.216 2.329 -27.734 1.00 81.88 362 HIS A O 1
ATOM 2788 N N . LEU A 1 363 ? 15.759 0.514 -28.943 1.00 82.12 363 LEU A N 1
ATOM 2789 C CA . LEU A 1 363 ? 15.014 0.931 -30.135 1.00 82.12 363 LEU A CA 1
ATOM 2790 C C . LEU A 1 363 ? 13.527 1.171 -29.842 1.00 82.12 363 LEU A C 1
ATOM 2792 O O . LEU A 1 363 ? 12.958 2.159 -30.306 1.00 82.12 363 LEU A O 1
ATOM 2796 N N . PHE A 1 364 ? 12.914 0.315 -29.015 1.00 82.62 364 PHE A N 1
ATOM 2797 C CA . PHE A 1 364 ? 11.544 0.525 -28.549 1.00 82.62 364 PHE A CA 1
ATOM 2798 C C . PHE A 1 364 ? 11.411 1.853 -27.794 1.00 82.62 364 PHE A C 1
ATOM 2800 O O . PHE A 1 364 ? 10.489 2.622 -28.053 1.00 82.62 364 PHE A O 1
ATOM 2807 N N . ASN A 1 365 ? 12.344 2.133 -26.881 1.00 80.12 365 ASN A N 1
ATOM 2808 C CA . ASN A 1 365 ? 12.329 3.342 -26.056 1.00 80.12 365 ASN A CA 1
ATOM 2809 C C . ASN A 1 365 ? 12.642 4.623 -26.838 1.00 80.12 365 ASN A C 1
ATOM 2811 O O . ASN A 1 365 ? 12.234 5.697 -26.410 1.00 80.12 365 ASN A O 1
ATOM 2815 N N . PHE A 1 366 ? 13.336 4.523 -27.973 1.00 78.44 366 PHE A N 1
ATOM 2816 C CA . PHE A 1 366 ? 13.556 5.640 -28.896 1.00 78.44 366 PHE A CA 1
ATOM 2817 C C . PHE A 1 366 ? 12.340 5.938 -29.785 1.00 78.44 366 PHE A C 1
ATOM 2819 O O . PHE A 1 366 ? 12.370 6.905 -30.537 1.00 78.44 366 PHE A O 1
ATOM 2826 N N . GLY A 1 367 ? 11.278 5.126 -29.712 1.00 75.75 367 GLY A N 1
ATOM 2827 C CA . GLY A 1 367 ? 10.040 5.350 -30.461 1.00 75.75 367 GLY A CA 1
ATOM 2828 C C . GLY A 1 367 ? 9.947 4.617 -31.801 1.00 75.75 367 GLY A C 1
ATOM 2829 O O . GLY A 1 367 ? 8.970 4.806 -32.515 1.00 75.75 367 GLY A O 1
ATOM 2830 N N . PHE A 1 368 ? 10.882 3.722 -32.142 1.00 78.00 368 PHE A N 1
ATOM 2831 C CA . PHE A 1 368 ? 10.843 2.987 -33.421 1.00 78.00 368 PHE A CA 1
ATOM 2832 C C . PHE A 1 368 ? 9.831 1.822 -33.453 1.00 78.00 368 PHE A C 1
ATOM 2834 O O . PHE A 1 368 ? 9.726 1.109 -34.454 1.00 78.00 368 PHE A O 1
ATOM 2841 N N . ALA A 1 369 ? 9.086 1.597 -32.368 1.00 69.81 369 ALA A N 1
ATOM 2842 C CA . ALA A 1 369 ? 8.112 0.514 -32.258 1.00 69.81 369 ALA A CA 1
ATOM 2843 C C . ALA A 1 369 ? 6.774 0.838 -32.960 1.00 69.81 369 ALA A C 1
ATOM 2845 O O . ALA A 1 369 ? 6.267 1.949 -32.841 1.00 69.81 369 ALA A O 1
ATOM 2846 N N . HIS A 1 370 ? 6.159 -0.150 -33.628 1.00 62.69 370 HIS A N 1
ATOM 2847 C CA . HIS A 1 370 ? 4.816 -0.043 -34.230 1.00 62.69 370 HIS A CA 1
ATOM 2848 C C . HIS A 1 370 ? 3.865 -1.171 -33.812 1.00 62.69 370 HIS A C 1
ATOM 2850 O O . HIS A 1 370 ? 4.266 -2.140 -33.165 1.00 62.69 370 HIS A O 1
ATOM 2856 N N . ASP A 1 371 ? 2.610 -1.043 -34.253 1.00 48.59 371 ASP A N 1
ATOM 2857 C CA . ASP A 1 371 ? 1.521 -2.004 -34.040 1.00 48.59 371 ASP A CA 1
ATOM 2858 C C . ASP A 1 371 ? 1.711 -3.344 -34.779 1.00 48.59 371 ASP A C 1
ATOM 2860 O O . ASP A 1 371 ? 1.088 -4.338 -34.411 1.00 48.59 371 ASP A O 1
ATOM 2864 N N . ASP A 1 372 ? 2.588 -3.404 -35.789 1.00 53.03 372 ASP A N 1
ATOM 2865 C CA . ASP A 1 372 ? 2.910 -4.627 -36.543 1.00 53.03 372 ASP A CA 1
ATOM 2866 C C . ASP A 1 372 ? 3.822 -5.605 -35.774 1.00 53.03 372 ASP A C 1
ATOM 2868 O O . ASP A 1 372 ? 3.909 -6.783 -36.122 1.00 53.03 372 ASP A O 1
ATOM 2872 N N . GLY A 1 373 ? 4.480 -5.133 -34.709 1.00 57.03 373 GLY A N 1
ATOM 2873 C CA . GLY A 1 373 ? 5.172 -5.949 -33.713 1.00 57.03 373 GLY A CA 1
ATOM 2874 C C . GLY A 1 373 ? 6.443 -6.669 -34.178 1.00 57.03 373 GLY A C 1
ATOM 2875 O O . GLY A 1 373 ? 6.912 -7.544 -33.450 1.00 57.03 373 GLY A O 1
ATOM 2876 N N . SER A 1 374 ? 7.007 -6.346 -35.351 1.00 78.62 374 SER A N 1
ATOM 2877 C CA . SER A 1 374 ? 8.197 -7.044 -35.869 1.00 78.62 374 SER A CA 1
ATOM 2878 C C . SER A 1 374 ? 9.516 -6.362 -35.477 1.00 78.62 374 SER A C 1
ATOM 2880 O O . SER A 1 374 ? 9.743 -5.191 -35.783 1.00 78.62 374 SER A O 1
ATOM 2882 N N . ASP A 1 375 ? 10.429 -7.116 -34.855 1.00 83.38 375 ASP A N 1
ATOM 2883 C CA . ASP A 1 375 ? 11.761 -6.619 -34.468 1.00 83.38 375 ASP A CA 1
ATOM 2884 C C . ASP A 1 375 ? 12.560 -6.124 -35.686 1.00 83.38 375 ASP A C 1
ATOM 2886 O O . ASP A 1 375 ? 13.177 -5.061 -35.646 1.00 83.38 375 ASP A O 1
ATOM 2890 N N . ARG A 1 376 ? 12.465 -6.836 -36.817 1.00 87.62 376 ARG A N 1
ATOM 2891 C CA . ARG A 1 376 ? 13.119 -6.458 -38.081 1.00 87.62 376 ARG A CA 1
ATOM 2892 C C . ARG A 1 376 ? 12.654 -5.096 -38.605 1.00 87.62 376 ARG A C 1
ATOM 2894 O O . ARG A 1 376 ? 13.472 -4.324 -39.094 1.00 87.62 376 ARG A O 1
ATOM 2901 N N . GLY A 1 377 ? 11.359 -4.789 -38.513 1.00 84.69 377 GLY A N 1
ATOM 2902 C CA . GLY A 1 377 ? 10.820 -3.501 -38.960 1.00 84.69 377 GLY A CA 1
ATOM 2903 C C . GLY A 1 377 ? 11.348 -2.332 -38.129 1.00 84.69 377 GLY A C 1
ATOM 2904 O O . GLY A 1 377 ? 11.728 -1.303 -38.683 1.00 84.69 377 GLY A O 1
ATOM 2905 N N . MET A 1 378 ? 11.439 -2.520 -36.811 1.00 84.88 378 MET A N 1
ATOM 2906 C CA . MET A 1 378 ? 12.005 -1.534 -35.889 1.00 84.88 378 MET A CA 1
ATOM 2907 C C . MET A 1 378 ? 13.487 -1.256 -36.191 1.00 84.88 378 MET A C 1
ATOM 2909 O O . MET A 1 378 ? 13.898 -0.097 -36.233 1.00 84.88 378 MET A O 1
ATOM 2913 N N . ILE A 1 379 ? 14.272 -2.307 -36.458 1.00 90.50 379 ILE A N 1
ATOM 2914 C CA . ILE A 1 379 ? 15.692 -2.186 -36.824 1.00 90.50 379 ILE A CA 1
ATOM 2915 C C . ILE A 1 379 ? 15.854 -1.408 -38.134 1.00 90.50 379 ILE A C 1
ATOM 2917 O O . ILE A 1 379 ? 16.626 -0.455 -38.181 1.00 90.50 379 ILE A O 1
ATOM 2921 N N . LEU A 1 380 ? 15.094 -1.763 -39.176 1.00 88.88 380 LEU A N 1
ATOM 2922 C CA . LEU A 1 380 ? 15.186 -1.107 -40.485 1.00 88.88 380 LEU A CA 1
ATOM 2923 C C . LEU A 1 380 ? 14.896 0.398 -40.413 1.00 88.88 380 LEU A C 1
ATOM 2925 O O . LEU A 1 380 ? 15.574 1.180 -41.072 1.00 88.88 380 LEU A O 1
ATOM 2929 N N . ARG A 1 381 ? 13.920 0.821 -39.600 1.00 86.19 381 ARG A N 1
ATOM 2930 C CA . ARG A 1 381 ? 13.606 2.250 -39.427 1.00 86.19 381 ARG A CA 1
ATOM 2931 C C . ARG A 1 381 ? 14.709 2.992 -38.697 1.00 86.19 381 ARG A C 1
ATOM 2933 O O . ARG A 1 381 ? 15.069 4.090 -39.101 1.00 86.19 381 ARG A O 1
ATOM 2940 N N . PHE A 1 382 ? 15.271 2.384 -37.657 1.00 87.75 382 PHE A N 1
ATOM 2941 C CA . PHE A 1 382 ? 16.411 2.968 -36.965 1.00 87.75 382 PHE A CA 1
ATOM 2942 C C . PHE A 1 382 ? 17.624 3.107 -37.891 1.00 87.75 382 PHE A C 1
ATOM 2944 O O . PHE A 1 382 ? 18.254 4.162 -37.920 1.00 87.75 382 PHE A O 1
ATOM 2951 N N . GLN A 1 383 ? 17.925 2.067 -38.675 1.00 92.69 383 GLN A N 1
ATOM 2952 C CA . GLN A 1 383 ? 19.004 2.095 -39.662 1.00 92.69 383 GLN A CA 1
ATOM 2953 C C . GLN A 1 383 ? 18.780 3.203 -40.690 1.00 92.69 383 GLN A C 1
ATOM 2955 O O . GLN A 1 383 ? 19.683 4.005 -40.909 1.00 92.69 383 GLN A O 1
ATOM 2960 N N . ALA A 1 384 ? 17.568 3.312 -41.243 1.00 89.12 384 ALA A N 1
ATOM 2961 C CA . ALA A 1 384 ? 17.207 4.389 -42.160 1.00 89.12 384 ALA A CA 1
ATOM 2962 C C . ALA A 1 384 ? 17.397 5.771 -41.517 1.00 89.12 384 ALA A C 1
ATOM 2964 O O . ALA A 1 384 ? 18.092 6.615 -42.077 1.00 89.12 384 ALA A O 1
ATOM 2965 N N . ALA A 1 385 ? 16.874 5.965 -40.303 1.00 84.38 385 ALA A N 1
ATOM 2966 C CA . ALA A 1 385 ? 16.968 7.224 -39.569 1.00 84.38 385 ALA A CA 1
ATOM 2967 C C . ALA A 1 385 ? 18.415 7.620 -39.225 1.00 84.38 385 ALA A C 1
ATOM 2969 O O . ALA A 1 385 ? 18.711 8.800 -39.050 1.00 84.38 385 ALA A O 1
ATOM 2970 N N . LYS A 1 386 ? 19.331 6.649 -39.122 1.00 87.00 386 LYS A N 1
ATOM 2971 C CA . LYS A 1 386 ? 20.764 6.875 -38.881 1.00 87.00 386 LYS A CA 1
ATOM 2972 C C . LYS A 1 386 ? 21.622 6.843 -40.146 1.00 87.00 386 LYS A C 1
ATOM 2974 O O . LYS A 1 386 ? 22.840 6.962 -40.035 1.00 87.00 386 LYS A O 1
ATOM 2979 N N . GLY A 1 387 ? 21.020 6.693 -41.328 1.00 91.31 387 GLY A N 1
ATOM 2980 C CA . GLY A 1 387 ? 21.751 6.583 -42.593 1.00 91.31 387 GLY A CA 1
ATOM 2981 C C . GLY A 1 387 ? 22.656 5.347 -42.672 1.00 91.31 387 GLY A C 1
ATOM 2982 O O . GLY A 1 387 ? 23.689 5.383 -43.338 1.00 91.31 387 GLY A O 1
ATOM 2983 N N . LEU A 1 388 ? 22.299 4.274 -41.963 1.00 93.25 388 LEU A N 1
ATOM 2984 C CA . LEU A 1 388 ? 23.004 2.992 -41.968 1.00 93.25 388 LEU A CA 1
ATOM 2985 C C . LEU A 1 388 ? 22.499 2.088 -43.100 1.00 93.25 388 LEU A C 1
ATOM 2987 O O . LEU A 1 388 ? 21.426 2.298 -43.669 1.00 93.25 388 LEU A O 1
ATOM 2991 N N . GLU A 1 389 ? 23.266 1.041 -43.407 1.00 95.62 389 GLU A N 1
ATOM 2992 C CA . GLU A 1 389 ? 22.823 -0.008 -44.324 1.00 95.62 389 GLU A CA 1
ATOM 2993 C C . GLU A 1 389 ? 21.586 -0.733 -43.765 1.00 95.62 389 GLU A C 1
ATOM 2995 O O . GLU A 1 389 ? 21.523 -1.074 -42.586 1.00 95.62 389 GLU A O 1
ATOM 3000 N N . LEU A 1 390 ? 20.589 -0.970 -44.623 1.00 95.62 390 LEU A N 1
ATOM 3001 C CA . LEU A 1 390 ? 19.287 -1.529 -44.247 1.00 95.62 390 LEU A CA 1
ATOM 3002 C C . LEU A 1 390 ? 19.317 -3.064 -44.156 1.00 95.62 390 LEU A C 1
ATOM 3004 O O . LEU A 1 390 ? 18.610 -3.761 -44.890 1.00 95.62 390 LEU A O 1
ATOM 3008 N N . THR A 1 391 ? 20.149 -3.603 -43.268 1.00 95.62 391 THR A N 1
ATOM 3009 C CA . THR A 1 391 ? 20.303 -5.055 -43.076 1.00 95.62 391 THR A CA 1
ATOM 3010 C C . THR A 1 391 ? 19.086 -5.673 -42.380 1.00 95.62 391 THR A C 1
ATOM 3012 O O . THR A 1 391 ? 18.699 -6.811 -42.660 1.00 95.62 391 THR A O 1
ATOM 3015 N N . GLY A 1 392 ? 18.416 -4.907 -41.513 1.00 91.62 392 GLY A N 1
ATOM 3016 C CA . GLY A 1 392 ? 17.340 -5.399 -40.652 1.00 91.62 392 GLY A CA 1
ATOM 3017 C C . GLY A 1 392 ? 17.829 -6.314 -39.527 1.00 91.62 392 GLY A C 1
ATOM 3018 O O . GLY A 1 392 ? 17.008 -6.973 -38.888 1.00 91.62 392 GLY A O 1
ATOM 3019 N N . GLU A 1 393 ? 19.139 -6.347 -39.289 1.00 93.62 393 GLU A N 1
ATOM 3020 C CA . GLU A 1 393 ? 19.800 -7.083 -38.216 1.00 93.62 393 GLU A CA 1
ATOM 3021 C C . GLU A 1 393 ? 20.522 -6.115 -37.271 1.00 93.62 393 GLU A C 1
ATOM 3023 O O . GLU A 1 393 ? 20.878 -4.998 -37.640 1.00 93.62 393 GLU A O 1
ATOM 3028 N N . ILE A 1 394 ? 20.757 -6.542 -36.030 1.00 91.44 394 ILE A N 1
ATOM 3029 C CA . ILE A 1 394 ? 21.509 -5.761 -35.039 1.00 91.44 394 ILE A CA 1
ATOM 3030 C C . ILE A 1 394 ? 23.009 -6.011 -35.254 1.00 91.44 394 ILE A C 1
ATOM 3032 O O . ILE A 1 394 ? 23.698 -6.623 -34.434 1.00 91.44 394 ILE A O 1
ATOM 3036 N N . ASP A 1 395 ? 23.497 -5.586 -36.412 1.00 94.44 395 ASP A N 1
ATOM 3037 C CA . ASP A 1 395 ? 24.907 -5.647 -36.789 1.00 94.44 395 ASP A CA 1
ATOM 3038 C C . ASP A 1 395 ? 25.770 -4.646 -35.995 1.00 94.44 395 ASP A C 1
ATOM 3040 O O . ASP A 1 395 ? 25.272 -3.821 -35.220 1.00 94.44 395 ASP A O 1
ATOM 3044 N N . ASP A 1 396 ? 27.092 -4.741 -36.147 1.00 95.06 396 ASP A N 1
ATOM 3045 C CA . ASP A 1 396 ? 28.040 -3.905 -35.403 1.00 95.06 396 ASP A CA 1
ATOM 3046 C C . ASP A 1 396 ? 27.811 -2.390 -35.603 1.00 95.06 396 ASP A C 1
ATOM 3048 O O . ASP A 1 396 ? 27.788 -1.673 -34.593 1.00 95.06 396 ASP A O 1
ATOM 3052 N N . PRO A 1 397 ? 27.575 -1.874 -36.833 1.00 95.62 397 PRO A N 1
ATOM 3053 C CA . PRO A 1 397 ? 27.209 -0.471 -37.036 1.00 95.62 397 PRO A CA 1
ATOM 3054 C C . PRO A 1 397 ? 25.937 -0.069 -36.282 1.00 95.62 397 PRO A C 1
ATOM 3056 O O . PRO A 1 397 ? 25.908 0.974 -35.623 1.00 95.62 397 PRO A O 1
ATOM 3059 N N . THR A 1 398 ? 24.906 -0.916 -36.313 1.00 93.62 398 THR A N 1
ATOM 3060 C CA . THR A 1 398 ? 23.640 -0.667 -35.614 1.00 93.62 398 THR A CA 1
ATOM 3061 C C . THR A 1 398 ? 23.844 -0.616 -34.099 1.00 93.62 398 THR A C 1
ATOM 3063 O O . THR A 1 398 ? 23.363 0.311 -33.444 1.00 93.62 398 THR A O 1
ATOM 3066 N N . ARG A 1 399 ? 24.616 -1.548 -33.518 1.00 92.75 399 ARG A N 1
ATOM 3067 C CA . ARG A 1 399 ? 24.944 -1.531 -32.076 1.00 92.75 399 ARG A CA 1
ATOM 3068 C C . ARG A 1 399 ? 25.712 -0.282 -31.675 1.00 92.75 399 ARG A C 1
ATOM 3070 O O . ARG A 1 399 ? 25.420 0.294 -30.628 1.00 92.75 399 ARG A O 1
ATOM 3077 N N . ALA A 1 400 ? 26.691 0.127 -32.480 1.00 89.06 400 ALA A N 1
ATOM 307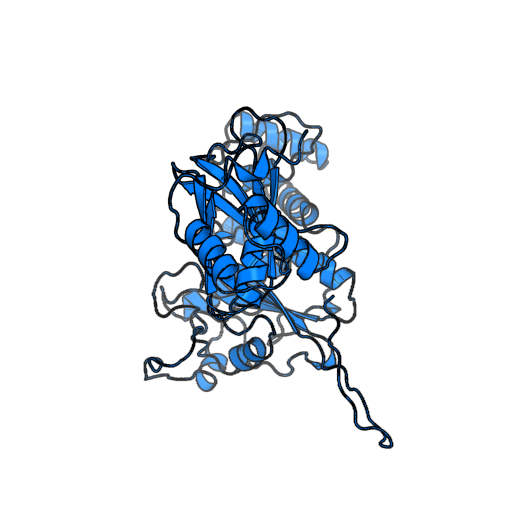8 C CA . ALA A 1 400 ? 27.482 1.323 -32.213 1.00 89.06 400 ALA A CA 1
ATOM 3079 C C . ALA A 1 400 ? 26.594 2.578 -32.178 1.00 89.06 400 ALA A C 1
ATOM 3081 O O . ALA A 1 400 ? 26.670 3.353 -31.224 1.00 89.06 400 ALA A O 1
ATOM 3082 N N . ALA A 1 401 ? 25.689 2.724 -33.151 1.00 86.62 401 ALA A N 1
ATOM 3083 C CA . ALA A 1 401 ? 24.751 3.843 -33.210 1.00 86.62 401 ALA A CA 1
ATOM 3084 C C . ALA A 1 401 ? 23.762 3.857 -32.029 1.00 86.62 401 ALA A C 1
ATOM 3086 O O . ALA A 1 401 ? 23.471 4.922 -31.483 1.00 86.62 401 ALA A O 1
ATOM 3087 N N . ILE A 1 402 ? 23.265 2.691 -31.591 1.00 82.44 402 ILE A N 1
ATOM 3088 C CA . ILE A 1 402 ? 22.403 2.590 -30.401 1.00 82.44 402 ILE A CA 1
ATOM 3089 C C . ILE A 1 402 ? 23.169 3.032 -29.146 1.00 82.44 402 ILE A C 1
ATOM 3091 O O . ILE A 1 402 ? 22.665 3.858 -28.384 1.00 82.44 402 ILE A O 1
ATOM 3095 N N . ARG A 1 403 ? 24.392 2.524 -28.935 1.00 81.38 403 ARG A N 1
ATOM 3096 C CA . ARG A 1 403 ? 25.210 2.855 -27.752 1.00 81.38 403 ARG A CA 1
ATOM 3097 C C . ARG A 1 403 ? 25.524 4.343 -27.659 1.00 81.38 403 ARG A C 1
ATOM 3099 O O . ARG A 1 403 ? 25.383 4.905 -26.579 1.00 81.38 403 ARG A O 1
ATOM 3106 N N . GLN A 1 404 ? 25.841 4.990 -28.781 1.00 79.06 404 GLN A N 1
ATOM 3107 C CA . GLN A 1 404 ? 26.111 6.430 -28.818 1.00 79.06 404 GLN A CA 1
ATOM 3108 C C . GLN A 1 404 ? 24.936 7.261 -28.270 1.00 79.06 404 GLN A C 1
ATOM 3110 O O . GLN A 1 404 ? 25.144 8.234 -27.547 1.00 79.06 404 GLN A O 1
ATOM 3115 N N . ILE A 1 405 ? 23.694 6.855 -28.562 1.00 71.50 405 ILE A N 1
ATOM 3116 C CA . ILE A 1 405 ? 22.492 7.524 -28.042 1.00 71.50 405 ILE A CA 1
ATOM 3117 C C . ILE A 1 405 ? 22.305 7.254 -26.540 1.00 71.50 405 ILE A C 1
ATOM 3119 O O . ILE A 1 405 ? 21.914 8.150 -25.796 1.00 71.50 405 ILE A O 1
ATOM 3123 N N . VAL A 1 406 ? 22.576 6.030 -26.078 1.00 68.69 406 VAL A N 1
ATOM 3124 C CA . VAL A 1 406 ? 22.421 5.641 -24.662 1.00 68.69 406 VAL A CA 1
ATOM 3125 C C . VAL A 1 406 ? 23.467 6.310 -23.759 1.00 68.69 406 VAL A C 1
ATOM 3127 O O . VAL A 1 406 ? 23.158 6.685 -22.622 1.00 68.69 406 VAL A O 1
ATOM 3130 N N . GLU A 1 407 ? 24.699 6.449 -24.249 1.00 62.28 407 GLU A N 1
ATOM 3131 C CA . GLU A 1 407 ? 25.840 7.002 -23.508 1.00 62.28 407 GLU A CA 1
ATOM 3132 C C . GLU A 1 407 ? 25.824 8.539 -23.451 1.00 62.28 407 GLU A C 1
ATOM 3134 O O . GLU A 1 407 ? 26.336 9.106 -22.485 1.00 62.28 407 GLU A O 1
ATOM 3139 N N . GLY A 1 408 ? 25.111 9.194 -24.376 1.00 52.22 408 GLY A N 1
ATOM 3140 C CA . GLY A 1 408 ? 24.744 10.607 -24.280 1.00 52.22 408 GLY A CA 1
ATOM 3141 C C . GLY A 1 408 ? 25.748 11.580 -24.894 1.00 52.22 408 GLY A C 1
ATOM 3142 O O . GLY A 1 408 ? 26.133 12.530 -24.218 1.00 52.22 408 GLY A O 1
ATOM 3143 N N . ASP A 1 409 ? 26.107 11.382 -26.167 1.00 39.16 409 ASP A N 1
ATOM 3144 C CA . ASP A 1 409 ? 26.666 12.465 -26.990 1.00 39.16 409 ASP A CA 1
ATOM 3145 C C . ASP A 1 409 ? 25.516 13.254 -27.655 1.00 39.16 409 ASP A C 1
ATOM 3147 O O . ASP A 1 409 ? 24.597 12.719 -28.286 1.00 39.16 409 ASP A O 1
ATOM 3151 N N . ASP A 1 410 ? 25.556 14.557 -27.444 1.00 41.25 410 ASP A N 1
ATOM 3152 C CA . ASP A 1 410 ? 24.501 15.566 -27.306 1.00 41.25 410 ASP A CA 1
ATOM 3153 C C . ASP A 1 410 ? 23.879 16.130 -28.606 1.00 41.25 410 ASP A C 1
ATOM 3155 O O . ASP A 1 410 ? 23.386 17.259 -28.618 1.00 41.25 410 ASP A O 1
ATOM 3159 N N . GLY A 1 411 ? 23.819 15.357 -29.699 1.00 42.12 411 GLY A N 1
ATOM 3160 C CA . GLY A 1 411 ? 23.392 15.906 -31.005 1.00 42.12 411 GLY A CA 1
ATOM 3161 C C . GLY A 1 411 ? 22.388 15.110 -31.845 1.00 42.12 411 GLY A C 1
ATOM 3162 O O . GLY A 1 411 ? 21.607 15.702 -32.585 1.00 42.12 411 GLY A O 1
ATOM 3163 N N . SER A 1 412 ? 22.367 13.775 -31.771 1.00 42.53 412 SER A N 1
ATOM 3164 C CA . SER A 1 412 ? 21.927 12.986 -32.942 1.00 42.53 412 SER A CA 1
ATOM 3165 C C . SER A 1 412 ? 20.444 12.586 -33.011 1.00 42.53 412 SER A C 1
ATOM 3167 O O . SER A 1 412 ? 20.023 12.048 -34.032 1.00 42.53 412 SER A O 1
ATOM 3169 N N . MET A 1 413 ? 19.633 12.773 -31.958 1.00 38.94 413 MET A N 1
ATOM 3170 C CA . MET A 1 413 ? 18.225 12.314 -31.971 1.00 38.94 413 MET A CA 1
ATOM 3171 C C . MET A 1 413 ? 17.241 13.352 -32.540 1.00 38.94 413 MET A C 1
ATOM 3173 O O . MET A 1 413 ? 16.209 12.973 -33.088 1.00 38.94 413 MET A O 1
ATOM 3177 N N . ARG A 1 414 ? 17.571 14.652 -32.466 1.00 40.50 414 ARG A N 1
ATOM 3178 C CA . ARG A 1 414 ? 16.718 15.757 -32.955 1.00 40.50 414 ARG A CA 1
ATOM 3179 C C . ARG A 1 414 ? 16.588 15.817 -34.480 1.00 40.50 414 ARG A C 1
ATOM 3181 O O . ARG A 1 414 ? 15.605 16.366 -34.970 1.00 40.50 414 ARG A O 1
ATOM 3188 N N . GLU A 1 415 ? 17.559 15.279 -35.213 1.00 39.22 415 GLU A N 1
ATOM 3189 C CA . GLU A 1 415 ? 17.539 15.233 -36.682 1.00 39.22 415 GLU A CA 1
ATOM 3190 C C . GLU A 1 415 ? 16.759 14.018 -37.209 1.00 39.22 415 GLU A C 1
ATOM 3192 O O . GLU A 1 415 ? 16.030 14.147 -38.184 1.00 39.22 415 GLU A O 1
ATOM 3197 N N . CYS A 1 416 ? 16.807 12.876 -36.514 1.00 37.84 416 CYS A N 1
ATOM 3198 C CA . CYS A 1 416 ? 16.217 11.615 -36.977 1.00 37.84 416 CYS A CA 1
ATOM 3199 C C . CYS A 1 416 ? 14.677 11.557 -36.957 1.00 37.84 416 CYS A C 1
ATOM 3201 O O . CYS A 1 416 ? 14.100 10.812 -37.737 1.00 37.84 416 CYS A O 1
ATOM 3203 N N . LEU A 1 417 ? 14.003 12.282 -36.053 1.00 38.59 417 LEU A N 1
ATOM 3204 C CA . LEU A 1 417 ? 12.545 12.164 -35.840 1.00 38.59 417 LEU A CA 1
ATOM 3205 C C . LEU A 1 417 ? 11.716 13.251 -36.546 1.00 38.59 417 LEU A C 1
ATOM 3207 O O . LEU A 1 417 ? 10.492 13.254 -36.446 1.00 38.59 417 LEU A O 1
ATOM 3211 N N . ARG A 1 418 ? 12.359 14.193 -37.250 1.00 42.81 418 ARG A N 1
ATOM 3212 C CA . ARG A 1 418 ? 11.659 15.250 -38.003 1.00 42.81 418 ARG A CA 1
ATOM 3213 C C . ARG A 1 418 ? 11.206 14.813 -39.398 1.00 42.81 418 ARG A C 1
ATOM 3215 O O . ARG A 1 418 ? 10.378 15.504 -39.981 1.00 42.81 418 ARG A O 1
ATOM 3222 N N . GLU A 1 419 ? 11.708 13.695 -39.918 1.00 37.34 419 GLU A N 1
ATOM 3223 C CA . GLU A 1 419 ? 11.423 13.254 -41.293 1.00 37.34 419 GLU A CA 1
ATOM 3224 C C . GLU A 1 419 ? 10.178 12.356 -41.431 1.00 37.34 419 GLU A C 1
ATOM 3226 O O . GLU A 1 419 ? 9.696 12.186 -42.544 1.00 37.34 419 GLU A O 1
ATOM 3231 N N . ASP A 1 420 ? 9.575 11.883 -40.331 1.00 34.53 420 ASP A N 1
ATOM 3232 C CA . ASP A 1 420 ? 8.328 11.085 -40.363 1.00 34.53 420 ASP A CA 1
ATOM 3233 C C . ASP A 1 420 ? 7.038 11.936 -40.266 1.00 34.53 420 ASP A C 1
ATOM 3235 O O . ASP A 1 420 ? 5.928 11.402 -40.268 1.00 34.53 420 ASP A O 1
ATOM 3239 N N . ALA A 1 421 ? 7.163 13.266 -40.181 1.00 32.09 421 ALA A N 1
ATOM 3240 C CA . ALA A 1 421 ? 6.037 14.207 -40.119 1.00 32.09 421 ALA A CA 1
ATOM 3241 C C . ALA A 1 421 ? 5.827 15.020 -41.417 1.00 32.09 421 ALA A C 1
ATOM 3243 O O . ALA A 1 421 ? 5.102 16.019 -41.390 1.00 32.09 421 ALA A O 1
ATOM 3244 N N . ALA A 1 422 ? 6.453 14.616 -42.532 1.00 28.52 422 ALA A N 1
ATOM 3245 C CA . ALA A 1 422 ? 6.350 15.271 -43.842 1.00 28.52 422 ALA A CA 1
ATOM 3246 C C . ALA A 1 422 ? 5.661 14.393 -44.897 1.00 28.52 422 ALA A C 1
ATOM 3248 O O . ALA A 1 422 ? 6.040 13.208 -45.029 1.00 28.52 422 ALA A O 1
#

Radius of gyration: 24.98 Å; chains: 1; bounding box: 54×69×65 Å

InterPro domains:
  IPR002477 Peptidoglycan binding-like [PF01471] (112-166)
  IPR006664 Outer membrane protein, bacterial [PR01021] (32-54)
  IPR006664 Outer membrane protein, bacterial [PR01021] (62-77)
  IPR006664 Outer membrane protein, bacterial [PR01021] (77-93)
  IPR006665 OmpA-like domain [PF00691] (32-94)
  IPR006665 OmpA-like domain [PS51123] (19-150)
  IPR006665 OmpA-like domain [cd07185] (31-93)
  IPR036365 PGBD-like superfamily [SSF47090] (111-173)
  IPR036737 OmpA-like domain superfamily [G3DSA:3.30.1330.60] (23-132)
  IPR036737 OmpA-like domain superfamily [SSF103088] (29-111)